Protein AF-0000000072581412 (afdb_homodimer)

Sequence (642 aa):
MSADTATAAPAKQAKKGTVVRPGDRIFSFLALAAGVLILAILAGVAFFLFLQSTDTIKASFDDPSTITGGRGFLPYVFPLIIGTLISAIISLIVATPFAIGIALFTTHMAPRKLAPVLGYTIDLLAAIPSVVYGLWGLALSSSFVPLYRWFAKYLGWIPIFAPDDDGAVSQTGRTLLTASLVLSIMILPIITSLVREVFLQTPRLQEEAALALGATRWEMIRMAVLPFGISGIVSAVMLGLGRALGETMAVAMVLSSGGLIVSLLLSGNQTIAAEIAQNFPEAAGLRMSELISIGLVLFTITLIVNMTARWIVARTTVKGHMSADTATAAPAKQAKKGTVVRPGDRIFSFLALAAGVLILAILAGVAFFLFLQSTDTIKASFDDPSTITGGRGFLPYVFPLIIGTLISAIISLIVATPFAIGIALFTTHMAPRKLAPVLGYTIDLLAAIPSVVYGLWGLALSSSFVPLYRWFAKYLGWIPIFAPDDDGAVSQTGRTLLTASLVLSIMILPIITSLVREVFLQTPRLQEEAALALGATRWEMIRMAVLPFGISGIVSAVMLGLGRALGETMAVAMVLSSGGLIVSLLLSGNQTIAAEIAQNFPEAAGLRMSELISIGLVLFTITLIVNMTARWIVARTTVKGH

Foldseek 3Di:
DPPPPPPPDPPPPPPPPPPCPPVNVVVVVVVVVVVVVVVCVVVVLLVVLVVLLVLLVVCQVPFQCPDVVGNGQCLVLVLQAVLLVVLLVLLLVVQLVVLLVLLCCLQQPDDPVVSVVSLVVLVVLLVDDLLVLLVVLQVCLQVCQVVLLVCCVPVLVDQQSNDPPVSHFANSNLFSNSLSNSLSSNLNSQLNNQLNVLQNPFDVVQLVVCVVVVDDSVRSCVVGRCLSCVLSSLVSSLVSSLCSSQDENSSLSRAQEADRGSYRRHGYTHHLNSVLVVCVVPDDDNRNSSNSNSVSVSVVVSVVSSVVSVVVSVVSVVVVD/DPPPPPPPDPPPPPPPPPPCPPVNVVVVVVVVVVVVVVVCVVVVLLVVLVVLLVLLVVCQVPFQCPDVVGNGQCLVLVLQAVLLVVLLVLLLVVQLVVLLVLLCCLQQPDDPVVSVVSLVVLVVLLVDDLLVLLVVLQVCLQVCQVVLLVCCVPVLVDQQSNDPPVSHFANSNLFSNSLSNSLSSNLNSQLNNQLNVLQNPFDVVQLVVCVVVVDDSVRSCVPGRCLSCVLSSLVSSLVSSLCSSQDANSSLSRAQEADRGSYRRHGYTHHLNSVLVVCVVPDDDNRNSSNSNSVSVSVVVSVVSSVVSVVVSVVSVVVVD

pLDDT: mean 85.93, std 13.62, range [31.81, 97.69]

Radius of gyration: 28.64 Å; Cα contacts (8 Å, |Δi|>4): 986; chains: 2; bounding box: 75×119×100 Å

InterPro domains:
  IPR000515 ABC transporter type 1, transmembrane domain MetI-like [PF00528] (100-316)
  IPR000515 ABC transporter type 1, transmembrane domain MetI-like [PS50928] (81-309)
  IPR000515 ABC transporter type 1, transmembrane domain MetI-like [cd06261] (81-272)
  IPR011864 Phosphate ABC transporter, permease protein PstC [TIGR02138] (24-315)
  IPR035906 MetI-like superfamily [G3DSA:1.10.3720.10] (24-318)
  IPR035906 MetI-like superfamily [SSF161098] (47-308)
  IPR051124 Binding-Protein-Dependent Phosphate Transport Permease [PTHR30425] (20-317)

Solvent-accessible surface area (backbone atoms only — not comparable to full-atom values): 32064 Å² total; per-residue (Å²): 138,84,80,78,77,74,77,74,70,79,74,76,75,68,77,73,68,77,72,74,49,70,67,40,54,55,47,51,47,52,11,50,50,37,47,51,46,54,55,48,49,54,50,46,47,55,50,48,32,52,62,52,19,45,61,38,54,49,36,35,73,76,40,22,59,78,30,67,91,42,67,10,56,64,70,49,47,48,46,21,52,50,32,30,51,50,34,26,50,52,13,45,65,60,19,47,62,45,17,53,35,25,21,48,22,46,71,74,63,45,55,82,77,50,22,58,54,51,52,50,50,36,54,54,54,49,42,54,34,50,56,49,52,8,54,45,39,42,72,45,18,48,72,45,27,66,56,44,52,51,40,29,73,75,39,27,86,42,62,50,31,27,45,46,97,86,64,45,60,31,81,56,22,29,7,47,46,47,25,15,51,47,47,13,61,60,36,22,30,53,26,17,53,44,34,30,54,37,53,69,63,48,59,58,66,54,45,50,50,34,43,72,74,66,41,44,73,54,50,24,38,63,66,36,41,48,66,71,24,44,51,44,39,50,52,23,48,46,53,33,42,37,50,46,57,34,49,27,55,31,38,43,58,21,35,38,67,49,62,74,60,71,31,35,42,31,61,17,27,40,30,50,46,23,52,39,68,74,44,52,88,76,41,53,73,65,54,35,17,42,45,39,35,48,38,41,50,51,49,50,50,46,50,49,53,50,50,51,49,50,53,51,41,58,54,50,50,58,64,73,102,138,84,80,78,77,76,78,75,72,78,74,76,75,70,77,73,69,77,71,76,48,70,66,41,54,55,48,50,48,53,10,48,50,38,46,49,47,54,54,48,49,53,51,47,48,54,48,50,33,53,63,50,18,45,63,39,54,49,38,34,72,77,42,22,60,76,30,68,90,42,66,10,56,63,68,47,45,49,46,20,52,50,32,30,50,50,32,24,49,52,13,44,64,60,22,47,61,45,16,53,35,25,20,48,22,46,72,75,64,45,54,83,79,50,22,58,54,52,52,50,50,35,54,54,54,49,41,53,32,49,57,48,52,7,54,46,39,42,72,46,18,48,72,45,28,66,56,44,50,51,39,30,71,76,40,27,86,42,63,50,30,26,44,48,97,86,62,44,61,33,81,56,21,27,6,46,46,49,26,14,51,45,47,12,61,60,36,21,30,52,27,18,56,44,34,30,55,37,53,68,63,48,58,61,67,55,44,49,50,34,42,74,75,66,40,44,72,55,52,24,38,63,67,35,40,49,66,71,24,45,52,44,41,52,51,23,49,46,53,33,43,38,50,44,57,35,48,27,56,32,39,43,57,20,36,38,67,48,61,76,62,71,32,35,43,30,60,18,27,39,30,49,47,22,54,37,66,74,42,51,89,76,41,53,73,64,55,35,18,42,45,39,34,47,40,40,49,50,48,49,50,44,50,51,54,50,52,51,50,51,53,52,42,58,55,51,51,57,64,72,101

Structure (mmCIF, N/CA/C/O backbone):
data_AF-0000000072581412-model_v1
#
loop_
_entity.id
_entity.type
_entity.pdbx_description
1 polymer 'Phosphate transport system permease protein'
#
loop_
_atom_site.group_PDB
_atom_site.id
_atom_site.type_symbol
_atom_site.label_atom_id
_atom_site.label_alt_id
_atom_site.label_comp_id
_atom_site.label_asym_id
_atom_site.label_entity_id
_atom_site.label_seq_id
_atom_site.pdbx_PDB_ins_code
_atom_site.Cartn_x
_atom_site.Cartn_y
_atom_site.Cartn_z
_atom_site.occupancy
_atom_site.B_iso_or_equiv
_atom_site.auth_seq_id
_atom_site.auth_comp_id
_atom_site.auth_asym_id
_atom_site.auth_atom_id
_atom_site.pdbx_PDB_model_num
ATOM 1 N N . MET A 1 1 ? 13.117 85.688 3.355 1 31.81 1 MET A N 1
ATOM 2 C CA . MET A 1 1 ? 13.969 84.562 3.795 1 31.81 1 MET A CA 1
ATOM 3 C C . MET A 1 1 ? 13.219 83.25 3.723 1 31.81 1 MET A C 1
ATOM 5 O O . MET A 1 1 ? 12.469 82.938 4.641 1 31.81 1 MET A O 1
ATOM 9 N N . SER A 1 2 ? 12.672 82.812 2.533 1 36.44 2 SER A N 1
ATOM 10 C CA . SER A 1 2 ? 11.977 81.625 2.062 1 36.44 2 SER A CA 1
ATOM 11 C C . SER A 1 2 ? 12.812 80.375 2.297 1 36.44 2 SER A C 1
ATOM 13 O O . SER A 1 2 ? 13.914 80.188 1.753 1 36.44 2 SER A O 1
ATOM 15 N N . ALA A 1 3 ? 12.742 79.75 3.555 1 39.56 3 ALA A N 1
ATOM 16 C CA . ALA A 1 3 ? 13.391 78.5 3.949 1 39.56 3 ALA A CA 1
ATOM 17 C C . ALA A 1 3 ? 13.008 77.375 3.004 1 39.56 3 ALA A C 1
ATOM 19 O O . ALA A 1 3 ? 11.828 77.062 2.814 1 39.56 3 ALA A O 1
ATOM 20 N N . ASP A 1 4 ? 13.695 77.125 1.901 1 40.12 4 ASP A N 1
ATOM 21 C CA . ASP A 1 4 ? 13.742 76 1.001 1 40.12 4 ASP A CA 1
ATOM 22 C C . ASP A 1 4 ? 13.883 74.688 1.78 1 40.12 4 ASP A C 1
ATOM 24 O O . ASP A 1 4 ? 14.945 74.375 2.348 1 40.12 4 ASP A O 1
ATOM 28 N N . THR A 1 5 ? 12.93 74.312 2.652 1 41.34 5 THR A N 1
ATOM 29 C CA . THR A 1 5 ? 12.984 73 3.305 1 41.34 5 THR A CA 1
ATOM 30 C C . THR A 1 5 ? 13.141 71.938 2.275 1 41.34 5 THR A C 1
ATOM 32 O O . THR A 1 5 ? 12.234 71.688 1.478 1 41.34 5 THR A O 1
ATOM 35 N N . ALA A 1 6 ? 14.375 71.562 1.776 1 42.75 6 ALA A N 1
ATOM 36 C CA . ALA A 1 6 ? 14.805 70.438 1.013 1 42.75 6 ALA A CA 1
ATOM 37 C C . ALA A 1 6 ? 14.281 69.125 1.646 1 42.75 6 ALA A C 1
ATOM 39 O O . ALA A 1 6 ? 14.602 68.812 2.795 1 42.75 6 ALA A O 1
ATOM 40 N N . THR A 1 7 ? 13.047 68.75 1.372 1 42.88 7 THR A N 1
ATOM 41 C CA . THR A 1 7 ? 12.492 67.438 1.68 1 42.88 7 THR A CA 1
ATOM 42 C C . THR A 1 7 ? 13.484 66.312 1.315 1 42.88 7 THR A C 1
ATOM 44 O O . THR A 1 7 ? 13.844 66.188 0.146 1 42.88 7 THR A O 1
ATOM 47 N N . ALA A 1 8 ? 14.492 66.062 2.221 1 43.66 8 ALA A N 1
ATOM 48 C CA . ALA A 1 8 ? 15.414 64.938 2.064 1 43.66 8 ALA A CA 1
ATOM 49 C C . ALA A 1 8 ? 14.68 63.656 1.582 1 43.66 8 ALA A C 1
ATOM 51 O O . ALA A 1 8 ? 13.586 63.375 2.059 1 43.66 8 ALA A O 1
ATOM 52 N N . ALA A 1 9 ? 14.914 63.219 0.362 1 47.03 9 ALA A N 1
ATOM 53 C CA . ALA A 1 9 ? 14.484 62 -0.304 1 47.03 9 ALA A CA 1
ATOM 54 C C . ALA A 1 9 ? 14.617 60.781 0.624 1 47.03 9 ALA A C 1
ATOM 56 O O . ALA A 1 9 ? 15.594 60.688 1.367 1 47.03 9 ALA A O 1
ATOM 57 N N . PRO A 1 10 ? 13.508 60.219 1.018 1 44 10 PRO A N 1
ATOM 58 C CA . PRO A 1 10 ? 13.609 59 1.838 1 44 10 PRO A CA 1
ATOM 59 C C . PRO A 1 10 ? 14.742 58.062 1.396 1 44 10 PRO A C 1
ATOM 61 O O . PRO A 1 10 ? 15.039 57.969 0.203 1 44 10 PRO A O 1
ATOM 64 N N . ALA A 1 11 ? 15.859 57.969 2.148 1 42.22 11 ALA A N 1
ATOM 65 C CA . ALA A 1 11 ? 16.953 57.031 1.944 1 42.22 11 ALA A CA 1
ATOM 66 C C . ALA A 1 11 ? 16.438 55.688 1.392 1 42.22 11 ALA A C 1
ATOM 68 O O . ALA A 1 11 ? 15.391 55.188 1.815 1 42.22 11 ALA A O 1
ATOM 69 N N . LYS A 1 12 ? 16.703 55.406 0.208 1 39.84 12 LYS A N 1
ATOM 70 C CA . LYS A 1 12 ? 16.484 54.094 -0.372 1 39.84 12 LYS A CA 1
ATOM 71 C C . LYS A 1 12 ? 16.844 53 0.628 1 39.84 12 LYS A C 1
ATOM 73 O O . LYS A 1 12 ? 17.984 52.875 1.051 1 39.84 12 LYS A O 1
ATOM 78 N N . GLN A 1 13 ? 15.938 52.656 1.555 1 41.31 13 GLN A N 1
ATOM 79 C CA . GLN A 1 13 ? 16.125 51.438 2.328 1 41.31 13 GLN A CA 1
ATOM 80 C C . GLN A 1 13 ? 16.766 50.344 1.48 1 41.31 13 GLN A C 1
ATOM 82 O O . GLN A 1 13 ? 16.188 49.875 0.49 1 41.31 13 GLN A O 1
ATOM 87 N N . ALA A 1 14 ? 18.016 50.344 1.354 1 39.94 14 ALA A N 1
ATOM 88 C CA . ALA A 1 14 ? 18.781 49.281 0.694 1 39.94 14 ALA A CA 1
ATOM 89 C C . ALA A 1 14 ? 18.156 47.906 0.974 1 39.94 14 ALA A C 1
ATOM 91 O O . ALA A 1 14 ? 17.859 47.594 2.123 1 39.94 14 ALA A O 1
ATOM 92 N N . LYS A 1 15 ? 17.531 47.375 0.044 1 42.88 15 LYS A N 1
ATOM 93 C CA . LYS A 1 15 ? 17.141 45.969 0.073 1 42.88 15 LYS A CA 1
ATOM 94 C C . LYS A 1 15 ? 18.266 45.094 0.619 1 42.88 15 LYS A C 1
ATOM 96 O O . LYS A 1 15 ? 19.312 44.969 -0.006 1 42.88 15 LYS A O 1
ATOM 101 N N . LYS A 1 16 ? 18.703 45.156 1.91 1 40.78 16 LYS A N 1
ATOM 102 C CA . LYS A 1 16 ? 19.672 44.219 2.473 1 40.78 16 LYS A CA 1
ATOM 103 C C . LYS A 1 16 ? 19.5 42.812 1.879 1 40.78 16 LYS A C 1
ATOM 105 O O . LYS A 1 16 ? 18.406 42.25 1.97 1 40.78 16 LYS A O 1
ATOM 110 N N . GLY A 1 17 ? 20.141 42.562 0.812 1 42.38 17 GLY A N 1
ATOM 111 C CA . GLY A 1 17 ? 20.219 41.25 0.197 1 42.38 17 GLY A CA 1
ATOM 112 C C . GLY A 1 17 ? 20.297 40.125 1.208 1 42.38 17 GLY A C 1
ATOM 113 O O . GLY A 1 17 ? 21.062 40.188 2.166 1 42.38 17 GLY A O 1
ATOM 114 N N . THR A 1 18 ? 19.219 39.531 1.518 1 48.53 18 THR A N 1
ATOM 115 C CA . THR A 1 18 ? 19.219 38.344 2.389 1 48.53 18 THR A CA 1
ATOM 116 C C . THR A 1 18 ? 20.484 37.531 2.18 1 48.53 18 THR A C 1
ATOM 118 O O . THR A 1 18 ? 20.797 37.125 1.056 1 48.53 18 THR A O 1
ATOM 121 N N . VAL A 1 19 ? 21.625 37.844 2.76 1 52.56 19 VAL A N 1
ATOM 122 C CA . VAL A 1 19 ? 22.875 37.094 2.752 1 52.56 19 VAL A CA 1
ATOM 123 C C . VAL A 1 19 ? 22.562 35.594 2.717 1 52.56 19 VAL A C 1
ATOM 125 O O . VAL A 1 19 ? 21.938 35.062 3.635 1 52.56 19 VAL A O 1
ATOM 128 N N . VAL A 1 20 ? 22.422 35.094 1.578 1 60.22 20 VAL A N 1
ATOM 129 C CA . VAL A 1 20 ? 22.328 33.656 1.384 1 60.22 20 VAL A CA 1
ATOM 130 C C . VAL A 1 20 ? 23.609 32.969 1.866 1 60.22 20 VAL A C 1
ATOM 132 O O . VAL A 1 20 ? 24.688 33.25 1.324 1 60.22 20 VAL A O 1
ATOM 135 N N . ARG A 1 21 ? 23.672 32.562 3.146 1 68.31 21 ARG A N 1
ATOM 136 C CA . ARG A 1 21 ? 24.828 31.875 3.705 1 68.31 21 ARG A CA 1
ATOM 137 C C . ARG A 1 21 ? 25.062 30.547 2.992 1 68.31 21 ARG A C 1
ATOM 139 O O . ARG A 1 21 ? 24.125 29.969 2.424 1 68.31 21 ARG A O 1
ATOM 146 N N . PRO A 1 22 ? 26.25 30.188 2.746 1 72.19 22 PRO A N 1
ATOM 147 C CA . PRO A 1 22 ? 26.641 28.953 2.053 1 72.19 22 PRO A CA 1
ATOM 148 C C . PRO A 1 22 ? 25.781 27.75 2.461 1 72.19 22 PRO A C 1
ATOM 150 O O . PRO A 1 22 ? 25.5 26.891 1.634 1 72.19 22 PRO A O 1
ATOM 153 N N . GLY A 1 23 ? 25.344 27.703 3.635 1 71.25 23 GLY A N 1
ATOM 154 C CA . GLY A 1 23 ? 24.484 26.625 4.098 1 71.25 23 GLY A CA 1
ATOM 155 C C . GLY A 1 23 ? 23.141 26.578 3.393 1 71.25 23 GLY A C 1
ATOM 156 O O . GLY A 1 23 ? 22.641 25.5 3.068 1 71.25 23 GLY A O 1
ATOM 157 N N . ASP A 1 24 ? 22.766 27.734 3.035 1 75.94 24 ASP A N 1
ATOM 158 C CA . ASP A 1 24 ? 21.469 27.828 2.354 1 75.94 24 ASP A CA 1
ATOM 159 C C . ASP A 1 24 ? 21.578 27.328 0.914 1 75.94 24 ASP A C 1
ATOM 161 O O . ASP A 1 24 ? 20.672 26.672 0.41 1 75.94 24 ASP A O 1
ATOM 165 N N . ARG A 1 25 ? 22.75 27.609 0.389 1 78 25 ARG A N 1
ATOM 166 C CA . ARG A 1 25 ? 22.938 27.203 -1 1 78 25 ARG A CA 1
ATOM 167 C C . ARG A 1 25 ? 23.078 25.688 -1.113 1 78 25 ARG A C 1
ATOM 169 O O . ARG A 1 25 ? 22.5 25.062 -2.016 1 78 25 ARG A O 1
ATOM 176 N N . ILE A 1 26 ? 23.797 25.062 -0.262 1 79.44 26 ILE A N 1
ATOM 177 C CA . ILE A 1 26 ? 23.984 23.609 -0.273 1 79.44 26 ILE A CA 1
ATOM 178 C C . ILE A 1 26 ? 22.656 22.922 -0.005 1 79.44 26 ILE A C 1
ATOM 180 O O . ILE A 1 26 ? 22.297 21.969 -0.692 1 79.44 26 ILE A O 1
ATOM 184 N N . PHE A 1 27 ? 22.016 23.484 0.846 1 75.69 27 PHE A N 1
ATOM 185 C CA . PHE A 1 27 ? 20.734 22.875 1.211 1 75.69 27 PHE A CA 1
ATOM 186 C C . PHE A 1 27 ? 19.719 23.047 0.092 1 75.69 27 PHE A C 1
ATOM 188 O O . PHE A 1 27 ? 18.984 22.109 -0.234 1 75.69 27 PHE A O 1
ATOM 195 N N . SER A 1 28 ? 19.75 24.188 -0.44 1 75.19 28 SER A N 1
ATOM 196 C CA . SER A 1 28 ? 18.828 24.438 -1.544 1 75.19 28 SER A CA 1
ATOM 197 C C . SER A 1 28 ? 19.125 23.516 -2.727 1 75.19 28 SER A C 1
ATOM 199 O O . SER A 1 28 ? 18.203 23 -3.367 1 75.19 28 SER A O 1
ATOM 201 N N . PHE A 1 29 ? 20.375 23.266 -2.898 1 81.75 29 PHE A N 1
ATOM 202 C CA . PHE A 1 29 ? 20.766 22.375 -3.99 1 81.75 29 PHE A CA 1
ATOM 203 C C . PHE A 1 29 ? 20.359 20.938 -3.701 1 81.75 29 PHE A C 1
ATOM 205 O O . PHE A 1 29 ? 19.812 20.25 -4.574 1 81.75 29 PHE A O 1
ATOM 212 N N . LEU A 1 30 ? 20.531 20.5 -2.527 1 77.94 30 LEU A N 1
ATOM 213 C CA . LEU A 1 30 ? 20.203 19.125 -2.148 1 77.94 30 LEU A CA 1
ATOM 214 C C . LEU A 1 30 ? 18.688 18.906 -2.18 1 77.94 30 LEU A C 1
ATOM 216 O O . LEU A 1 30 ? 18.219 17.859 -2.621 1 77.94 30 LEU A O 1
ATOM 220 N N . ALA A 1 31 ? 18.125 19.938 -1.815 1 75.12 31 ALA A N 1
ATOM 221 C CA . ALA A 1 31 ? 16.656 19.844 -1.807 1 75.12 31 ALA A CA 1
ATOM 222 C C . ALA A 1 31 ? 16.109 19.844 -3.227 1 75.12 31 ALA A C 1
ATOM 224 O O . ALA A 1 31 ? 15.203 19.062 -3.543 1 75.12 31 ALA A O 1
ATOM 225 N N . LEU A 1 32 ? 16.703 20.703 -4.07 1 76.81 32 LEU A N 1
ATOM 226 C CA . LEU A 1 32 ? 16.297 20.734 -5.469 1 76.81 32 LEU A CA 1
ATOM 227 C C . LEU A 1 32 ? 16.625 19.406 -6.148 1 76.81 32 LEU A C 1
ATOM 229 O O . LEU A 1 32 ? 15.812 18.875 -6.914 1 76.81 32 LEU A O 1
ATOM 233 N N . ALA A 1 33 ? 17.703 18.953 -5.816 1 83.06 33 ALA A N 1
ATOM 234 C CA . ALA A 1 33 ? 18.109 17.672 -6.383 1 83.06 33 ALA A CA 1
ATOM 235 C C . ALA A 1 33 ? 17.141 16.562 -5.984 1 83.06 33 ALA A C 1
ATOM 237 O O . ALA A 1 33 ? 16.812 15.695 -6.801 1 83.06 33 ALA A O 1
ATOM 238 N N . ALA A 1 34 ? 16.703 16.625 -4.809 1 79.5 34 ALA A N 1
ATOM 239 C CA . ALA A 1 34 ? 15.758 15.625 -4.328 1 79.5 34 ALA A CA 1
ATOM 240 C C . ALA A 1 34 ? 14.422 15.742 -5.055 1 79.5 34 ALA A C 1
ATOM 242 O O . ALA A 1 34 ? 13.805 14.734 -5.398 1 79.5 34 ALA A O 1
ATOM 243 N N . GLY A 1 35 ? 14.07 16.953 -5.336 1 76.19 35 GLY A N 1
ATOM 244 C CA . GLY A 1 35 ? 12.844 17.172 -6.086 1 76.19 35 GLY A CA 1
ATOM 245 C C . GLY A 1 35 ? 12.922 16.672 -7.52 1 76.19 35 GLY A C 1
ATOM 246 O O . GLY A 1 35 ? 12 16.016 -8.008 1 76.19 35 GLY A O 1
ATOM 247 N N . VAL A 1 36 ? 13.984 16.938 -8.078 1 80.75 36 VAL A N 1
ATOM 248 C CA . VAL A 1 36 ? 14.203 16.5 -9.453 1 80.75 36 VAL A CA 1
ATOM 249 C C . VAL A 1 36 ? 14.258 14.977 -9.508 1 80.75 36 VAL A C 1
ATOM 251 O O . VAL A 1 36 ? 13.789 14.367 -10.477 1 80.75 36 VAL A O 1
ATOM 254 N N . LEU A 1 37 ? 14.719 14.375 -8.484 1 81.12 37 LEU A N 1
ATOM 255 C CA . LEU A 1 37 ? 14.82 12.922 -8.406 1 81.12 37 LEU A CA 1
ATOM 256 C C . LEU A 1 37 ? 13.445 12.273 -8.469 1 81.12 37 LEU A C 1
ATOM 258 O O . LEU A 1 37 ? 13.258 11.258 -9.133 1 81.12 37 LEU A O 1
ATOM 262 N N . ILE A 1 38 ? 12.523 12.914 -7.84 1 78.88 38 ILE A N 1
ATOM 263 C CA . ILE A 1 38 ? 11.172 12.352 -7.812 1 78.88 38 ILE A CA 1
ATOM 264 C C . ILE A 1 38 ? 10.57 12.406 -9.211 1 78.88 38 ILE A C 1
ATOM 266 O O . ILE A 1 38 ? 9.922 11.453 -9.648 1 78.88 38 ILE A O 1
ATOM 270 N N . LEU A 1 39 ? 10.781 13.539 -9.891 1 81.81 39 LEU A N 1
ATOM 271 C CA . LEU A 1 39 ? 10.273 13.688 -11.25 1 81.81 39 LEU A CA 1
ATOM 272 C C . LEU A 1 39 ? 10.961 12.703 -12.195 1 81.81 39 LEU A C 1
ATOM 274 O O . LEU A 1 39 ? 10.312 12.125 -13.07 1 81.81 39 LEU A O 1
ATOM 278 N N . ALA A 1 40 ? 12.172 12.539 -11.953 1 85.44 40 ALA A N 1
ATOM 279 C CA . ALA A 1 40 ? 12.953 11.633 -12.781 1 85.44 40 ALA A CA 1
ATOM 280 C C . ALA A 1 40 ? 12.508 10.188 -12.578 1 85.44 40 ALA A C 1
ATOM 282 O O . ALA A 1 40 ? 12.461 9.406 -13.539 1 85.44 40 ALA A O 1
ATOM 283 N N . ILE A 1 41 ? 12.203 9.828 -11.383 1 82.38 41 ILE A N 1
ATOM 284 C CA . ILE A 1 41 ? 11.758 8.469 -11.078 1 82.38 41 ILE A CA 1
ATOM 285 C C . ILE A 1 41 ? 10.43 8.195 -11.781 1 82.38 41 ILE A C 1
ATOM 287 O O . ILE A 1 41 ? 10.266 7.16 -12.43 1 82.38 41 ILE A O 1
ATOM 291 N N . LEU A 1 42 ? 9.461 9.133 -11.656 1 82.69 42 LEU A N 1
ATOM 292 C CA . LEU A 1 42 ? 8.164 8.969 -12.305 1 82.69 42 LEU A CA 1
ATOM 293 C C . LEU A 1 42 ? 8.328 8.844 -13.812 1 82.69 42 LEU A C 1
ATOM 295 O O . LEU A 1 42 ? 7.766 7.926 -14.43 1 82.69 42 LEU A O 1
ATOM 299 N N . ALA A 1 43 ? 9.094 9.758 -14.352 1 86.19 43 ALA A N 1
ATOM 300 C CA . ALA A 1 43 ? 9.328 9.742 -15.789 1 86.19 43 ALA A CA 1
ATOM 301 C C . ALA A 1 43 ? 10.078 8.477 -16.219 1 86.19 43 ALA A C 1
ATOM 303 O O . ALA A 1 43 ? 9.789 7.902 -17.266 1 86.19 43 ALA A O 1
ATOM 304 N N . GLY A 1 44 ? 11.008 8.102 -15.438 1 86.5 44 GLY A N 1
ATOM 305 C CA . GLY A 1 44 ? 11.781 6.91 -15.727 1 86.5 44 GLY A CA 1
ATOM 306 C C . GLY A 1 44 ? 10.945 5.645 -15.742 1 86.5 44 GLY A C 1
ATOM 307 O O . GLY A 1 44 ? 11.055 4.832 -16.656 1 86.5 44 GLY A O 1
ATOM 308 N N . VAL A 1 45 ? 10.086 5.492 -14.766 1 84.44 45 VAL A N 1
ATOM 309 C CA . VAL A 1 45 ? 9.211 4.328 -14.703 1 84.44 45 VAL A CA 1
ATOM 310 C C . VAL A 1 45 ? 8.289 4.301 -15.922 1 84.44 45 VAL A C 1
ATOM 312 O O . VAL A 1 45 ? 8.172 3.273 -16.594 1 84.44 45 VAL A O 1
ATOM 315 N N . ALA A 1 46 ? 7.676 5.457 -16.188 1 87.31 46 ALA A N 1
ATOM 316 C CA . ALA A 1 46 ? 6.766 5.547 -17.328 1 87.31 46 ALA A CA 1
ATOM 317 C C . ALA A 1 46 ? 7.488 5.242 -18.641 1 87.31 46 ALA A C 1
ATOM 319 O O . ALA A 1 46 ? 6.988 4.477 -19.469 1 87.31 46 ALA A O 1
ATOM 320 N N . PHE A 1 47 ? 8.594 5.816 -18.766 1 89.56 47 PHE A N 1
ATOM 321 C CA . PHE A 1 47 ? 9.375 5.66 -20 1 89.56 47 PHE A CA 1
ATOM 322 C C . PHE A 1 47 ? 9.82 4.211 -20.172 1 89.56 47 PHE A C 1
ATOM 324 O O . PHE A 1 47 ? 9.734 3.656 -21.266 1 89.56 47 PHE A O 1
ATOM 331 N N . PHE A 1 48 ? 10.305 3.648 -19.203 1 86.38 48 PHE A N 1
ATOM 332 C CA . PHE A 1 48 ? 10.758 2.264 -19.266 1 86.38 48 PHE A CA 1
ATOM 333 C C . PHE A 1 48 ? 9.602 1.33 -19.609 1 86.38 48 PHE A C 1
ATOM 335 O O . PHE A 1 48 ? 9.75 0.44 -20.453 1 86.38 48 PHE A O 1
ATOM 342 N N . LEU A 1 49 ? 8.484 1.451 -18.922 1 89.5 49 LEU A N 1
ATOM 343 C CA . LEU A 1 49 ? 7.332 0.609 -19.219 1 89.5 49 LEU A CA 1
ATOM 344 C C . LEU A 1 49 ? 6.91 0.757 -20.672 1 89.5 49 LEU A C 1
ATOM 346 O O . LEU A 1 49 ? 6.555 -0.229 -21.328 1 89.5 49 LEU A O 1
ATOM 350 N N . PHE A 1 50 ? 7.031 1.971 -21.141 1 92.19 50 PHE A N 1
ATOM 351 C CA . PHE A 1 50 ? 6.652 2.227 -22.516 1 92.19 50 PHE A CA 1
ATOM 352 C C . PHE A 1 50 ? 7.605 1.527 -23.484 1 92.19 50 PHE A C 1
ATOM 354 O O . PHE A 1 50 ? 7.168 0.862 -24.422 1 92.19 50 PHE A O 1
ATOM 361 N N . LEU A 1 51 ? 8.867 1.634 -23.25 1 91.38 51 LEU A N 1
ATOM 362 C CA . LEU A 1 51 ? 9.883 1.028 -24.109 1 91.38 51 LEU A CA 1
ATOM 363 C C . LEU A 1 51 ? 9.766 -0.492 -24.094 1 91.38 51 LEU A C 1
ATOM 365 O O . LEU A 1 51 ? 9.914 -1.137 -25.141 1 91.38 51 LEU A O 1
ATOM 369 N N . GLN A 1 52 ? 9.516 -1.048 -22.969 1 89.94 52 GLN A N 1
ATOM 370 C CA . GLN A 1 52 ? 9.43 -2.498 -22.812 1 89.94 52 GLN A CA 1
ATOM 371 C C . GLN A 1 52 ? 8.125 -3.037 -23.391 1 89.94 52 GLN A C 1
ATOM 373 O O . GLN A 1 52 ? 7.984 -4.246 -23.594 1 89.94 52 GLN A O 1
ATOM 378 N N . SER A 1 53 ? 7.211 -2.125 -23.656 1 93.19 53 SER A N 1
ATOM 379 C CA . SER A 1 53 ? 5.914 -2.545 -24.172 1 93.19 53 SER A CA 1
ATOM 380 C C . SER A 1 53 ? 5.902 -2.549 -25.703 1 93.19 53 SER A C 1
ATOM 382 O O . SER A 1 53 ? 4.906 -2.936 -26.312 1 93.19 53 SER A O 1
ATOM 384 N N . THR A 1 54 ? 6.961 -2.17 -26.344 1 93.88 54 THR A N 1
ATOM 385 C CA . THR A 1 54 ? 7.012 -2.012 -27.781 1 93.88 54 THR A CA 1
ATOM 386 C C . THR A 1 54 ? 6.844 -3.357 -28.484 1 93.88 54 THR A C 1
ATOM 388 O O . THR A 1 54 ? 6.207 -3.443 -29.531 1 93.88 54 THR A O 1
ATOM 391 N N . ASP A 1 55 ? 7.402 -4.441 -27.922 1 93.12 55 ASP A N 1
ATOM 392 C CA . ASP A 1 55 ? 7.281 -5.766 -28.516 1 93.12 55 ASP A CA 1
ATOM 393 C C . ASP A 1 55 ? 5.824 -6.215 -28.578 1 93.12 55 ASP A C 1
ATOM 395 O O . ASP A 1 55 ? 5.387 -6.801 -29.562 1 93.12 55 ASP A O 1
ATOM 399 N N . THR A 1 56 ? 5.164 -5.965 -27.531 1 93.69 56 THR A N 1
ATOM 400 C CA . THR A 1 56 ? 3.748 -6.309 -27.484 1 93.69 56 THR A CA 1
ATOM 401 C C . THR A 1 56 ? 2.957 -5.488 -28.5 1 93.69 56 THR A C 1
ATOM 403 O O . THR A 1 56 ? 2.068 -6.012 -29.172 1 93.69 56 THR A O 1
ATOM 406 N N . ILE A 1 57 ? 3.297 -4.215 -28.625 1 92.62 57 ILE A N 1
ATOM 407 C CA . ILE A 1 57 ? 2.611 -3.334 -29.562 1 92.62 57 ILE A CA 1
ATOM 408 C C . ILE A 1 57 ? 2.863 -3.807 -31 1 92.62 57 ILE A C 1
ATOM 410 O O . ILE A 1 57 ? 1.928 -3.939 -31.797 1 92.62 57 ILE A O 1
ATOM 414 N N . LYS A 1 58 ? 4.035 -4.145 -31.234 1 93.31 58 LYS A N 1
ATOM 415 C CA . LYS A 1 58 ? 4.402 -4.629 -32.562 1 93.31 58 LYS A CA 1
ATOM 416 C C . LYS A 1 58 ? 3.725 -5.961 -32.875 1 93.31 58 LYS A C 1
ATOM 418 O O . LYS A 1 58 ? 3.184 -6.148 -33.969 1 93.31 58 LYS A O 1
ATOM 423 N N . ALA A 1 59 ? 3.771 -6.805 -31.922 1 92.81 59 ALA A N 1
ATOM 424 C CA . ALA A 1 59 ? 3.162 -8.117 -32.125 1 92.81 59 ALA A CA 1
ATOM 425 C C . ALA A 1 59 ? 1.656 -8 -32.312 1 92.81 59 ALA A C 1
ATOM 427 O O . ALA A 1 59 ? 1.074 -8.742 -33.125 1 92.81 59 ALA A O 1
ATOM 428 N N . SER A 1 60 ? 1.106 -7.141 -31.578 1 91.12 60 SER A N 1
ATOM 429 C CA . SER A 1 60 ? -0.335 -6.945 -31.688 1 91.12 60 SER A CA 1
ATOM 430 C C . SER A 1 60 ? -0.72 -6.43 -33.062 1 91.12 60 SER A C 1
ATOM 432 O O . SER A 1 60 ? -1.794 -6.754 -33.594 1 91.12 60 SER A O 1
ATOM 434 N N . PHE A 1 61 ? 0.075 -5.586 -33.688 1 91.38 61 PHE A N 1
ATOM 435 C CA . PHE A 1 61 ? -0.189 -5.031 -35 1 91.38 61 PHE A CA 1
ATOM 436 C C . PHE A 1 61 ? 0.203 -6.023 -36.094 1 91.38 61 PHE A C 1
ATOM 438 O O . PHE A 1 61 ? -0.505 -6.164 -37.094 1 91.38 61 PHE A O 1
ATOM 445 N N . ASP A 1 62 ? 1.27 -6.785 -35.938 1 92.5 62 ASP A N 1
ATOM 446 C CA . ASP A 1 62 ? 1.797 -7.684 -36.938 1 92.5 62 ASP A CA 1
ATOM 447 C C . ASP A 1 62 ? 1.018 -9 -36.969 1 92.5 62 ASP A C 1
ATOM 449 O O . ASP A 1 62 ? 0.655 -9.484 -38.062 1 92.5 62 ASP A O 1
ATOM 453 N N . ASP A 1 63 ? 0.861 -9.594 -35.719 1 93.75 63 ASP A N 1
ATOM 454 C CA . ASP A 1 63 ? 0.156 -10.867 -35.594 1 93.75 63 ASP A CA 1
ATOM 455 C C . ASP A 1 63 ? -0.585 -10.953 -34.281 1 93.75 63 ASP A C 1
ATOM 457 O O . ASP A 1 63 ? -0.088 -11.562 -33.312 1 93.75 63 ASP A O 1
ATOM 461 N N . PRO A 1 64 ? -1.754 -10.508 -34.281 1 89.94 64 PRO A N 1
ATOM 462 C CA . PRO A 1 64 ? -2.549 -10.477 -33.031 1 89.94 64 PRO A CA 1
ATOM 463 C C . PRO A 1 64 ? -2.721 -11.852 -32.406 1 89.94 64 PRO A C 1
ATOM 465 O O . PRO A 1 64 ? -3.029 -11.961 -31.219 1 89.94 64 PRO A O 1
ATOM 468 N N . SER A 1 65 ? -2.525 -12.867 -33.156 1 92 65 SER A N 1
ATOM 469 C CA . SER A 1 65 ? -2.719 -14.219 -32.625 1 92 65 SER A CA 1
ATOM 470 C C . SER A 1 65 ? -1.631 -14.594 -31.625 1 92 65 SER A C 1
ATOM 472 O O . SER A 1 65 ? -1.789 -15.539 -30.859 1 92 65 SER A O 1
ATOM 474 N N . THR A 1 6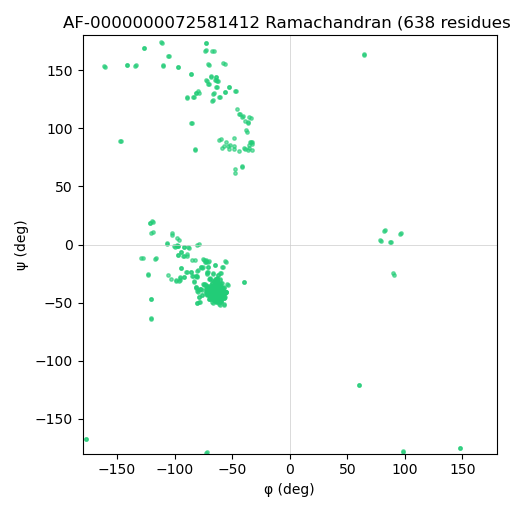6 ? -0.551 -13.859 -31.594 1 91.06 66 THR A N 1
ATOM 475 C CA . THR A 1 66 ? 0.576 -14.156 -30.703 1 91.06 66 THR A CA 1
ATOM 476 C C . THR A 1 66 ? 0.328 -13.609 -29.312 1 91.06 66 THR A C 1
ATOM 478 O O . THR A 1 66 ? 1.019 -13.992 -28.359 1 91.06 66 THR A O 1
ATOM 481 N N . ILE A 1 67 ? -0.614 -12.812 -29.266 1 92.38 67 ILE A N 1
ATOM 482 C CA . ILE A 1 67 ? -0.925 -12.211 -27.969 1 92.38 67 ILE A CA 1
ATOM 483 C C . ILE A 1 67 ? -1.851 -13.133 -27.188 1 92.38 67 ILE A C 1
ATOM 485 O O . ILE A 1 67 ? -2.668 -13.844 -27.766 1 92.38 67 ILE A O 1
ATOM 489 N N . THR A 1 68 ? -1.665 -13.109 -25.891 1 91.38 68 THR A N 1
ATOM 490 C CA . THR A 1 68 ? -2.52 -13.906 -25.016 1 91.38 68 THR A CA 1
ATOM 491 C C . THR A 1 68 ? -3.99 -13.711 -25.375 1 91.38 68 THR A C 1
ATOM 493 O O . THR A 1 68 ? -4.453 -12.586 -25.547 1 91.38 68 THR A O 1
ATOM 496 N N . GLY A 1 69 ? -4.688 -14.812 -25.5 1 89.44 69 GLY A N 1
ATOM 497 C CA . GLY A 1 69 ? -6.082 -14.781 -25.922 1 89.44 69 GLY A CA 1
ATOM 498 C C . GLY A 1 69 ? -6.25 -14.883 -27.422 1 89.44 69 GLY A C 1
ATOM 499 O O . GLY A 1 69 ? -7.348 -15.156 -27.906 1 89.44 69 GLY A O 1
ATOM 500 N N . GLY A 1 70 ? -5.266 -14.477 -28.219 1 90.5 70 GLY A N 1
ATOM 501 C CA . GLY A 1 70 ? -5.227 -14.719 -29.656 1 90.5 70 GLY A CA 1
ATOM 502 C C . GLY A 1 70 ? -5.922 -13.641 -30.453 1 90.5 70 GLY A C 1
ATOM 503 O O . GLY A 1 70 ? -6.113 -13.789 -31.672 1 90.5 70 GLY A O 1
ATOM 504 N N . ARG A 1 71 ? -6.441 -12.594 -29.859 1 92.12 71 ARG A N 1
ATOM 505 C CA . ARG A 1 71 ? -7.227 -11.594 -30.578 1 92.12 71 ARG A CA 1
ATOM 506 C C . ARG A 1 71 ? -6.602 -10.211 -30.438 1 92.12 71 ARG A C 1
ATOM 508 O O . ARG A 1 71 ? -7.301 -9.195 -30.516 1 92.12 71 ARG A O 1
ATOM 515 N N . GLY A 1 72 ? -5.34 -10.234 -30.062 1 92.56 72 GLY A N 1
ATOM 516 C CA . GLY A 1 72 ? -4.676 -8.953 -29.922 1 92.56 72 GLY A CA 1
ATOM 517 C C . GLY A 1 72 ? -4.629 -8.461 -28.484 1 92.56 72 GLY A C 1
ATOM 518 O O . GLY A 1 72 ? -5.125 -9.125 -27.578 1 92.56 72 GLY A O 1
ATOM 519 N N . PHE A 1 73 ? -4.07 -7.266 -28.344 1 95.44 73 PHE A N 1
ATOM 520 C CA . PHE A 1 73 ? -3.787 -6.746 -27 1 95.44 73 PHE A CA 1
ATOM 521 C C . PHE A 1 73 ? -5.043 -6.16 -26.375 1 95.44 73 PHE A C 1
ATOM 523 O O . PHE A 1 73 ? -5.293 -6.348 -25.188 1 95.44 73 PHE A O 1
ATOM 530 N N . LEU A 1 74 ? -5.875 -5.453 -27.109 1 94.19 74 LEU A N 1
ATOM 531 C CA . LEU A 1 74 ? -7.031 -4.75 -26.562 1 94.19 74 LEU A CA 1
ATOM 532 C C . LEU A 1 74 ? -8.047 -5.738 -26 1 94.19 74 LEU A C 1
ATOM 534 O O . LEU A 1 74 ? -8.547 -5.559 -24.891 1 94.19 74 LEU A O 1
ATOM 538 N N . PRO A 1 75 ? -8.344 -6.801 -26.766 1 94.62 75 PRO A N 1
ATOM 539 C CA . PRO A 1 75 ? -9.258 -7.793 -26.203 1 94.62 75 PRO A CA 1
ATOM 540 C C . PRO A 1 75 ? -8.695 -8.477 -24.953 1 94.62 75 PRO A C 1
ATOM 542 O O . PRO A 1 75 ? -9.453 -8.93 -24.094 1 94.62 75 PRO A O 1
ATOM 545 N N . TYR A 1 76 ? -7.395 -8.57 -24.891 1 95.12 76 TYR A N 1
ATOM 546 C CA . TYR A 1 76 ? -6.73 -9.188 -23.75 1 95.12 76 TYR A CA 1
ATOM 547 C C . TYR A 1 76 ? -6.824 -8.289 -22.516 1 95.12 76 TYR A C 1
ATOM 549 O O . TYR A 1 76 ? -7.176 -8.75 -21.422 1 95.12 76 TYR A O 1
ATOM 557 N N . VAL A 1 77 ? -6.605 -7.023 -22.75 1 96.75 77 VAL A N 1
ATOM 558 C CA . VAL A 1 77 ? -6.422 -6.129 -21.609 1 96.75 77 VAL A CA 1
ATOM 559 C C . VAL A 1 77 ? -7.777 -5.57 -21.172 1 96.75 77 VAL A C 1
ATOM 561 O O . VAL A 1 77 ? -7.969 -5.254 -19.984 1 96.75 77 VAL A O 1
ATOM 564 N N . PHE A 1 78 ? -8.734 -5.516 -21.969 1 97.31 78 PHE A N 1
ATOM 565 C CA . PHE A 1 78 ? -10.008 -4.859 -21.703 1 97.31 78 PHE A CA 1
ATOM 566 C C . PHE A 1 78 ? -10.703 -5.5 -20.516 1 97.31 78 PHE A C 1
ATOM 568 O O . PHE A 1 78 ? -11.109 -4.805 -19.578 1 97.31 78 PHE A O 1
ATOM 575 N N . PRO A 1 79 ? -10.859 -6.84 -20.516 1 97 79 PRO A N 1
ATOM 576 C CA . PRO A 1 79 ? -11.5 -7.461 -19.359 1 97 79 PRO A CA 1
ATOM 577 C C . PRO A 1 79 ? -10.75 -7.195 -18.047 1 97 79 PRO A C 1
ATOM 579 O O . PRO A 1 79 ? -11.367 -7.098 -16.984 1 97 79 PRO A O 1
ATOM 582 N N . LEU A 1 80 ? -9.477 -7.105 -18.141 1 97.69 80 LEU A N 1
ATOM 583 C CA . LEU A 1 80 ? -8.656 -6.855 -16.953 1 97.69 80 LEU A CA 1
ATOM 584 C C . LEU A 1 80 ? -8.914 -5.453 -16.406 1 97.69 80 LEU A C 1
ATOM 586 O O . LEU A 1 80 ? -8.945 -5.258 -15.195 1 97.69 80 LEU A O 1
ATOM 590 N N . ILE A 1 81 ? -9.07 -4.52 -17.344 1 97.69 81 ILE A N 1
ATOM 591 C CA . ILE A 1 81 ? -9.383 -3.15 -16.953 1 97.69 81 ILE A CA 1
ATOM 592 C C . ILE A 1 81 ? -10.711 -3.117 -16.188 1 97.69 81 ILE A C 1
ATOM 594 O O . ILE A 1 81 ? -10.805 -2.51 -15.125 1 97.69 81 ILE A O 1
ATOM 598 N N . ILE A 1 82 ? -11.648 -3.814 -16.688 1 97.38 82 ILE A N 1
ATOM 599 C CA . ILE A 1 82 ? -12.984 -3.84 -16.094 1 97.38 82 ILE A CA 1
ATOM 600 C C . ILE A 1 82 ? -12.922 -4.477 -14.711 1 97.38 82 ILE A C 1
ATOM 602 O O . ILE A 1 82 ? -13.492 -3.949 -13.75 1 97.38 82 ILE A O 1
ATOM 606 N N . GLY A 1 83 ? -12.266 -5.613 -14.656 1 97.31 83 GLY A N 1
ATOM 607 C CA . GLY A 1 83 ? -12.109 -6.254 -13.359 1 97.31 83 GLY A CA 1
ATOM 608 C C . GLY A 1 83 ? -11.438 -5.363 -12.336 1 97.31 83 GLY A C 1
ATOM 609 O O . GLY A 1 83 ? -11.844 -5.336 -11.172 1 97.31 83 GLY A O 1
ATOM 610 N N . THR A 1 84 ? -10.43 -4.641 -12.766 1 97.06 84 THR A N 1
ATOM 611 C CA . THR A 1 84 ? -9.688 -3.73 -11.898 1 97.06 84 THR A CA 1
ATOM 612 C C . THR A 1 84 ? -10.594 -2.607 -11.398 1 97.06 84 THR A C 1
ATOM 614 O O . THR A 1 84 ? -10.633 -2.328 -10.195 1 97.06 84 THR A O 1
ATOM 617 N N . LEU A 1 85 ? -11.336 -2.039 -12.273 1 96.62 85 LEU A N 1
ATOM 618 C CA . LEU A 1 85 ? -12.188 -0.912 -11.922 1 96.62 85 LEU A CA 1
ATOM 619 C C . LEU A 1 85 ? -13.359 -1.364 -11.055 1 96.62 85 LEU A C 1
ATOM 621 O O . LEU A 1 85 ? -13.688 -0.709 -10.062 1 96.62 85 LEU A O 1
ATOM 625 N N . ILE A 1 86 ? -13.961 -2.469 -11.375 1 96.94 86 ILE A N 1
ATOM 626 C CA . ILE A 1 86 ? -15.125 -2.953 -10.633 1 96.94 86 ILE A CA 1
ATOM 627 C C . ILE A 1 86 ? -14.719 -3.312 -9.211 1 96.94 86 ILE A C 1
ATOM 629 O O . ILE A 1 86 ? -15.414 -2.955 -8.25 1 96.94 86 ILE A O 1
ATOM 633 N N . SER A 1 87 ? -13.633 -4.047 -9.102 1 97.06 87 SER A N 1
ATOM 634 C CA . SER A 1 87 ? -13.188 -4.422 -7.762 1 97.06 87 SER A CA 1
ATOM 635 C C . SER A 1 87 ? -12.883 -3.193 -6.914 1 97.06 87 SER A C 1
ATOM 637 O O . SER A 1 87 ? -13.25 -3.141 -5.738 1 97.06 87 SER A O 1
ATOM 639 N N . ALA A 1 88 ? -12.258 -2.201 -7.512 1 96.56 88 ALA A N 1
ATOM 640 C CA . ALA A 1 88 ? -11.93 -0.978 -6.789 1 96.56 88 ALA A CA 1
ATOM 641 C C . ALA A 1 88 ? -13.188 -0.216 -6.391 1 96.56 88 ALA A C 1
ATOM 643 O O . ALA A 1 88 ? -13.305 0.263 -5.258 1 96.56 88 ALA A O 1
ATOM 644 N N . ILE A 1 89 ? -14.117 -0.111 -7.277 1 96.06 89 ILE A N 1
ATOM 645 C CA . ILE A 1 89 ? -15.344 0.645 -7.043 1 96.06 89 ILE A CA 1
ATOM 646 C C . ILE A 1 89 ? -16.172 -0.032 -5.949 1 96.06 89 ILE A C 1
ATOM 648 O O . ILE A 1 89 ? -16.641 0.628 -5.027 1 96.06 89 ILE A O 1
ATOM 652 N N . ILE A 1 90 ? -16.328 -1.315 -6.027 1 97 90 ILE A N 1
ATOM 653 C CA . ILE A 1 90 ? -17.094 -2.045 -5.023 1 97 90 ILE A CA 1
ATOM 654 C C . ILE A 1 90 ? -16.438 -1.884 -3.656 1 97 90 ILE A C 1
ATOM 656 O O . ILE A 1 90 ? -17.109 -1.626 -2.658 1 97 90 ILE A O 1
ATOM 660 N N . SER A 1 91 ? -15.125 -2.061 -3.625 1 97.56 91 SER A N 1
ATOM 661 C CA . SER A 1 91 ? -14.406 -1.931 -2.359 1 97.56 91 SER A CA 1
ATOM 662 C C . SER A 1 91 ? -14.625 -0.551 -1.745 1 97.56 91 SER A C 1
ATOM 664 O O . SER A 1 91 ? -14.82 -0.429 -0.534 1 97.56 91 SER A O 1
ATOM 666 N N . LEU A 1 92 ? -14.648 0.447 -2.584 1 96.12 92 LEU A N 1
ATOM 667 C CA . LEU A 1 92 ? -14.828 1.814 -2.107 1 96.12 92 LEU A CA 1
ATOM 668 C C . LEU A 1 92 ? -16.25 2.029 -1.589 1 96.12 92 LEU A C 1
ATOM 670 O O . LEU A 1 92 ? -16.438 2.658 -0.547 1 96.12 92 LEU A O 1
ATOM 674 N N . ILE A 1 93 ? -17.188 1.594 -2.346 1 96.56 93 ILE A N 1
ATOM 675 C CA . ILE A 1 93 ? -18.578 1.767 -1.993 1 96.56 93 ILE A CA 1
ATOM 676 C C . ILE A 1 93 ? -18.859 1.105 -0.645 1 96.56 93 ILE A C 1
ATOM 678 O O . ILE A 1 93 ? -19.594 1.654 0.184 1 96.56 93 ILE A O 1
ATOM 682 N N . VAL A 1 94 ? -18.25 0.003 -0.43 1 95.56 94 VAL A N 1
ATOM 683 C CA . VAL A 1 94 ? -18.5 -0.754 0.793 1 95.56 94 VAL A CA 1
ATOM 684 C C . VAL A 1 94 ? -17.719 -0.128 1.951 1 95.56 94 VAL A C 1
ATOM 686 O O . VAL A 1 94 ? -18.281 0.08 3.035 1 95.56 94 VAL A O 1
ATOM 689 N N . ALA A 1 95 ? -16.484 0.216 1.765 1 95.88 95 ALA A N 1
ATOM 690 C CA . ALA A 1 95 ? -15.594 0.653 2.838 1 95.88 95 ALA A CA 1
ATOM 691 C C . ALA A 1 95 ? -15.938 2.07 3.291 1 95.88 95 ALA A C 1
ATOM 693 O O . ALA A 1 95 ? -15.844 2.387 4.48 1 95.88 95 ALA A O 1
ATOM 694 N N . THR A 1 96 ? -16.375 2.945 2.379 1 95.44 96 THR A N 1
ATOM 695 C CA . THR A 1 96 ? -16.453 4.379 2.629 1 95.44 96 THR A CA 1
ATOM 696 C C . THR A 1 96 ? -17.5 4.688 3.693 1 95.44 96 THR A C 1
ATOM 698 O O . THR A 1 96 ? -17.219 5.395 4.664 1 95.44 96 THR A O 1
ATOM 701 N N . PRO A 1 97 ? -18.734 4.16 3.566 1 92.94 97 PRO A N 1
ATOM 702 C CA . PRO A 1 97 ? -19.719 4.465 4.609 1 92.94 97 PRO A CA 1
ATOM 703 C C . PRO A 1 97 ? -19.281 3.988 5.992 1 92.94 97 PRO A C 1
ATOM 705 O O . PRO A 1 97 ? -19.484 4.688 6.988 1 92.94 97 PRO A O 1
ATOM 708 N N . PHE A 1 98 ? -18.656 2.852 6.059 1 91.81 98 PHE A N 1
ATOM 709 C CA . PHE A 1 98 ? -18.188 2.34 7.34 1 91.81 98 PHE A CA 1
ATOM 710 C C . PHE A 1 98 ? -17.031 3.182 7.871 1 91.81 98 PHE A C 1
ATOM 712 O O . PHE A 1 98 ? -16.953 3.447 9.07 1 91.81 98 PHE A O 1
ATOM 719 N N . ALA A 1 99 ? -16.156 3.516 6.969 1 94.25 99 ALA A N 1
ATOM 720 C CA . ALA A 1 99 ? -15.016 4.328 7.379 1 94.25 99 ALA A CA 1
ATOM 721 C C . ALA A 1 99 ? -15.477 5.664 7.957 1 94.25 99 ALA A C 1
ATOM 723 O O . ALA A 1 99 ? -14.984 6.09 9.008 1 94.25 99 ALA A O 1
ATOM 724 N N . ILE A 1 100 ? -16.406 6.32 7.281 1 91.81 100 ILE A N 1
ATOM 725 C CA . ILE A 1 100 ? -16.922 7.598 7.746 1 91.81 100 ILE A CA 1
ATOM 726 C C . ILE A 1 100 ? -17.641 7.402 9.086 1 91.81 100 ILE A C 1
ATOM 728 O O . ILE A 1 100 ? -17.453 8.188 10.016 1 91.81 100 ILE A O 1
ATOM 732 N N . GLY A 1 101 ? -18.484 6.363 9.156 1 89.38 101 GLY A N 1
ATOM 733 C CA . GLY A 1 101 ? -19.188 6.066 10.398 1 89.38 101 GLY A CA 1
ATOM 734 C C . GLY A 1 101 ? -18.266 5.832 11.57 1 89.38 101 GLY A C 1
ATOM 735 O O . GLY A 1 101 ? -18.469 6.375 12.656 1 89.38 101 GLY A O 1
ATOM 736 N N . ILE A 1 102 ? -17.219 5.082 11.367 1 90.81 102 ILE A N 1
ATOM 737 C CA . ILE A 1 102 ? -16.266 4.773 12.422 1 90.81 102 ILE A CA 1
ATOM 738 C C . ILE A 1 102 ? -15.523 6.047 12.836 1 90.81 102 ILE A C 1
ATOM 740 O O . ILE A 1 102 ? -15.312 6.289 14.023 1 90.81 102 ILE A O 1
ATOM 744 N N . ALA A 1 103 ? -15.117 6.773 11.852 1 91.44 103 ALA A N 1
ATOM 745 C CA . ALA A 1 103 ? -14.422 8.023 12.141 1 91.44 103 ALA A CA 1
ATOM 746 C C . ALA A 1 103 ? -15.297 8.961 12.961 1 91.44 103 ALA A C 1
ATOM 748 O O . ALA A 1 103 ? -14.828 9.578 13.922 1 91.44 103 ALA A O 1
ATOM 749 N N . LEU A 1 104 ? -16.531 9.102 12.594 1 89.38 104 LEU A N 1
ATOM 750 C CA . LEU A 1 104 ? -17.469 9.953 13.328 1 89.38 104 LEU A CA 1
ATOM 751 C C . LEU A 1 104 ? -17.641 9.445 14.758 1 89.38 104 LEU A C 1
ATOM 753 O O . LEU A 1 104 ? -17.641 10.242 15.703 1 89.38 104 LEU A O 1
ATOM 757 N N . PHE A 1 105 ? -17.781 8.211 14.891 1 88.62 105 PHE A N 1
ATOM 758 C CA . PHE A 1 105 ? -17.984 7.621 16.203 1 88.62 105 PHE A CA 1
ATOM 759 C C . PHE A 1 105 ? -16.766 7.84 17.094 1 88.62 105 PHE A C 1
ATOM 761 O O . PHE A 1 105 ? -16.891 8.211 18.266 1 88.62 105 PHE A O 1
ATOM 768 N N . THR A 1 106 ? -15.664 7.602 16.562 1 88.56 106 THR A N 1
ATOM 769 C CA . THR A 1 106 ? -14.438 7.664 17.344 1 88.56 106 THR A CA 1
ATOM 770 C C . THR A 1 106 ? -14.102 9.109 17.703 1 88.56 106 THR A C 1
ATOM 772 O O . THR A 1 106 ? -13.445 9.367 18.719 1 88.56 106 THR A O 1
ATOM 775 N N . THR A 1 107 ? -14.578 10.078 16.938 1 87.75 107 THR A N 1
ATOM 776 C CA . THR A 1 107 ? -14.203 11.469 17.188 1 87.75 107 THR A CA 1
ATOM 777 C C . THR A 1 107 ? -15.289 12.188 17.969 1 87.75 107 THR A C 1
ATOM 779 O O . THR A 1 107 ? -15 13.094 18.766 1 87.75 107 THR A O 1
ATOM 782 N N . HIS A 1 108 ? -16.547 11.852 17.844 1 86.5 108 HIS A N 1
ATOM 783 C CA . HIS A 1 108 ? -17.578 12.719 18.406 1 86.5 108 HIS A CA 1
ATOM 784 C C . HIS A 1 108 ? -18.547 11.922 19.281 1 86.5 108 HIS A C 1
ATOM 786 O O . HIS A 1 108 ? -19.328 12.508 20.031 1 86.5 108 HIS A O 1
ATOM 792 N N . MET A 1 109 ? -18.484 10.703 19.219 1 83.75 109 MET A N 1
ATOM 793 C CA . MET A 1 109 ? -19.516 9.953 19.922 1 83.75 109 MET A CA 1
ATOM 794 C C . MET A 1 109 ? -18.906 8.992 20.938 1 83.75 109 MET A C 1
ATOM 796 O O . MET A 1 109 ? -19.562 8.602 21.906 1 83.75 109 MET A O 1
ATOM 800 N N . ALA A 1 110 ? -17.703 8.602 20.688 1 84.19 110 ALA A N 1
ATOM 801 C CA . ALA A 1 110 ? -17.094 7.594 21.547 1 84.19 110 ALA A CA 1
ATOM 802 C C . ALA A 1 110 ? -16.734 8.18 22.906 1 84.19 110 ALA A C 1
ATOM 804 O O . ALA A 1 110 ? -16.281 9.328 23 1 84.19 110 ALA A O 1
ATOM 805 N N . PRO A 1 111 ? -16.953 7.312 23.969 1 83.69 111 PRO A N 1
ATOM 806 C CA . PRO A 1 111 ? -16.484 7.738 25.281 1 83.69 111 PRO A CA 1
ATOM 807 C C . PRO A 1 111 ? -14.977 8.023 25.297 1 83.69 111 PRO A C 1
ATOM 809 O O . PRO A 1 111 ? -14.227 7.434 24.516 1 83.69 111 PRO A O 1
ATOM 812 N N . ARG A 1 112 ? -14.562 8.805 26.188 1 83.62 112 ARG A N 1
ATOM 813 C CA . ARG A 1 112 ? -13.195 9.312 26.266 1 83.62 112 ARG A CA 1
ATOM 814 C C . ARG A 1 112 ? -12.195 8.18 26.422 1 83.62 112 ARG A C 1
ATOM 816 O O . ARG A 1 112 ? -11.078 8.25 25.906 1 83.62 112 ARG A O 1
ATOM 823 N N . LYS A 1 113 ? -12.609 7.168 27.016 1 86.56 113 LYS A N 1
ATOM 824 C CA . LYS A 1 113 ? -11.672 6.078 27.266 1 86.56 113 LYS A CA 1
ATOM 825 C C . LYS A 1 113 ? -11.594 5.133 26.078 1 86.56 113 LYS A C 1
ATOM 827 O O . LYS A 1 113 ? -10.578 4.465 25.875 1 86.56 113 LYS A O 1
ATOM 832 N N . LEU A 1 114 ? -12.586 5.086 25.266 1 85.31 114 LEU A N 1
ATOM 833 C CA . LEU A 1 114 ? -12.664 4.129 24.172 1 85.31 114 LEU A CA 1
ATOM 834 C C . LEU A 1 114 ? -12.07 4.719 22.891 1 85.31 114 LEU A C 1
ATOM 836 O O . LEU A 1 114 ? -11.539 3.984 22.047 1 85.31 114 LEU A O 1
ATOM 840 N N . ALA A 1 115 ? -12.125 6.012 22.766 1 85.56 115 ALA A N 1
ATOM 841 C CA . ALA A 1 115 ? -11.734 6.691 21.547 1 85.56 115 ALA A CA 1
ATOM 842 C C . ALA A 1 115 ? -10.258 6.43 21.219 1 85.56 115 ALA A C 1
ATOM 844 O O . ALA A 1 115 ? -9.93 6.02 20.109 1 85.56 115 ALA A O 1
ATOM 845 N N . PRO A 1 116 ? -9.445 6.434 22.266 1 83 116 PRO A N 1
ATOM 846 C CA . PRO A 1 116 ? -8.039 6.184 21.969 1 83 116 PRO A CA 1
ATOM 847 C C . PRO A 1 116 ? -7.762 4.727 21.594 1 83 116 PRO A C 1
ATOM 849 O O . PRO A 1 116 ? -6.914 4.445 20.75 1 83 116 PRO A O 1
ATOM 852 N N . VAL A 1 117 ? -8.453 3.902 22.219 1 83.06 117 VAL A N 1
ATOM 853 C CA . VAL A 1 117 ? -8.273 2.479 21.953 1 83.06 117 VAL A CA 1
ATOM 854 C C . VAL A 1 117 ? -8.695 2.168 20.516 1 83.06 117 VAL A C 1
ATOM 856 O O . VAL A 1 117 ? -7.992 1.448 19.797 1 83.06 117 VAL A O 1
ATOM 859 N N . LEU A 1 118 ? -9.766 2.723 20.125 1 85.75 118 LEU A N 1
ATOM 860 C CA . LEU A 1 118 ? -10.258 2.488 18.766 1 85.75 118 LEU A CA 1
ATOM 861 C C . LEU A 1 118 ? -9.336 3.129 17.734 1 85.75 118 LEU A C 1
ATOM 863 O O . LEU A 1 118 ? -9.07 2.539 16.688 1 85.75 118 LEU A O 1
ATOM 867 N N . GLY A 1 119 ? -8.914 4.305 18.109 1 83.69 119 GLY A N 1
ATOM 868 C CA . GLY A 1 119 ? -7.953 4.961 17.234 1 83.69 119 GLY A CA 1
ATOM 869 C C . GLY A 1 119 ? -6.684 4.156 17.031 1 83.69 119 GLY A C 1
ATOM 870 O O . GLY A 1 119 ? -6.219 3.992 15.898 1 83.69 119 GLY A O 1
ATOM 871 N N . TYR A 1 120 ? -6.25 3.584 18.078 1 81.38 120 TYR A N 1
ATOM 872 C CA . TYR A 1 120 ? -5.047 2.762 18.031 1 81.38 120 TYR A CA 1
ATOM 873 C C . TYR A 1 120 ? -5.277 1.498 17.203 1 81.38 120 TYR A C 1
ATOM 875 O O . TYR A 1 120 ? -4.414 1.091 16.422 1 81.38 120 TYR A O 1
ATOM 883 N N . THR A 1 121 ? -6.34 0.921 17.422 1 83.62 121 THR A N 1
ATOM 884 C CA . THR A 1 121 ? -6.68 -0.301 16.703 1 83.62 121 THR A CA 1
ATOM 885 C C . THR A 1 121 ? -6.758 -0.039 15.195 1 83.62 121 THR A C 1
ATOM 887 O O . THR A 1 121 ? -6.309 -0.858 14.398 1 83.62 121 THR A O 1
ATOM 890 N N . ILE A 1 122 ? -7.309 1.062 14.836 1 85.12 122 ILE A N 1
ATOM 891 C CA . ILE A 1 122 ? -7.426 1.441 13.438 1 85.12 122 ILE A CA 1
ATOM 892 C C . ILE A 1 122 ? -6.035 1.582 12.82 1 85.12 122 ILE A C 1
ATOM 894 O O . ILE A 1 122 ? -5.781 1.083 11.727 1 85.12 122 ILE A O 1
ATOM 898 N N . ASP A 1 123 ? -5.191 2.082 13.539 1 79.12 123 ASP A N 1
ATOM 899 C CA . ASP A 1 123 ? -3.832 2.297 13.055 1 79.12 123 ASP A CA 1
ATOM 900 C C . ASP A 1 123 ? -3.082 0.974 12.914 1 79.12 123 ASP A C 1
ATOM 902 O O . ASP A 1 123 ? -2.287 0.798 11.992 1 79.12 123 ASP A O 1
ATOM 906 N N . LEU A 1 124 ? -3.354 0.13 13.797 1 80.81 124 LEU A N 1
ATOM 907 C CA . LEU A 1 124 ? -2.73 -1.187 13.727 1 80.81 124 LEU A CA 1
ATOM 908 C C . LEU A 1 124 ? -3.252 -1.974 12.531 1 80.81 124 LEU A C 1
ATOM 910 O O . LEU A 1 124 ? -2.488 -2.678 11.867 1 80.81 124 LEU A O 1
ATOM 914 N N . LEU A 1 125 ? -4.527 -1.841 12.297 1 82.31 125 LEU A N 1
ATOM 915 C CA . LEU A 1 125 ? -5.117 -2.518 11.148 1 82.31 125 LEU A CA 1
ATOM 916 C C . LEU A 1 125 ? -4.527 -1.989 9.844 1 82.31 125 LEU A C 1
ATOM 918 O O . LEU A 1 125 ? -4.34 -2.748 8.891 1 82.31 125 LEU A O 1
ATOM 922 N N . ALA A 1 126 ? -4.289 -0.75 9.859 1 80.44 126 ALA A N 1
ATOM 923 C CA . ALA A 1 126 ? -3.727 -0.123 8.664 1 80.44 126 ALA A CA 1
ATOM 924 C C . ALA A 1 126 ? -2.326 -0.652 8.375 1 80.44 126 ALA A C 1
ATOM 926 O O . ALA A 1 126 ? -1.856 -0.595 7.234 1 80.44 126 ALA A O 1
ATOM 927 N N . ALA A 1 127 ? -1.692 -1.271 9.344 1 79.81 127 ALA A N 1
ATOM 928 C CA . ALA A 1 127 ? -0.312 -1.734 9.227 1 79.81 127 ALA A CA 1
ATOM 929 C C . ALA A 1 127 ? -0.258 -3.195 8.789 1 79.81 127 ALA A C 1
ATOM 931 O O . ALA A 1 127 ? 0.809 -3.709 8.445 1 79.81 127 ALA A O 1
ATOM 932 N N . ILE A 1 128 ? -1.378 -3.801 8.727 1 86.5 128 ILE A N 1
ATOM 933 C CA . ILE A 1 128 ? -1.417 -5.207 8.344 1 86.5 128 ILE A CA 1
ATOM 934 C C . ILE A 1 128 ? -0.968 -5.355 6.891 1 86.5 128 ILE A C 1
ATOM 936 O O . ILE A 1 128 ? -1.484 -4.676 6 1 86.5 128 ILE A O 1
ATOM 940 N N . PRO A 1 129 ? -0.058 -6.246 6.672 1 87.44 129 PRO A N 1
ATOM 941 C CA . PRO A 1 129 ? 0.376 -6.496 5.297 1 87.44 129 PRO A CA 1
ATOM 942 C C . PRO A 1 129 ? -0.74 -7.059 4.418 1 87.44 129 PRO A C 1
ATOM 944 O O . PRO A 1 129 ? -1.548 -7.867 4.887 1 87.44 129 PRO A O 1
ATOM 947 N N . SER A 1 130 ? -0.72 -6.648 3.197 1 89.75 130 SER A N 1
ATOM 948 C CA . SER A 1 130 ? -1.803 -7.035 2.299 1 89.75 130 SER A CA 1
ATOM 949 C C . SER A 1 130 ? -1.835 -8.547 2.09 1 89.75 130 SER A C 1
ATOM 951 O O . SER A 1 130 ? -2.906 -9.133 1.927 1 89.75 130 SER A O 1
ATOM 953 N N . VAL A 1 131 ? -0.676 -9.156 2.102 1 91 131 VAL A N 1
ATOM 954 C CA . VAL A 1 131 ? -0.581 -10.594 1.893 1 91 131 VAL A CA 1
ATOM 955 C C . VAL A 1 131 ? -1.354 -11.328 2.986 1 91 131 VAL A C 1
ATOM 957 O O . VAL A 1 131 ? -1.95 -12.375 2.736 1 91 131 VAL A O 1
ATOM 960 N N . VAL A 1 132 ? -1.346 -10.789 4.141 1 90.56 132 VAL A N 1
ATOM 961 C CA . VAL A 1 132 ? -2.064 -11.383 5.262 1 90.56 132 VAL A CA 1
ATOM 962 C C . VAL A 1 132 ? -3.568 -11.305 5.012 1 90.56 132 VAL A C 1
ATOM 964 O O . VAL A 1 132 ? -4.301 -12.266 5.266 1 90.56 132 VAL A O 1
ATOM 967 N N . TYR A 1 133 ? -4.039 -10.188 4.523 1 91.5 133 TYR A N 1
ATOM 968 C CA . TYR A 1 133 ? -5.441 -10.062 4.148 1 91.5 133 TYR A CA 1
ATOM 969 C C . TYR A 1 133 ? -5.812 -11.07 3.068 1 91.5 133 TYR A C 1
ATOM 971 O O . TYR A 1 133 ? -6.902 -11.648 3.096 1 91.5 133 TYR A O 1
ATOM 979 N N . GLY A 1 134 ? -4.91 -11.242 2.145 1 91.44 134 GLY A N 1
ATOM 980 C CA . GLY A 1 134 ? -5.137 -12.219 1.089 1 91.44 134 GLY A CA 1
ATOM 981 C C . GLY A 1 134 ? -5.281 -13.633 1.606 1 91.44 134 GLY A C 1
ATOM 982 O O . GLY A 1 134 ? -6.203 -14.352 1.217 1 91.44 134 GLY A O 1
ATOM 983 N N . LEU A 1 135 ? -4.359 -14.031 2.475 1 89.88 135 LEU A N 1
ATOM 984 C CA . LEU A 1 135 ? -4.422 -15.367 3.062 1 89.88 135 LEU A CA 1
ATOM 985 C C . LEU A 1 135 ? -5.711 -15.555 3.857 1 89.88 135 LEU A C 1
ATOM 987 O O . LEU A 1 135 ? -6.348 -16.609 3.777 1 89.88 135 LEU A O 1
ATOM 991 N N . TRP A 1 136 ? -6.012 -14.555 4.551 1 88.69 136 TRP A N 1
ATOM 992 C CA . TRP A 1 136 ? -7.238 -14.586 5.336 1 88.69 136 TRP A CA 1
ATOM 993 C C . TRP A 1 136 ? -8.461 -14.68 4.434 1 88.69 136 TRP A C 1
ATOM 995 O O . TRP A 1 136 ? -9.375 -15.461 4.699 1 88.69 136 TRP A O 1
ATOM 1005 N N . GLY A 1 137 ? -8.547 -13.859 3.424 1 89.81 137 GLY A N 1
ATOM 1006 C CA . GLY A 1 137 ? -9.641 -13.898 2.469 1 89.81 137 GLY A CA 1
ATOM 1007 C C . GLY A 1 137 ? -9.773 -15.242 1.775 1 89.81 137 GLY A C 1
ATOM 1008 O O . GLY A 1 137 ? -10.891 -15.711 1.535 1 89.81 137 GLY A O 1
ATOM 1009 N N . LEU A 1 138 ? -8.656 -15.812 1.436 1 88.69 138 LEU A N 1
ATOM 1010 C CA . LEU A 1 138 ? -8.648 -17.125 0.812 1 88.69 138 LEU A CA 1
ATOM 1011 C C . LEU A 1 138 ? -9.25 -18.172 1.747 1 88.69 138 LEU A C 1
ATOM 1013 O O . LEU A 1 138 ? -10.062 -19 1.323 1 88.69 138 LEU A O 1
ATOM 1017 N N . ALA A 1 139 ? -8.891 -18.094 2.938 1 82.81 139 ALA A N 1
ATOM 1018 C CA . ALA A 1 139 ? -9.352 -19.062 3.92 1 82.81 139 ALA A CA 1
ATOM 1019 C C . ALA A 1 139 ? -10.836 -18.906 4.207 1 82.81 139 ALA A C 1
ATOM 1021 O O . ALA A 1 139 ? -11.531 -19.891 4.484 1 82.81 139 ALA A O 1
ATOM 1022 N N . LEU A 1 140 ? -11.344 -17.703 4.078 1 85.38 140 LEU A N 1
ATOM 1023 C CA . LEU A 1 140 ? -12.727 -17.438 4.449 1 85.38 140 LEU A CA 1
ATOM 1024 C C . LEU A 1 140 ? -13.625 -17.406 3.215 1 85.38 140 LEU A C 1
ATOM 1026 O O . LEU A 1 140 ? -14.836 -17.219 3.328 1 85.38 140 LEU A O 1
ATOM 1030 N N . SER A 1 141 ? -13.07 -17.578 2.121 1 90.88 141 SER A N 1
ATOM 1031 C CA . SER A 1 141 ? -13.828 -17.438 0.881 1 90.88 141 SER A CA 1
ATOM 1032 C C . SER A 1 141 ? -15.055 -18.344 0.876 1 90.88 141 SER A C 1
ATOM 1034 O O . SER A 1 141 ? -16.141 -17.922 0.481 1 90.88 141 SER A O 1
ATOM 1036 N N . SER A 1 142 ? -14.906 -19.578 1.371 1 91.31 142 SER A N 1
ATOM 1037 C CA . SER A 1 142 ? -16 -20.547 1.361 1 91.31 142 SER A CA 1
ATOM 1038 C C . SER A 1 142 ? -17.125 -20.109 2.289 1 91.31 142 SER A C 1
ATOM 1040 O O . SER A 1 142 ? -18.281 -20.484 2.094 1 91.31 142 SER A O 1
ATOM 1042 N N . SER A 1 143 ? -16.844 -19.328 3.256 1 89.88 143 SER A N 1
ATOM 1043 C CA . SER A 1 143 ? -17.828 -18.875 4.23 1 89.88 143 SER A CA 1
ATOM 1044 C C . SER A 1 143 ? -18.781 -17.859 3.621 1 89.88 143 SER A C 1
ATOM 1046 O O . SER A 1 143 ? -19.844 -17.578 4.18 1 89.88 143 SER A O 1
ATOM 1048 N N . PHE A 1 144 ? -18.438 -17.312 2.451 1 93.38 144 PHE A N 1
ATOM 1049 C CA . PHE A 1 144 ? -19.281 -16.312 1.807 1 93.38 144 PHE A CA 1
ATOM 1050 C C . PHE A 1 144 ? -20.312 -16.969 0.902 1 93.38 144 PHE A C 1
ATOM 1052 O O . PHE A 1 144 ? -21.25 -16.312 0.437 1 93.38 144 PHE A O 1
ATOM 1059 N N . VAL A 1 145 ? -20.219 -18.234 0.684 1 95.12 145 VAL A N 1
ATOM 1060 C CA . VAL A 1 145 ? -21.031 -18.938 -0.29 1 95.12 145 VAL A CA 1
ATOM 1061 C C . VAL A 1 145 ? -22.5 -18.859 0.122 1 95.12 145 VAL A C 1
ATOM 1063 O O . VAL A 1 145 ? -23.375 -18.594 -0.71 1 95.12 145 VAL A O 1
ATOM 1066 N N . PRO A 1 146 ? -22.828 -19.078 1.426 1 94.38 146 PRO A N 1
ATOM 1067 C CA . PRO A 1 146 ? -24.234 -18.922 1.807 1 94.38 146 PRO A CA 1
ATOM 1068 C C . PRO A 1 146 ? -24.781 -17.531 1.516 1 94.38 146 PRO A C 1
ATOM 1070 O O . PRO A 1 146 ? -25.953 -17.391 1.131 1 94.38 146 PRO A O 1
ATOM 1073 N N . LEU A 1 147 ? -24 -16.562 1.694 1 93.44 147 LEU A N 1
ATOM 1074 C CA . LEU A 1 147 ? -24.406 -15.195 1.372 1 93.44 147 LEU A CA 1
ATOM 1075 C C . LEU A 1 147 ? -24.672 -15.047 -0.122 1 93.44 147 LEU A C 1
ATOM 1077 O O . LEU A 1 147 ? -25.625 -14.367 -0.523 1 93.44 147 LEU A O 1
ATOM 1081 N N . TYR A 1 148 ? -23.859 -15.641 -0.897 1 95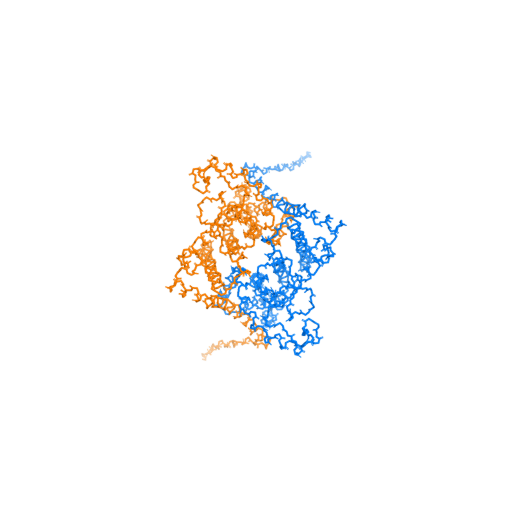.31 148 TYR A N 1
ATOM 1082 C CA . TYR A 1 148 ? -24.016 -15.562 -2.346 1 95.31 148 TYR A CA 1
ATOM 1083 C C . TYR A 1 148 ? -25.297 -16.266 -2.791 1 95.31 148 TYR A C 1
ATOM 1085 O O . TYR A 1 148 ? -25.984 -15.805 -3.707 1 95.31 148 TYR A O 1
ATOM 1093 N N . ARG A 1 149 ? -25.531 -17.375 -2.139 1 95.19 149 ARG A N 1
ATOM 1094 C CA . ARG A 1 149 ? -26.781 -18.078 -2.43 1 95.19 149 ARG A CA 1
ATOM 1095 C C . ARG A 1 149 ? -27.984 -17.203 -2.09 1 95.19 149 ARG A C 1
ATOM 1097 O O . ARG A 1 149 ? -28.984 -17.234 -2.801 1 95.19 149 ARG A O 1
ATOM 1104 N N . TRP A 1 150 ? -27.875 -16.531 -1.021 1 95.56 150 TRP A N 1
ATOM 1105 C CA . TRP A 1 150 ? -28.938 -15.617 -0.63 1 95.56 150 TRP A CA 1
ATOM 1106 C C . TRP A 1 150 ? -29.109 -14.516 -1.674 1 95.56 150 TRP A C 1
ATOM 1108 O O . TRP A 1 150 ? -30.234 -14.195 -2.057 1 95.56 150 TRP A O 1
ATOM 1118 N N . PHE A 1 151 ? -28.031 -13.898 -2.131 1 95.56 151 PHE A N 1
ATOM 1119 C CA . PHE A 1 151 ? -28.109 -12.859 -3.152 1 95.56 151 PHE A CA 1
ATOM 1120 C C . PHE A 1 151 ? -28.719 -13.406 -4.438 1 95.56 151 PHE A C 1
ATOM 1122 O O . PHE A 1 151 ? -29.531 -12.734 -5.074 1 95.56 151 PHE A O 1
ATOM 1129 N N . ALA A 1 152 ? -28.281 -14.586 -4.777 1 95.06 152 ALA A N 1
ATOM 1130 C CA . ALA A 1 152 ? -28.781 -15.203 -6 1 95.06 152 ALA A CA 1
ATOM 1131 C C . ALA A 1 152 ? -30.281 -15.438 -5.906 1 95.06 152 ALA A C 1
ATOM 1133 O O . ALA A 1 152 ? -31.016 -15.25 -6.887 1 95.06 152 ALA A O 1
ATOM 1134 N N . LYS A 1 153 ? -30.734 -15.852 -4.781 1 94.31 153 LYS A N 1
ATOM 1135 C CA . LYS A 1 153 ? -32.156 -16.172 -4.57 1 94.31 153 LYS A CA 1
ATOM 1136 C C . LYS A 1 153 ? -33 -14.922 -4.617 1 94.31 153 LYS A C 1
ATOM 1138 O O . LYS A 1 153 ? -34.062 -14.922 -5.242 1 94.31 153 LYS A O 1
ATOM 1143 N N . TYR A 1 154 ? -32.562 -13.852 -4.055 1 94.88 154 TYR A N 1
ATOM 1144 C CA . TYR A 1 154 ? -33.406 -12.695 -3.873 1 94.88 154 TYR A CA 1
ATOM 1145 C C . TYR A 1 154 ? -33.094 -11.602 -4.883 1 94.88 154 TYR A C 1
ATOM 1147 O O . TYR A 1 154 ? -33.969 -10.812 -5.258 1 94.88 154 TYR A O 1
ATOM 1155 N N . LEU A 1 155 ? -31.844 -11.555 -5.309 1 94.69 155 LEU A N 1
ATOM 1156 C CA . LEU A 1 155 ? -31.438 -10.469 -6.195 1 94.69 155 LEU A CA 1
ATOM 1157 C C . LEU A 1 155 ? -30.953 -11.008 -7.535 1 94.69 155 LEU A C 1
ATOM 1159 O O . LEU A 1 155 ? -30.312 -10.289 -8.312 1 94.69 155 LEU A O 1
ATOM 1163 N N . GLY A 1 156 ? -31.156 -12.195 -7.746 1 92.88 156 GLY A N 1
ATOM 1164 C CA . GLY A 1 156 ? -30.688 -12.859 -8.953 1 92.88 156 GLY A CA 1
ATOM 1165 C C . GLY A 1 156 ? -31.188 -12.211 -10.227 1 92.88 156 GLY A C 1
ATOM 1166 O O . GLY A 1 156 ? -30.625 -12.43 -11.305 1 92.88 156 GLY A O 1
ATOM 1167 N N . TRP A 1 157 ? -32.188 -11.344 -10.094 1 92.56 157 TRP A N 1
ATOM 1168 C CA . TRP A 1 157 ? -32.75 -10.656 -11.258 1 92.56 157 TRP A CA 1
ATOM 1169 C C . TRP A 1 157 ? -31.812 -9.539 -11.719 1 92.56 157 TRP A C 1
ATOM 1171 O O . TRP A 1 157 ? -31.891 -9.086 -12.859 1 92.56 157 TRP A O 1
ATOM 1181 N N . ILE A 1 158 ? -30.953 -9.125 -10.844 1 93.94 158 ILE A N 1
ATOM 1182 C CA . ILE A 1 158 ? -29.922 -8.164 -11.203 1 93.94 158 ILE A CA 1
ATOM 1183 C C . ILE A 1 158 ? -28.734 -8.898 -11.82 1 93.94 158 ILE A C 1
ATOM 1185 O O . ILE A 1 158 ? -28.172 -9.812 -11.211 1 93.94 158 ILE A O 1
ATOM 1189 N N . PRO A 1 159 ? -28.297 -8.555 -12.906 1 93.38 159 PRO A N 1
ATOM 1190 C CA . PRO A 1 159 ? -27.25 -9.281 -13.625 1 93.38 159 PRO A CA 1
ATOM 1191 C C . PRO A 1 159 ? -26 -9.492 -12.781 1 93.38 159 PRO A C 1
ATOM 1193 O O . PRO A 1 159 ? -25.375 -10.555 -12.859 1 93.38 159 PRO A O 1
ATOM 1196 N N . ILE A 1 160 ? -25.641 -8.648 -11.977 1 93.44 160 ILE A N 1
ATOM 1197 C CA . ILE A 1 160 ? -24.406 -8.734 -11.188 1 93.44 160 ILE A CA 1
ATOM 1198 C C . ILE A 1 160 ? -24.562 -9.797 -10.109 1 93.44 160 ILE A C 1
ATOM 1200 O O . ILE A 1 160 ? -23.578 -10.266 -9.539 1 93.44 160 ILE A O 1
ATOM 1204 N N . PHE A 1 161 ? -25.828 -10.219 -9.844 1 95.62 161 PHE A N 1
ATOM 1205 C CA . PHE A 1 161 ? -26.094 -11.227 -8.82 1 95.62 161 PHE A CA 1
ATOM 1206 C C . PHE A 1 161 ? -26.75 -12.461 -9.43 1 95.62 161 PHE A C 1
ATOM 1208 O O . PHE A 1 161 ? -27.391 -13.242 -8.719 1 95.62 161 PHE A O 1
ATOM 1215 N N . ALA A 1 162 ? -26.625 -12.609 -10.68 1 93.94 162 ALA A N 1
ATOM 1216 C CA . ALA A 1 162 ? -27.266 -13.727 -11.367 1 93.94 162 ALA A CA 1
ATOM 1217 C C . ALA A 1 162 ? -26.484 -15.023 -11.18 1 93.94 162 ALA A C 1
ATOM 1219 O O . ALA A 1 162 ? -25.25 -15.031 -11.305 1 93.94 162 ALA A O 1
ATOM 1220 N N . PRO A 1 163 ? -27.172 -16.062 -10.805 1 93.5 163 PRO A N 1
ATOM 1221 C CA . PRO A 1 163 ? -26.516 -17.359 -10.789 1 93.5 163 PRO A CA 1
ATOM 1222 C C . PRO A 1 163 ? -26.266 -17.922 -12.188 1 93.5 163 PRO A C 1
ATOM 1224 O O . PRO A 1 163 ? -26.609 -17.266 -13.188 1 93.5 163 PRO A O 1
ATOM 1227 N N . ASP A 1 164 ? -25.578 -19 -12.227 1 92.5 164 ASP A N 1
ATOM 1228 C CA . ASP A 1 164 ? -25.344 -19.609 -13.531 1 92.5 164 ASP A CA 1
ATOM 1229 C C . ASP A 1 164 ? -26.625 -20.25 -14.078 1 92.5 164 ASP A C 1
ATOM 1231 O O . ASP A 1 164 ? -27.688 -20.125 -13.477 1 92.5 164 ASP A O 1
ATOM 1235 N N . ASP A 1 165 ? -26.484 -20.828 -15.211 1 89.88 165 ASP A N 1
ATOM 1236 C CA . ASP A 1 165 ? -27.641 -21.375 -15.898 1 89.88 165 ASP A CA 1
ATOM 1237 C C . ASP A 1 165 ? -28.328 -22.453 -15.055 1 89.88 165 ASP A C 1
ATOM 1239 O O . ASP A 1 165 ? -29.531 -22.656 -15.156 1 89.88 165 ASP A O 1
ATOM 1243 N N . ASP A 1 166 ? -27.578 -23.062 -14.172 1 90.88 166 ASP A N 1
ATOM 1244 C CA . ASP A 1 166 ? -28.125 -24.125 -13.32 1 90.88 166 ASP A CA 1
ATOM 1245 C C . ASP A 1 166 ? -28.547 -23.578 -11.961 1 90.88 166 ASP A C 1
ATOM 1247 O O . ASP A 1 166 ? -28.891 -24.344 -11.055 1 90.88 166 ASP A O 1
ATOM 1251 N N . GLY A 1 167 ? -28.406 -22.266 -11.898 1 88.75 167 GLY A N 1
ATOM 1252 C CA . GLY A 1 167 ? -28.812 -21.625 -10.656 1 88.75 167 GLY A CA 1
ATOM 1253 C C . GLY A 1 167 ? -27.734 -21.688 -9.578 1 88.75 167 GLY A C 1
ATOM 1254 O O . GLY A 1 167 ? -27.984 -21.328 -8.43 1 88.75 167 GLY A O 1
ATOM 1255 N N . ALA A 1 168 ? -26.625 -22.047 -9.977 1 91.56 168 ALA A N 1
ATOM 1256 C CA . ALA A 1 168 ? -25.578 -22.25 -8.992 1 91.56 168 ALA A CA 1
ATOM 1257 C C . ALA A 1 168 ? -24.672 -21.016 -8.891 1 91.56 168 ALA A C 1
ATOM 1259 O O . ALA A 1 168 ? -24.641 -20.188 -9.805 1 91.56 168 ALA A O 1
ATOM 1260 N N . VAL A 1 169 ? -24.078 -20.859 -7.699 1 95.06 169 VAL A N 1
ATOM 1261 C CA . VAL A 1 169 ? -23.062 -19.828 -7.473 1 95.06 169 VAL A CA 1
ATOM 1262 C C . VAL A 1 169 ? -21.703 -20.5 -7.242 1 95.06 169 VAL A C 1
ATOM 1264 O O . VAL A 1 169 ? -21.594 -21.719 -7.273 1 95.06 169 VAL A O 1
ATOM 1267 N N . SER A 1 170 ? -20.719 -19.703 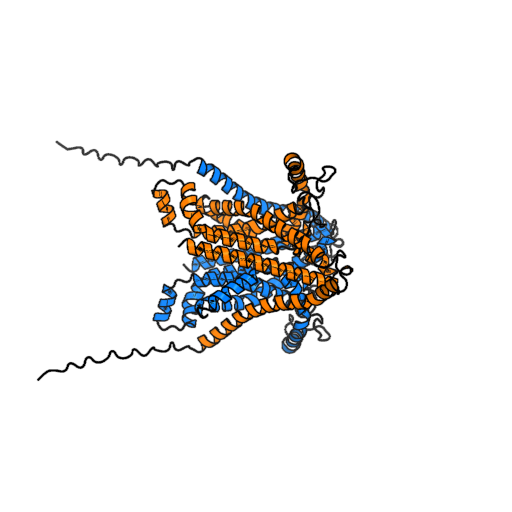-7.152 1 94.69 170 SER A N 1
ATOM 1268 C CA . SER A 1 170 ? -19.375 -20.25 -6.918 1 94.69 170 SER A CA 1
ATOM 1269 C C . SER A 1 170 ? -19.375 -21.172 -5.699 1 94.69 170 SER A C 1
ATOM 1271 O O . SER A 1 170 ? -19.906 -20.812 -4.648 1 94.69 170 SER A O 1
ATOM 1273 N N . GLN A 1 171 ? -18.75 -22.328 -5.766 1 93 171 GLN A N 1
ATOM 1274 C CA . GLN A 1 171 ? -18.688 -23.297 -4.676 1 93 171 GLN A CA 1
ATOM 1275 C C . GLN A 1 171 ? -17.562 -22.953 -3.701 1 93 171 GLN A C 1
ATOM 1277 O O . GLN A 1 171 ? -17.641 -23.25 -2.51 1 93 171 GLN A O 1
ATOM 1282 N N . THR A 1 172 ? -16.594 -22.312 -4.215 1 92.88 172 THR A N 1
ATOM 1283 C CA . THR A 1 172 ? -15.422 -22 -3.393 1 92.88 172 THR A CA 1
ATOM 1284 C C . THR A 1 172 ? -15.539 -20.609 -2.775 1 92.88 172 THR A C 1
ATOM 1286 O O . THR A 1 172 ? -14.828 -20.281 -1.823 1 92.88 172 THR A O 1
ATOM 1289 N N . GLY A 1 173 ? -16.406 -19.781 -3.395 1 95.75 173 GLY A N 1
ATOM 1290 C CA . GLY A 1 173 ? -16.531 -18.406 -2.941 1 95.75 173 GLY A CA 1
ATOM 1291 C C . GLY A 1 173 ? -15.406 -17.5 -3.439 1 95.75 173 GLY A C 1
ATOM 1292 O O . GLY A 1 173 ? -15.32 -16.344 -3.047 1 95.75 173 GLY A O 1
ATOM 1293 N N . ARG A 1 174 ? -14.531 -18.078 -4.258 1 95.81 174 ARG A N 1
ATOM 1294 C CA . ARG A 1 174 ? -13.438 -17.281 -4.816 1 95.81 174 ARG A CA 1
ATOM 1295 C C . ARG A 1 174 ? -13.898 -16.5 -6.039 1 95.81 174 ARG A C 1
ATOM 1297 O O . ARG A 1 174 ? -13.688 -16.922 -7.176 1 95.81 174 ARG A O 1
ATOM 1304 N N . THR A 1 175 ? -14.523 -15.359 -5.777 1 97.06 175 THR A N 1
ATOM 1305 C CA . THR A 1 175 ? -15.125 -14.516 -6.801 1 97.06 175 THR A CA 1
ATOM 1306 C C . THR A 1 175 ? -14.602 -13.086 -6.695 1 97.06 175 THR A C 1
ATOM 1308 O O . THR A 1 175 ? -13.906 -12.742 -5.738 1 97.06 175 THR A O 1
ATOM 1311 N N . LEU A 1 176 ? -14.961 -12.375 -7.75 1 97 176 LEU A N 1
ATOM 1312 C CA . LEU A 1 176 ? -14.555 -10.969 -7.73 1 97 176 LEU A CA 1
ATOM 1313 C C . LEU A 1 176 ? -15.219 -10.234 -6.57 1 97 176 LEU A C 1
ATOM 1315 O O . LEU A 1 176 ? -14.633 -9.312 -6 1 97 176 LEU A O 1
ATOM 1319 N N . LEU A 1 177 ? -16.406 -10.648 -6.207 1 97.12 177 LEU A N 1
ATOM 1320 C CA . LEU A 1 177 ? -17.078 -10.016 -5.082 1 97.12 177 LEU A CA 1
ATOM 1321 C C . LEU A 1 177 ? -16.328 -10.273 -3.781 1 97.12 177 LEU A C 1
ATOM 1323 O O . LEU A 1 177 ? -16.125 -9.352 -2.984 1 97.12 177 LEU A O 1
ATOM 1327 N N . THR A 1 178 ? -15.914 -11.477 -3.584 1 96.94 178 THR A N 1
ATOM 1328 C CA . THR A 1 178 ? -15.148 -11.805 -2.387 1 96.94 178 THR A CA 1
ATOM 1329 C C . THR A 1 178 ? -13.852 -11 -2.336 1 96.94 178 THR A C 1
ATOM 1331 O O . THR A 1 178 ? -13.492 -10.445 -1.293 1 96.94 178 THR A O 1
ATOM 1334 N N . ALA A 1 179 ? -13.133 -10.984 -3.465 1 96.81 179 ALA A N 1
ATOM 1335 C CA . ALA A 1 179 ? -11.898 -10.211 -3.545 1 96.81 179 ALA A CA 1
ATOM 1336 C C . ALA A 1 179 ? -12.148 -8.742 -3.217 1 96.81 179 ALA A C 1
ATOM 1338 O O . ALA A 1 179 ? -11.359 -8.117 -2.504 1 96.81 179 ALA A O 1
ATOM 1339 N N . SER A 1 180 ? -13.234 -8.234 -3.709 1 97.19 180 SER A N 1
ATOM 1340 C CA . SER A 1 180 ? -13.578 -6.836 -3.48 1 97.19 180 SER A CA 1
ATOM 1341 C C . SER A 1 180 ? -13.906 -6.582 -2.014 1 97.19 180 SER A C 1
ATOM 1343 O O . SER A 1 180 ? -13.594 -5.516 -1.479 1 97.19 180 SER A O 1
ATOM 1345 N N . LEU A 1 181 ? -14.539 -7.488 -1.395 1 95.5 181 LEU A N 1
ATOM 1346 C CA . LEU A 1 181 ? -14.875 -7.344 0.019 1 95.5 181 LEU A CA 1
ATOM 1347 C C . LEU A 1 181 ? -13.617 -7.371 0.878 1 95.5 181 LEU A C 1
ATOM 1349 O O . LEU A 1 181 ? -13.492 -6.602 1.835 1 95.5 181 LEU A O 1
ATOM 1353 N N . VAL A 1 182 ? -12.742 -8.266 0.528 1 94.31 182 VAL A N 1
ATOM 1354 C CA . VAL A 1 182 ? -11.461 -8.312 1.228 1 94.31 182 VAL A CA 1
ATOM 1355 C C . VAL A 1 182 ? -10.719 -6.992 1.04 1 94.31 182 VAL A C 1
ATOM 1357 O O . VAL A 1 182 ? -10.148 -6.453 1.99 1 94.31 182 VAL A O 1
ATOM 1360 N N . LEU A 1 183 ? -10.766 -6.512 -0.156 1 95.94 183 LEU A N 1
ATOM 1361 C CA . LEU A 1 183 ? -10.156 -5.223 -0.47 1 95.94 183 LEU A CA 1
ATOM 1362 C C . LEU A 1 183 ? -10.789 -4.105 0.346 1 95.94 183 LEU A C 1
ATOM 1364 O O . LEU A 1 183 ? -10.102 -3.182 0.787 1 95.94 183 LEU A O 1
ATOM 1368 N N . SER A 1 184 ? -12.078 -4.176 0.504 1 95.94 184 SER A N 1
ATOM 1369 C CA . SER A 1 184 ? -12.781 -3.162 1.284 1 95.94 184 SER A CA 1
ATOM 1370 C C . SER A 1 184 ? -12.289 -3.135 2.727 1 95.94 184 SER A C 1
ATOM 1372 O O . SER A 1 184 ? -12.109 -2.062 3.307 1 95.94 184 SER A O 1
ATOM 1374 N N . ILE A 1 185 ? -12.078 -4.211 3.246 1 92.31 185 ILE A N 1
ATOM 1375 C CA . ILE A 1 185 ? -11.602 -4.316 4.621 1 92.31 185 ILE A CA 1
ATOM 1376 C C . ILE A 1 185 ? -10.172 -3.777 4.711 1 92.31 185 ILE A C 1
ATOM 1378 O O . ILE A 1 185 ? -9.797 -3.154 5.707 1 92.31 185 ILE A O 1
ATOM 1382 N N . MET A 1 186 ? -9.5 -4.055 3.691 1 92.44 186 MET A N 1
ATOM 1383 C CA . MET A 1 186 ? -8.102 -3.635 3.656 1 92.44 186 MET A CA 1
ATOM 1384 C C . MET A 1 186 ? -7.988 -2.115 3.615 1 92.44 186 MET A C 1
ATOM 1386 O O . MET A 1 186 ? -7.133 -1.532 4.289 1 92.44 186 MET A O 1
ATOM 1390 N N . ILE A 1 187 ? -8.836 -1.419 2.895 1 93.88 187 ILE A N 1
ATOM 1391 C CA . ILE A 1 187 ? -8.68 0.019 2.707 1 93.88 187 ILE A CA 1
ATOM 1392 C C . ILE A 1 187 ? -9.469 0.767 3.779 1 93.88 187 ILE A C 1
ATOM 1394 O O . ILE A 1 187 ? -9.312 1.979 3.939 1 93.88 187 ILE A O 1
ATOM 1398 N N . LEU A 1 188 ? -10.297 0.08 4.547 1 93.44 188 LEU A N 1
ATOM 1399 C CA . LEU A 1 188 ? -11.156 0.663 5.574 1 93.44 188 LEU A CA 1
ATOM 1400 C C . LEU A 1 188 ? -10.328 1.437 6.594 1 93.44 188 LEU A C 1
ATOM 1402 O O . LEU A 1 188 ? -10.609 2.607 6.867 1 93.44 188 LEU A O 1
ATOM 1406 N N . PRO A 1 189 ? -9.336 0.85 7.137 1 89.75 189 PRO A N 1
ATOM 1407 C CA . PRO A 1 189 ? -8.57 1.558 8.172 1 89.75 189 PRO A CA 1
ATOM 1408 C C . PRO A 1 189 ? -7.875 2.807 7.637 1 89.75 189 PRO A C 1
ATOM 1410 O O . PRO A 1 189 ? -7.77 3.811 8.352 1 89.75 189 PRO A O 1
ATOM 1413 N N . ILE A 1 190 ? -7.359 2.75 6.449 1 86.62 190 ILE A N 1
ATOM 1414 C CA . ILE A 1 190 ? -6.668 3.9 5.879 1 86.62 190 ILE A CA 1
ATOM 1415 C C . ILE A 1 190 ? -7.652 5.051 5.688 1 86.62 190 ILE A C 1
ATOM 1417 O O . ILE A 1 190 ? -7.359 6.191 6.059 1 86.62 190 ILE A O 1
ATOM 1421 N N . ILE A 1 191 ? -8.789 4.797 5.156 1 92.19 191 ILE A N 1
ATOM 1422 C CA . ILE A 1 191 ? -9.805 5.828 4.969 1 92.19 191 ILE A CA 1
ATOM 1423 C C . ILE A 1 191 ? -10.273 6.34 6.328 1 92.19 191 ILE A C 1
ATOM 1425 O O . ILE A 1 191 ? -10.398 7.551 6.531 1 92.19 191 ILE A O 1
ATOM 1429 N N . THR A 1 192 ? -10.5 5.418 7.23 1 92.25 192 THR A N 1
ATOM 1430 C CA . THR A 1 192 ? -10.969 5.789 8.562 1 92.25 192 THR A CA 1
ATOM 1431 C C . THR A 1 192 ? -9.961 6.703 9.258 1 92.25 192 THR A C 1
ATOM 1433 O O . THR A 1 192 ? -10.344 7.723 9.836 1 92.25 192 THR A O 1
ATOM 1436 N N . SER A 1 193 ? -8.734 6.328 9.203 1 87.38 193 SER A N 1
ATOM 1437 C CA . SER A 1 193 ? -7.699 7.109 9.867 1 87.38 193 SER A CA 1
ATOM 1438 C C . SER A 1 193 ? -7.609 8.516 9.289 1 87.38 193 SER A C 1
ATOM 1440 O O . SER A 1 193 ? -7.484 9.492 10.039 1 87.38 193 SER A O 1
ATOM 1442 N N . LEU A 1 194 ? -7.707 8.672 8.039 1 84.31 194 LEU A N 1
ATOM 1443 C CA . LEU A 1 194 ? -7.613 9.969 7.387 1 84.31 194 LEU A CA 1
ATOM 1444 C C . LEU A 1 194 ? -8.859 10.805 7.652 1 84.31 194 LEU A C 1
ATOM 1446 O O . LEU A 1 194 ? -8.766 12 7.93 1 84.31 194 LEU A O 1
ATOM 1450 N N . VAL A 1 195 ? -9.992 10.211 7.605 1 90.69 195 VAL A N 1
ATOM 1451 C CA . VAL A 1 195 ? -11.25 10.914 7.859 1 90.69 195 VAL A CA 1
ATOM 1452 C C . VAL A 1 195 ? -11.312 11.352 9.32 1 90.69 195 VAL A C 1
ATOM 1454 O O . VAL A 1 195 ? -11.797 12.438 9.633 1 90.69 195 VAL A O 1
ATOM 1457 N N . ARG A 1 196 ? -10.883 10.492 10.141 1 89.38 196 ARG A N 1
ATOM 1458 C CA . ARG A 1 196 ? -10.828 10.844 11.555 1 89.38 196 ARG A CA 1
ATOM 1459 C C . ARG A 1 196 ? -9.992 12.094 11.781 1 89.38 196 ARG A C 1
ATOM 1461 O O . ARG A 1 196 ? -10.383 12.984 12.539 1 89.38 196 ARG A O 1
ATOM 1468 N N . GLU A 1 197 ? -8.867 12.133 11.156 1 81.25 197 GLU A N 1
ATOM 1469 C CA . GLU A 1 197 ? -8 13.297 11.273 1 81.25 197 GLU A CA 1
ATOM 1470 C C . GLU A 1 197 ? -8.695 14.555 10.758 1 81.25 197 GLU A C 1
ATOM 1472 O O . GLU A 1 197 ? -8.547 15.633 11.344 1 81.25 197 GLU A O 1
ATOM 1477 N N . VAL A 1 198 ? -9.422 14.438 9.734 1 82.81 198 VAL A N 1
ATOM 1478 C CA . VAL A 1 198 ? -10.172 15.547 9.156 1 82.81 198 VAL A CA 1
ATOM 1479 C C . VAL A 1 198 ? -11.234 16.016 10.148 1 82.81 198 VAL A C 1
ATOM 1481 O O . VAL A 1 198 ? -11.383 17.219 10.375 1 82.81 198 VAL A O 1
ATOM 1484 N N . PHE A 1 199 ? -11.938 15.125 10.766 1 89.62 199 PHE A N 1
ATOM 1485 C CA . PHE A 1 199 ? -13.008 15.461 11.695 1 89.62 199 PHE A CA 1
ATOM 1486 C C . PHE A 1 199 ? -12.445 16.125 12.945 1 89.62 199 PHE A C 1
ATOM 1488 O O . PHE A 1 199 ? -13.062 17.016 13.516 1 89.62 199 PHE A O 1
ATOM 1495 N N . LEU A 1 200 ? -11.328 15.758 13.328 1 85.19 200 LEU A N 1
ATOM 1496 C CA . LEU A 1 200 ? -10.703 16.328 14.516 1 85.19 200 LEU A CA 1
ATOM 1497 C C . LEU A 1 200 ? -10.258 17.766 14.266 1 85.19 200 LEU A C 1
ATOM 1499 O O . LEU A 1 200 ? -10.055 18.531 15.211 1 85.19 200 LEU A O 1
ATOM 1503 N N . GLN A 1 201 ? -10.148 18.062 13.062 1 78.31 201 GLN A N 1
ATOM 1504 C CA . GLN A 1 201 ? -9.688 19.406 12.727 1 78.31 201 GLN A CA 1
ATOM 1505 C C . GLN A 1 201 ? -10.852 20.375 12.641 1 78.31 201 GLN A C 1
ATOM 1507 O O . GLN A 1 201 ? -10.648 21.578 12.469 1 78.31 201 GLN A O 1
ATOM 1512 N N . THR A 1 202 ? -12.07 19.938 12.805 1 83.88 202 THR A N 1
ATOM 1513 C CA . THR A 1 202 ? -13.227 20.828 12.797 1 83.88 202 THR A CA 1
ATOM 1514 C C . THR A 1 202 ? -13.133 21.859 13.922 1 83.88 202 THR A C 1
ATOM 1516 O O . THR A 1 202 ? -12.914 21.5 15.078 1 83.88 202 THR A O 1
ATOM 1519 N N . PRO A 1 203 ? -13.266 23.109 13.547 1 84 203 PRO A N 1
ATOM 1520 C CA . PRO A 1 203 ? -13.195 24.141 14.586 1 84 203 PRO A CA 1
ATOM 1521 C C . PRO A 1 203 ? -14.211 23.922 15.703 1 84 203 PRO A C 1
ATOM 1523 O O . PRO A 1 203 ? -15.414 23.797 15.438 1 84 203 PRO A O 1
ATOM 1526 N N . ARG A 1 204 ? -13.766 23.984 16.844 1 87.19 204 ARG A N 1
ATOM 1527 C CA . ARG A 1 204 ? -14.594 23.734 18.031 1 87.19 204 ARG A CA 1
ATOM 1528 C C . ARG A 1 204 ? -15.695 24.781 18.156 1 87.19 204 ARG A C 1
ATOM 1530 O O . ARG A 1 204 ? -16.797 24.484 18.625 1 87.19 204 ARG A O 1
ATOM 1537 N N . LEU A 1 205 ? -15.289 25.922 17.766 1 88.44 205 LEU A N 1
ATOM 1538 C CA . LEU A 1 205 ? -16.234 27.031 17.859 1 88.44 205 LEU A CA 1
ATOM 1539 C C . LEU A 1 205 ? -17.5 26.75 17.062 1 88.44 205 LEU A C 1
ATOM 1541 O O . LEU A 1 205 ? -18.609 27.094 17.469 1 88.44 205 LEU A O 1
ATOM 1545 N N . GLN A 1 206 ? -17.297 26.125 15.906 1 88.81 206 GLN A N 1
ATOM 1546 C CA . GLN A 1 206 ? -18.438 25.797 15.062 1 88.81 206 GLN A CA 1
ATOM 1547 C C . GLN A 1 206 ? -19.281 24.688 15.695 1 88.81 206 GLN A C 1
ATOM 1549 O O . GLN A 1 206 ? -20.516 24.719 15.602 1 88.81 206 GLN A O 1
ATOM 1554 N N . GLU A 1 207 ? -18.688 23.844 16.297 1 90.62 207 GLU A N 1
ATOM 1555 C CA . GLU A 1 207 ? -19.391 22.75 16.969 1 90.62 207 GLU A CA 1
ATOM 1556 C C . GLU A 1 207 ? -20.172 23.266 18.172 1 90.62 207 GLU A C 1
ATOM 1558 O O . GLU A 1 207 ? -21.344 22.938 18.344 1 90.62 207 GLU A O 1
ATOM 1563 N N . GLU A 1 208 ? -19.5 24.078 18.953 1 90.06 208 GLU A N 1
ATOM 1564 C CA . GLU A 1 208 ? -20.109 24.625 20.156 1 90.06 208 GLU A CA 1
ATOM 1565 C C . GLU A 1 208 ? -21.266 25.562 19.812 1 90.06 208 GLU A C 1
ATOM 1567 O O . GLU A 1 208 ? -22.266 25.609 20.531 1 90.06 208 GLU A O 1
ATOM 1572 N N . ALA A 1 209 ? -21.062 26.266 18.797 1 90.25 209 ALA A N 1
ATOM 1573 C CA . ALA A 1 209 ? -22.125 27.172 18.359 1 90.25 209 ALA A CA 1
ATOM 1574 C C . ALA A 1 209 ? -23.391 26.406 18.016 1 90.25 209 ALA A C 1
ATOM 1576 O O . ALA A 1 209 ? -24.5 26.812 18.375 1 90.25 209 ALA A O 1
ATOM 1577 N N . ALA A 1 210 ? -23.25 25.359 17.344 1 88.94 210 ALA A N 1
ATOM 1578 C CA . ALA A 1 210 ? -24.391 24.531 16.969 1 88.94 210 ALA A CA 1
ATOM 1579 C C . ALA A 1 210 ? -25.062 23.938 18.188 1 88.94 210 ALA A C 1
ATOM 1581 O O . ALA A 1 210 ? -26.297 23.922 18.297 1 88.94 210 ALA A O 1
ATOM 1582 N N . LEU A 1 211 ? -24.312 23.562 19.094 1 86.88 211 LEU A N 1
ATOM 1583 C CA . LEU A 1 211 ? -24.844 22.969 20.312 1 86.88 211 LEU A CA 1
ATOM 1584 C C . LEU A 1 211 ? -25.531 24.031 21.172 1 86.88 211 LEU A C 1
ATOM 1586 O O . LEU A 1 211 ? -26.547 23.75 21.812 1 86.88 211 LEU A O 1
ATOM 1590 N N . ALA A 1 212 ? -24.938 25.125 21.188 1 89.94 212 ALA A N 1
ATOM 1591 C CA . ALA A 1 212 ? -25.5 26.234 21.953 1 89.94 212 ALA A CA 1
ATOM 1592 C C . ALA A 1 212 ? -26.859 26.641 21.406 1 89.94 212 ALA A C 1
ATOM 1594 O O . ALA A 1 212 ? -27.734 27.094 22.156 1 89.94 212 ALA A O 1
ATOM 1595 N N . LEU A 1 213 ? -27.062 26.453 20.125 1 91.44 213 LEU A N 1
ATOM 1596 C CA . LEU A 1 213 ? -28.328 26.766 19.469 1 91.44 213 LEU A CA 1
ATOM 1597 C C . LEU A 1 213 ? -29.344 25.656 19.703 1 91.44 213 LEU A C 1
ATOM 1599 O O . LEU A 1 213 ? -30.469 25.719 19.219 1 91.44 213 LEU A O 1
ATOM 1603 N N . GLY A 1 214 ? -28.984 24.562 20.438 1 87.31 214 GLY A N 1
ATOM 1604 C CA . GLY A 1 214 ? -29.906 23.5 20.797 1 87.31 214 GLY A CA 1
ATOM 1605 C C . GLY A 1 214 ? -29.844 22.312 19.844 1 87.31 214 GLY A C 1
ATOM 1606 O O . GLY A 1 214 ? -30.703 21.438 19.891 1 87.31 214 GLY A O 1
ATOM 1607 N N . ALA A 1 215 ? -28.891 22.359 19.031 1 88.19 215 ALA A N 1
ATOM 1608 C CA . ALA A 1 215 ? -28.75 21.25 18.094 1 88.19 215 ALA A CA 1
ATOM 1609 C C . ALA A 1 215 ? -28.344 19.969 18.812 1 88.19 215 ALA A C 1
ATOM 1611 O O . ALA A 1 215 ? -27.641 20.016 19.812 1 88.19 215 ALA A O 1
ATOM 1612 N N . THR A 1 216 ? -28.906 18.875 18.281 1 86.19 216 THR A N 1
ATOM 1613 C CA . THR A 1 216 ? -28.438 17.578 18.75 1 86.19 216 THR A CA 1
ATOM 1614 C C . THR A 1 216 ? -27.047 17.266 18.219 1 86.19 216 THR A C 1
ATOM 1616 O O . THR A 1 216 ? -26.547 17.984 17.344 1 86.19 216 THR A O 1
ATOM 1619 N N . ARG A 1 217 ? -26.422 16.25 18.781 1 84.81 217 ARG A N 1
ATOM 1620 C CA . ARG A 1 217 ? -25.094 15.867 18.328 1 84.81 217 ARG A CA 1
ATOM 1621 C C . ARG A 1 217 ? -25.094 15.531 16.844 1 84.81 217 ARG A C 1
ATOM 1623 O O . ARG A 1 217 ? -24.188 15.938 16.109 1 84.81 217 ARG A O 1
ATOM 1630 N N . TRP A 1 218 ? -26.109 14.852 16.453 1 85.62 218 TRP A N 1
ATOM 1631 C CA . TRP A 1 218 ? -26.219 14.477 15.047 1 85.62 218 TRP A CA 1
ATOM 1632 C C . TRP A 1 218 ? -26.391 15.703 14.156 1 85.62 218 TRP A C 1
ATOM 1634 O O . TRP A 1 218 ? -25.828 15.781 13.07 1 85.62 218 TRP A O 1
ATOM 1644 N N . GLU A 1 219 ? -27.188 16.562 14.641 1 87.94 219 GLU A N 1
ATOM 1645 C CA . GLU A 1 219 ? -27.422 17.781 13.891 1 87.94 219 GLU A CA 1
ATOM 1646 C C . GLU A 1 219 ? -26.141 18.625 13.805 1 87.94 219 GLU A C 1
ATOM 1648 O O . GLU A 1 219 ? -25.844 19.203 12.758 1 87.94 219 GLU A O 1
ATOM 1653 N N . MET A 1 220 ? -25.5 18.625 14.922 1 90.25 220 MET A N 1
ATOM 1654 C CA . MET A 1 220 ? -24.234 19.344 14.938 1 90.25 220 MET A CA 1
ATOM 1655 C C . MET A 1 220 ? -23.25 18.734 13.938 1 90.25 220 MET A C 1
ATOM 1657 O O . MET A 1 220 ? -22.578 19.469 13.203 1 90.25 220 MET A O 1
ATOM 1661 N N . ILE A 1 221 ? -23.172 17.438 13.852 1 90.06 221 ILE A N 1
ATOM 1662 C CA . ILE A 1 221 ? -22.297 16.719 12.922 1 90.06 221 ILE A CA 1
ATOM 1663 C C . ILE A 1 221 ? -22.688 17.062 11.484 1 90.06 221 ILE A C 1
ATOM 1665 O O . ILE A 1 221 ? -21.828 17.375 10.664 1 90.06 221 ILE A O 1
ATOM 1669 N N . ARG A 1 222 ? -23.922 17.047 11.227 1 89.06 222 ARG A N 1
ATOM 1670 C CA . ARG A 1 222 ? -24.422 17.297 9.875 1 89.06 222 ARG A CA 1
ATOM 1671 C C . ARG A 1 222 ? -24.203 18.75 9.461 1 89.06 222 ARG A C 1
ATOM 1673 O O . ARG A 1 222 ? -23.953 19.031 8.289 1 89.06 222 ARG A O 1
ATOM 1680 N N . MET A 1 223 ? -24.203 19.625 10.453 1 89.5 223 MET A N 1
ATOM 1681 C CA . MET A 1 223 ? -24.188 21.047 10.141 1 89.5 223 MET A CA 1
ATOM 1682 C C . MET A 1 223 ? -22.766 21.594 10.164 1 89.5 223 MET A C 1
ATOM 1684 O O . MET A 1 223 ? -22.453 22.547 9.438 1 89.5 223 MET A O 1
ATOM 1688 N N . ALA A 1 224 ? -21.953 20.984 10.945 1 90.5 224 ALA A N 1
ATOM 1689 C CA . ALA A 1 224 ? -20.641 21.594 11.141 1 90.5 224 ALA A CA 1
ATOM 1690 C C . ALA A 1 224 ? -19.531 20.641 10.711 1 90.5 224 ALA A C 1
ATOM 1692 O O . ALA A 1 224 ? -18.703 20.984 9.875 1 90.5 224 ALA A O 1
ATOM 1693 N N . VAL A 1 225 ? -19.609 19.453 11.109 1 90.69 225 VAL A N 1
ATOM 1694 C CA . VAL A 1 225 ? -18.484 18.516 10.961 1 90.69 225 VAL A CA 1
ATOM 1695 C C . VAL A 1 225 ? -18.422 18.016 9.523 1 90.69 225 VAL A C 1
ATOM 1697 O O . VAL A 1 225 ? -17.375 18.094 8.867 1 90.69 225 VAL A O 1
ATOM 1700 N N . LEU A 1 226 ? -19.547 17.547 8.938 1 91.56 226 LEU A N 1
ATOM 1701 C CA . LEU A 1 226 ? -19.578 16.922 7.621 1 91.56 226 LEU A CA 1
ATOM 1702 C C . LEU A 1 226 ? -19.281 17.953 6.535 1 91.56 226 LEU A C 1
ATOM 1704 O O . LEU A 1 226 ? -18.438 17.719 5.664 1 91.56 226 LEU A O 1
ATOM 1708 N N . PRO A 1 227 ? -19.922 19.094 6.625 1 88.56 227 PRO A N 1
ATOM 1709 C CA . PRO A 1 227 ? -19.625 20.094 5.602 1 88.56 227 PRO A CA 1
ATOM 1710 C C . PRO A 1 227 ? -18.188 20.594 5.668 1 88.56 227 PRO A C 1
ATOM 1712 O O . PRO A 1 227 ? -17.562 20.828 4.629 1 88.56 227 PRO A O 1
ATOM 1715 N N . PHE A 1 228 ? -17.688 20.734 6.84 1 84.75 228 PHE A N 1
ATOM 1716 C CA . PHE A 1 228 ? -16.297 21.172 7.012 1 84.75 228 PHE A CA 1
ATOM 1717 C C . PHE A 1 228 ? -15.328 20.141 6.461 1 84.75 228 PHE A C 1
ATOM 1719 O O . PHE A 1 228 ? -14.289 20.484 5.902 1 84.75 228 PHE A O 1
ATOM 1726 N N . GLY A 1 229 ? -15.672 18.891 6.547 1 87.75 229 GLY A N 1
ATOM 1727 C CA . GLY A 1 229 ? -14.727 17.828 6.262 1 87.75 229 GLY A CA 1
ATOM 1728 C C . GLY A 1 229 ? -14.93 17.203 4.895 1 87.75 229 GLY A C 1
ATOM 1729 O O . GLY A 1 229 ? -14.297 16.203 4.566 1 87.75 229 GLY A O 1
ATOM 1730 N N . ILE A 1 230 ? -15.75 17.766 4.062 1 89.19 230 ILE A N 1
ATOM 1731 C CA . ILE A 1 230 ? -16.125 17.109 2.816 1 89.19 230 ILE A CA 1
ATOM 1732 C C . ILE A 1 230 ? -14.906 16.953 1.917 1 89.19 230 ILE A C 1
ATOM 1734 O O . ILE A 1 230 ? -14.695 15.898 1.321 1 89.19 230 ILE A O 1
ATOM 1738 N N . SER A 1 231 ? -14.125 17.984 1.771 1 82 231 SER A N 1
ATOM 1739 C CA . SER A 1 231 ? -12.93 17.922 0.933 1 82 231 SER A CA 1
ATOM 1740 C C . SER A 1 231 ? -11.938 16.891 1.475 1 82 231 SER A C 1
ATOM 1742 O O . SER A 1 231 ? -11.312 16.156 0.707 1 82 231 SER A O 1
ATOM 1744 N N . GLY A 1 232 ? -11.852 16.875 2.807 1 82.06 232 GLY A N 1
ATOM 1745 C CA . GLY A 1 232 ? -10.977 15.891 3.438 1 82.06 232 GLY A CA 1
ATOM 1746 C C . GLY A 1 232 ? -11.461 14.469 3.268 1 82.06 232 GLY A C 1
ATOM 1747 O O . GLY A 1 232 ? -10.656 13.555 3.051 1 82.06 232 GLY A O 1
ATOM 1748 N N . ILE A 1 233 ? -12.703 14.312 3.332 1 89.31 233 ILE A N 1
ATOM 1749 C CA . ILE A 1 233 ? -13.305 12.992 3.148 1 89.31 233 ILE A CA 1
ATOM 1750 C C . ILE A 1 233 ? -13.055 12.508 1.726 1 89.31 233 ILE A C 1
ATOM 1752 O O . ILE A 1 233 ? -12.641 11.359 1.521 1 89.31 233 ILE A O 1
ATOM 1756 N N . VAL A 1 234 ? -13.227 13.367 0.791 1 86.31 234 VAL A N 1
ATOM 1757 C CA . VAL A 1 234 ? -13.023 13.008 -0.61 1 86.31 234 VAL A CA 1
ATOM 1758 C C . VAL A 1 234 ? -11.562 12.648 -0.848 1 86.31 234 VAL A C 1
ATOM 1760 O O . VAL A 1 234 ? -11.266 11.664 -1.536 1 86.31 234 VAL A O 1
ATOM 1763 N N . SER A 1 235 ? -10.688 13.391 -0.25 1 80.69 235 SER A N 1
ATOM 1764 C CA . SER A 1 235 ? -9.258 13.102 -0.384 1 80.69 235 SER A CA 1
ATOM 1765 C C . SER A 1 235 ? -8.914 11.734 0.194 1 80.69 235 SER A C 1
ATOM 1767 O O . SER A 1 235 ? -8.133 10.984 -0.394 1 80.69 235 SER A O 1
ATOM 1769 N N . ALA A 1 236 ? -9.516 11.461 1.357 1 86.06 236 ALA A N 1
ATOM 1770 C CA . ALA A 1 236 ? -9.289 10.172 2.002 1 86.06 236 ALA A CA 1
ATOM 1771 C C . ALA A 1 236 ? -9.797 9.023 1.137 1 86.06 236 ALA A C 1
ATOM 1773 O O . ALA A 1 236 ? -9.133 7.992 1 1 86.06 236 ALA A O 1
ATOM 1774 N N . VAL A 1 237 ? -10.914 9.219 0.551 1 90.81 237 VAL A N 1
ATOM 1775 C CA . VAL A 1 237 ? -11.539 8.203 -0.293 1 90.81 237 VAL A CA 1
ATOM 1776 C C . VAL A 1 237 ? -10.703 7.996 -1.555 1 90.81 237 VAL A C 1
ATOM 1778 O O . VAL A 1 237 ? -10.531 6.863 -2.02 1 90.81 237 VAL A O 1
ATOM 1781 N N . MET A 1 238 ? -10.18 8.992 -2.035 1 84.69 238 MET A N 1
ATOM 1782 C CA . MET A 1 238 ? -9.352 8.906 -3.236 1 84.69 238 MET A CA 1
ATOM 1783 C C . MET A 1 238 ? -8.047 8.172 -2.949 1 84.69 238 MET A C 1
ATOM 1785 O O . MET A 1 238 ? -7.547 7.43 -3.795 1 84.69 238 MET A O 1
ATOM 1789 N N . LEU A 1 239 ? -7.523 8.461 -1.811 1 81.12 239 LEU A N 1
ATOM 1790 C CA . LEU A 1 239 ? -6.34 7.703 -1.419 1 81.12 239 LEU A CA 1
ATOM 1791 C C . LEU A 1 239 ? -6.664 6.219 -1.306 1 81.12 239 LEU A C 1
ATOM 1793 O O . LEU A 1 239 ? -5.871 5.371 -1.732 1 81.12 239 LEU A O 1
ATOM 1797 N N . GLY A 1 240 ? -7.797 5.941 -0.717 1 87.5 240 GLY A N 1
ATOM 1798 C CA . GLY A 1 240 ? -8.266 4.566 -0.66 1 87.5 240 GLY A CA 1
ATOM 1799 C C . GLY A 1 240 ? -8.453 3.941 -2.029 1 87.5 240 GLY A C 1
ATOM 1800 O O . GLY A 1 240 ? -8.125 2.77 -2.234 1 87.5 240 GLY A O 1
ATOM 1801 N N . LEU A 1 241 ? -8.938 4.742 -2.947 1 90.19 241 LEU A N 1
ATOM 1802 C CA . LEU A 1 241 ? -9.125 4.273 -4.316 1 90.19 241 LEU A CA 1
ATOM 1803 C C . LEU A 1 241 ? -7.785 3.912 -4.953 1 90.19 241 LEU A C 1
ATOM 1805 O O . LEU A 1 241 ? -7.676 2.896 -5.645 1 90.19 241 LEU A O 1
ATOM 1809 N N . GLY A 1 242 ? -6.832 4.758 -4.793 1 86.06 242 GLY A N 1
ATOM 1810 C CA . GLY A 1 242 ? -5.5 4.457 -5.305 1 86.06 242 GLY A CA 1
ATOM 1811 C C . GLY A 1 242 ? -4.953 3.137 -4.793 1 86.06 242 GLY A C 1
ATOM 1812 O O . GLY A 1 242 ? -4.406 2.346 -5.566 1 86.06 242 GLY A O 1
ATOM 1813 N N . ARG A 1 243 ? -5.18 2.914 -3.574 1 87.5 243 ARG A N 1
ATOM 1814 C CA . ARG A 1 243 ? -4.707 1.67 -2.973 1 87.5 243 ARG A CA 1
ATOM 1815 C C . ARG A 1 243 ? -5.469 0.47 -3.525 1 87.5 243 ARG A C 1
ATOM 1817 O O . ARG A 1 243 ? -4.883 -0.587 -3.766 1 87.5 243 ARG A O 1
ATOM 1824 N N . ALA A 1 244 ? -6.715 0.673 -3.666 1 93.56 244 ALA A N 1
ATOM 1825 C CA . ALA A 1 244 ? -7.551 -0.413 -4.172 1 93.56 244 ALA A CA 1
ATOM 1826 C C . ALA A 1 244 ? -7.184 -0.759 -5.613 1 93.56 244 ALA A C 1
ATOM 1828 O O . ALA A 1 244 ? -7.121 -1.936 -5.98 1 93.56 244 ALA A O 1
ATOM 1829 N N . LEU A 1 245 ? -6.941 0.214 -6.395 1 93.56 245 LEU A N 1
ATOM 1830 C CA . LEU A 1 245 ? -6.613 0.013 -7.801 1 93.56 245 LEU A CA 1
ATOM 1831 C C . LEU A 1 245 ? -5.293 -0.738 -7.953 1 93.56 245 LEU A C 1
ATOM 1833 O O . LEU A 1 245 ? -5.121 -1.515 -8.891 1 93.56 245 LEU A O 1
ATOM 1837 N N . GLY A 1 246 ? -4.441 -0.513 -7.031 1 91 246 GLY A N 1
ATOM 1838 C CA . GLY A 1 246 ? -3.107 -1.076 -7.145 1 91 246 GLY A CA 1
ATOM 1839 C C . GLY A 1 246 ? -2.936 -2.365 -6.363 1 91 246 GLY A C 1
ATOM 1840 O O . GLY A 1 246 ? -1.857 -2.963 -6.367 1 91 246 GLY A O 1
ATOM 1841 N N . GLU A 1 247 ? -3.963 -2.779 -5.691 1 92.56 247 GLU A N 1
ATOM 1842 C CA . GLU A 1 247 ? -3.836 -3.994 -4.895 1 92.56 247 GLU A CA 1
ATOM 1843 C C . GLU A 1 247 ? -3.564 -5.211 -5.773 1 92.56 247 GLU A C 1
ATOM 1845 O O . GLU A 1 247 ? -4.211 -5.391 -6.809 1 92.56 247 GLU A O 1
ATOM 1850 N N . THR A 1 248 ? -2.635 -6.039 -5.352 1 93.12 248 THR A N 1
ATOM 1851 C CA . THR A 1 248 ? -2.164 -7.133 -6.195 1 93.12 248 THR A CA 1
ATOM 1852 C C . THR A 1 248 ? -2.398 -8.477 -5.512 1 93.12 248 THR A C 1
ATOM 1854 O O . THR A 1 248 ? -3.35 -9.188 -5.844 1 93.12 248 THR A O 1
ATOM 1857 N N . MET A 1 249 ? -1.743 -8.648 -4.406 1 91.44 249 MET A N 1
ATOM 1858 C CA . MET A 1 249 ? -1.657 -9.992 -3.84 1 91.44 249 MET A CA 1
ATOM 1859 C C . MET A 1 249 ? -2.957 -10.375 -3.141 1 91.44 249 MET A C 1
ATOM 1861 O O . MET A 1 249 ? -3.381 -11.531 -3.193 1 91.44 249 MET A O 1
ATOM 1865 N N . ALA A 1 250 ? -3.551 -9.461 -2.488 1 92.81 250 ALA A N 1
ATOM 1866 C CA . ALA A 1 250 ? -4.812 -9.781 -1.829 1 92.81 250 ALA A CA 1
ATOM 1867 C C . ALA A 1 250 ? -5.848 -10.273 -2.838 1 92.81 250 ALA A C 1
ATOM 1869 O O . ALA A 1 250 ? -6.586 -11.219 -2.566 1 92.81 250 ALA A O 1
ATOM 1870 N N . VAL A 1 251 ? -5.84 -9.664 -3.943 1 94.75 251 VAL A N 1
ATOM 1871 C CA . VAL A 1 251 ? -6.797 -10.047 -4.98 1 94.75 251 VAL A CA 1
ATOM 1872 C C . VAL A 1 251 ? -6.348 -11.344 -5.645 1 94.75 251 VAL A C 1
ATOM 1874 O O . VAL A 1 251 ? -7.156 -12.258 -5.844 1 94.75 251 VAL A O 1
ATOM 1877 N N . ALA A 1 252 ? -5.105 -11.484 -5.945 1 93.5 252 ALA A N 1
ATOM 1878 C CA . ALA A 1 252 ? -4.57 -12.648 -6.645 1 93.5 252 ALA A CA 1
ATOM 1879 C C . ALA A 1 252 ? -4.793 -13.922 -5.836 1 93.5 252 ALA A C 1
ATOM 1881 O O . ALA A 1 252 ? -5.023 -14.992 -6.402 1 93.5 252 ALA A O 1
ATOM 1882 N N . MET A 1 253 ? -4.738 -13.805 -4.582 1 92.31 253 MET A N 1
ATOM 1883 C CA . MET A 1 253 ? -4.836 -14.984 -3.723 1 92.31 253 MET A CA 1
ATOM 1884 C C . MET A 1 253 ? -6.293 -15.398 -3.541 1 92.31 253 MET A C 1
ATOM 1886 O O . MET A 1 253 ? -6.586 -16.594 -3.391 1 92.31 253 MET A O 1
ATOM 1890 N N . VAL A 1 254 ? -7.18 -14.508 -3.633 1 93.69 254 VAL A N 1
ATOM 1891 C CA . VAL A 1 254 ? -8.578 -14.766 -3.301 1 93.69 254 VAL A CA 1
ATOM 1892 C C . VAL A 1 254 ? -9.352 -15.102 -4.57 1 93.69 254 VAL A C 1
ATOM 1894 O O . VAL A 1 254 ? -10.289 -15.906 -4.543 1 93.69 254 VAL A O 1
ATOM 1897 N N . LEU A 1 255 ? -8.984 -14.57 -5.645 1 94.19 255 LEU A N 1
ATOM 1898 C CA . LEU A 1 255 ? -9.773 -14.625 -6.871 1 94.19 255 LEU A CA 1
ATOM 1899 C C . LEU A 1 255 ? -9.414 -15.867 -7.684 1 94.19 255 LEU A C 1
ATOM 1901 O O . LEU A 1 255 ? -8.234 -16.188 -7.848 1 94.19 255 LEU A O 1
ATOM 1905 N N . SER A 1 256 ? -10.484 -16.625 -8.016 1 93.62 256 SER A N 1
ATOM 1906 C CA . SER A 1 256 ? -10.328 -17.641 -9.062 1 93.62 256 SER A CA 1
ATOM 1907 C C . SER A 1 256 ? -10.539 -17.031 -10.445 1 93.62 256 SER A C 1
ATOM 1909 O O . SER A 1 256 ? -11.672 -16.781 -10.859 1 93.62 256 SER A O 1
ATOM 1911 N N . SER A 1 257 ? -9.461 -16.844 -11.117 1 91 257 SER A N 1
ATOM 1912 C CA . SER A 1 257 ? -9.453 -16.047 -12.328 1 91 257 SER A CA 1
ATOM 1913 C C . SER A 1 257 ? -10.18 -16.75 -13.469 1 91 257 SER A C 1
ATOM 1915 O O . SER A 1 257 ? -10.359 -17.969 -13.43 1 91 257 SER A O 1
ATOM 1917 N N . GLY A 1 258 ? -10.68 -15.953 -14.406 1 92.25 258 GLY A N 1
ATOM 1918 C CA . GLY A 1 258 ? -11.352 -16.438 -15.602 1 92.25 258 GLY A CA 1
ATOM 1919 C C . GLY A 1 258 ? -11.758 -15.312 -16.547 1 92.25 258 GLY A C 1
ATOM 1920 O O . GLY A 1 258 ? -11.234 -14.195 -16.453 1 92.25 258 GLY A O 1
ATOM 1921 N N . GLY A 1 259 ? -12.586 -15.641 -17.516 1 92.81 259 GLY A N 1
ATOM 1922 C CA . GLY A 1 259 ? -13.055 -14.648 -18.469 1 92.81 259 GLY A CA 1
ATOM 1923 C C . GLY A 1 259 ? -13.969 -13.609 -17.844 1 92.81 259 GLY A C 1
ATOM 1924 O O . GLY A 1 259 ? -14.398 -13.766 -16.703 1 92.81 259 GLY A O 1
ATOM 1925 N N . LEU A 1 260 ? -14.148 -12.609 -18.594 1 94.69 260 LEU A N 1
ATOM 1926 C CA . LEU A 1 260 ? -15.023 -11.539 -18.125 1 94.69 260 LEU A CA 1
ATOM 1927 C C . LEU A 1 260 ? -16.469 -12.031 -18.016 1 94.69 260 LEU A C 1
ATOM 1929 O O . LEU A 1 260 ? -17.016 -12.562 -18.969 1 94.69 260 LEU A O 1
ATOM 1933 N N . ILE A 1 261 ? -17.016 -11.891 -16.875 1 94.75 261 ILE A N 1
ATOM 1934 C CA . ILE A 1 261 ? -18.406 -12.242 -16.625 1 94.75 261 ILE A CA 1
ATOM 1935 C C . ILE A 1 261 ? -19.094 -11.133 -15.836 1 94.75 261 ILE A C 1
ATOM 1937 O O . ILE A 1 261 ? -18.438 -10.422 -15.062 1 94.75 261 ILE A O 1
ATOM 1941 N N . VAL A 1 262 ? -20.281 -11.039 -15.984 1 93.62 262 VAL A N 1
ATOM 1942 C CA . VAL A 1 262 ? -21.047 -9.953 -15.367 1 93.62 262 VAL A CA 1
ATOM 1943 C C . VAL A 1 262 ? -21.312 -10.281 -13.898 1 93.62 262 VAL A C 1
ATOM 1945 O O . VAL A 1 262 ? -21.25 -9.406 -13.039 1 93.62 262 VAL A O 1
ATOM 1948 N N . SER A 1 263 ? -21.578 -11.531 -13.695 1 95 263 SER A N 1
ATOM 1949 C CA . SER A 1 263 ? -21.969 -11.945 -12.344 1 95 263 SER A CA 1
ATOM 1950 C C . SER A 1 263 ? -20.797 -11.875 -11.391 1 95 263 SER A C 1
ATOM 1952 O O . SER A 1 263 ? -19.688 -12.336 -11.711 1 95 263 SER A O 1
ATOM 1954 N N . LEU A 1 264 ? -21.062 -11.391 -10.219 1 95.88 264 LEU A N 1
ATOM 1955 C CA . LEU A 1 264 ? -20.031 -11.258 -9.195 1 95.88 264 LEU A CA 1
ATOM 1956 C C . LEU A 1 264 ? -20.062 -12.43 -8.227 1 95.88 264 LEU A C 1
ATOM 1958 O O . LEU A 1 264 ? -19.234 -12.508 -7.312 1 95.88 264 LEU A O 1
ATOM 1962 N N . LEU A 1 265 ? -21.016 -13.32 -8.477 1 96 265 LEU A N 1
ATOM 1963 C CA . LEU A 1 265 ? -21.203 -14.453 -7.574 1 96 265 LEU A CA 1
ATOM 1964 C C . LEU A 1 265 ? -20.5 -15.695 -8.109 1 96 265 LEU A C 1
ATOM 1966 O O . LEU A 1 265 ? -20.406 -16.703 -7.418 1 96 265 LEU A O 1
ATOM 1970 N N . LEU A 1 266 ? -20.031 -15.602 -9.312 1 96 266 LEU A N 1
ATOM 1971 C CA . LEU A 1 266 ? -19.391 -16.719 -9.992 1 96 266 LEU A CA 1
ATOM 1972 C C . LEU A 1 266 ? -17.891 -16.484 -10.148 1 96 266 LEU A C 1
ATOM 1974 O O . LEU A 1 266 ? -17.438 -15.344 -10.125 1 96 266 LEU A O 1
ATOM 1978 N N . SER A 1 267 ? -17.188 -17.625 -10.234 1 94.31 267 SER A N 1
ATOM 1979 C CA . SER A 1 267 ? -15.766 -17.5 -10.508 1 94.31 267 SER A CA 1
ATOM 1980 C C . SER A 1 267 ? -15.516 -16.906 -11.891 1 94.31 267 SER A C 1
ATOM 1982 O O . SER A 1 267 ? -16.266 -17.156 -12.828 1 94.31 267 SER A O 1
ATOM 1984 N N . GLY A 1 268 ? -14.531 -16.094 -11.922 1 94.69 268 GLY A N 1
ATOM 1985 C CA . GLY A 1 268 ? -14.195 -15.375 -13.148 1 94.69 268 GLY A CA 1
ATOM 1986 C C . GLY A 1 268 ? -13.609 -14 -12.891 1 94.69 268 GLY A C 1
ATOM 1987 O O . GLY A 1 268 ? -13.242 -13.68 -11.758 1 94.69 268 GLY A O 1
ATOM 1988 N N . ASN A 1 269 ? -13.422 -13.344 -13.969 1 95.25 269 ASN A N 1
ATOM 1989 C CA . ASN A 1 269 ? -12.852 -12 -13.914 1 95.25 269 ASN A CA 1
ATOM 1990 C C . ASN A 1 269 ? -11.422 -12.016 -13.383 1 95.25 269 ASN A C 1
ATOM 1992 O O . ASN A 1 269 ? -10.953 -13.047 -12.883 1 95.25 269 ASN A O 1
ATOM 1996 N N . GLN A 1 270 ? -10.766 -10.945 -13.602 1 96.56 270 GLN A N 1
ATOM 1997 C CA . GLN A 1 270 ? -9.391 -10.758 -13.18 1 96.56 270 GLN A CA 1
ATOM 1998 C C . GLN A 1 270 ? -9.016 -9.281 -13.156 1 96.56 270 GLN A C 1
ATOM 2000 O O . GLN A 1 270 ? -9.656 -8.461 -13.812 1 96.56 270 GLN A O 1
ATOM 2005 N N . THR A 1 271 ? -8.086 -8.977 -12.352 1 97.12 271 THR A N 1
ATOM 2006 C CA . THR A 1 271 ? -7.555 -7.621 -12.352 1 97.12 271 THR A CA 1
ATOM 2007 C C . THR A 1 271 ? -6.176 -7.586 -13.008 1 97.12 271 THR A C 1
ATOM 2009 O O . THR A 1 271 ? -5.527 -8.625 -13.156 1 97.12 271 THR A O 1
ATOM 2012 N N . ILE A 1 272 ? -5.781 -6.422 -13.383 1 97.06 272 ILE A N 1
ATOM 2013 C CA . ILE A 1 272 ? -4.496 -6.258 -14.055 1 97.06 272 ILE A CA 1
ATOM 2014 C C . ILE A 1 272 ? -3.367 -6.676 -13.117 1 97.06 272 ILE A C 1
ATOM 2016 O O . ILE A 1 272 ? -2.506 -7.48 -13.492 1 97.06 272 ILE A O 1
ATOM 2020 N N . ALA A 1 273 ? -3.383 -6.164 -11.883 1 95.56 273 ALA A N 1
ATOM 2021 C CA . ALA A 1 273 ? -2.316 -6.445 -10.93 1 95.56 273 ALA A CA 1
ATOM 2022 C C . ALA A 1 273 ? -2.26 -7.934 -10.586 1 95.56 273 ALA A C 1
ATOM 2024 O O . ALA A 1 273 ? -1.175 -8.516 -10.492 1 95.56 273 ALA A O 1
ATOM 2025 N N . ALA A 1 274 ? -3.387 -8.508 -10.438 1 94.19 274 ALA A N 1
ATOM 2026 C CA . ALA A 1 274 ? -3.441 -9.93 -10.133 1 94.19 274 ALA A CA 1
ATOM 2027 C C . ALA A 1 274 ? -2.924 -10.766 -11.297 1 94.19 274 ALA A C 1
ATOM 2029 O O . ALA A 1 274 ? -2.266 -11.789 -11.094 1 94.19 274 ALA A O 1
ATOM 2030 N N . GLU A 1 275 ? -3.283 -10.406 -12.523 1 94.75 275 GLU A N 1
ATOM 2031 C CA . GLU A 1 275 ? -2.791 -11.07 -13.727 1 94.75 275 GLU A CA 1
ATOM 2032 C C . GLU A 1 275 ? -1.266 -11.047 -13.789 1 94.75 275 GLU A C 1
ATOM 2034 O O . GLU A 1 275 ? -0.635 -12.055 -14.117 1 94.75 275 GLU A O 1
ATOM 2039 N N . ILE A 1 276 ? -0.708 -9.953 -13.453 1 92.62 276 ILE A N 1
ATOM 2040 C CA . ILE A 1 276 ? 0.744 -9.812 -13.461 1 92.62 276 ILE A CA 1
ATOM 2041 C C . ILE A 1 276 ? 1.35 -10.695 -12.367 1 92.62 276 ILE A C 1
ATOM 2043 O O . ILE A 1 276 ? 2.301 -11.438 -12.625 1 92.62 276 ILE A O 1
ATOM 2047 N N . ALA A 1 277 ? 0.786 -10.633 -11.258 1 89.88 277 ALA A N 1
ATOM 2048 C CA . ALA A 1 277 ? 1.303 -11.375 -10.109 1 89.88 277 ALA A CA 1
ATOM 2049 C C . ALA A 1 277 ? 1.3 -12.875 -10.383 1 89.88 277 ALA A C 1
ATOM 2051 O O . ALA A 1 277 ? 2.242 -13.578 -10.008 1 89.88 277 ALA A O 1
ATOM 2052 N N . GLN A 1 278 ? 0.319 -13.359 -11.016 1 88.94 278 GLN A N 1
ATOM 2053 C CA . GLN A 1 278 ? 0.141 -14.797 -11.203 1 88.94 278 GLN A CA 1
ATOM 2054 C C . GLN A 1 278 ? 1.022 -15.32 -12.336 1 88.94 278 GLN A C 1
ATOM 2056 O O . GLN A 1 278 ? 1.391 -16.5 -12.344 1 88.94 278 GLN A O 1
ATOM 2061 N N . ASN A 1 279 ? 1.416 -14.438 -13.219 1 89.38 279 ASN A N 1
ATOM 2062 C CA . ASN A 1 279 ? 2.041 -14.953 -14.438 1 89.38 279 ASN A CA 1
ATOM 2063 C C . ASN A 1 279 ? 3.492 -14.492 -14.555 1 89.38 279 ASN A C 1
ATOM 2065 O O . ASN A 1 279 ? 4.25 -15.031 -15.367 1 89.38 279 ASN A O 1
ATOM 2069 N N . PHE A 1 280 ? 3.961 -13.57 -13.789 1 86.56 280 PHE A N 1
ATOM 2070 C CA . PHE A 1 280 ? 5.277 -12.961 -13.945 1 86.56 280 PHE A CA 1
ATOM 2071 C C . PHE A 1 280 ? 6.379 -14 -13.742 1 86.56 280 PHE A C 1
ATOM 2073 O O . PHE A 1 280 ? 7.391 -13.984 -14.445 1 86.56 280 PHE A O 1
ATOM 2080 N N . PRO A 1 281 ? 6.23 -14.953 -12.789 1 78.31 281 PRO A N 1
ATOM 2081 C CA . PRO A 1 281 ? 7.344 -15.875 -12.539 1 78.31 281 PRO A CA 1
ATOM 2082 C C . PRO A 1 281 ? 7.68 -16.734 -13.75 1 78.31 281 PRO A C 1
ATOM 2084 O O . PRO A 1 281 ? 8.836 -17.125 -13.938 1 78.31 281 PRO A O 1
ATOM 2087 N N . GLU A 1 282 ? 6.742 -16.969 -14.602 1 82.38 282 GLU A N 1
ATOM 2088 C CA . GLU A 1 282 ? 6.941 -17.859 -15.75 1 82.38 282 GLU A CA 1
ATOM 2089 C C . GLU A 1 282 ? 7.043 -17.047 -17.047 1 82.38 282 GLU A C 1
ATOM 2091 O O . GLU A 1 282 ? 7.219 -17.625 -18.125 1 82.38 282 GLU A O 1
ATOM 2096 N N . ALA A 1 283 ? 6.961 -15.836 -16.922 1 87.56 283 ALA A N 1
ATOM 2097 C CA . ALA A 1 283 ? 6.898 -15.008 -18.125 1 87.56 283 ALA A CA 1
ATOM 2098 C C . ALA A 1 283 ? 8.289 -14.766 -18.703 1 87.56 283 ALA A C 1
ATOM 2100 O O . ALA A 1 283 ? 9.25 -14.547 -17.969 1 87.56 283 ALA A O 1
ATOM 2101 N N . ALA A 1 284 ? 8.367 -15.016 -20.031 1 88.06 284 ALA A N 1
ATOM 2102 C CA . ALA A 1 284 ? 9.586 -14.727 -20.781 1 88.06 284 ALA A CA 1
ATOM 2103 C C . ALA A 1 284 ? 9.273 -14.172 -22.172 1 88.06 284 ALA A C 1
ATOM 2105 O O . ALA A 1 284 ? 8.148 -14.32 -22.656 1 88.06 284 ALA A O 1
ATOM 2106 N N . GLY A 1 285 ? 10.188 -13.414 -22.719 1 91.25 285 GLY A N 1
ATOM 2107 C CA . GLY A 1 285 ? 10.016 -12.914 -24.078 1 91.25 285 GLY A CA 1
ATOM 2108 C C . GLY A 1 285 ? 8.781 -12.047 -24.25 1 91.25 285 GLY A C 1
ATOM 2109 O O . GLY A 1 285 ? 8.594 -11.086 -23.5 1 91.25 285 GLY A O 1
ATOM 2110 N N . LEU A 1 286 ? 7.914 -12.531 -25.172 1 92.75 286 LEU A N 1
ATOM 2111 C CA . LEU A 1 286 ? 6.727 -11.75 -25.5 1 92.75 286 LEU A CA 1
ATOM 2112 C C . LEU A 1 286 ? 5.754 -11.727 -24.328 1 92.75 286 LEU A C 1
ATOM 2114 O O . LEU A 1 286 ? 5.086 -10.719 -24.094 1 92.75 286 LEU A O 1
ATOM 2118 N N . ARG A 1 287 ? 5.676 -12.812 -23.641 1 93.38 287 ARG A N 1
ATOM 2119 C CA . ARG A 1 287 ? 4.773 -12.883 -22.5 1 93.38 287 ARG A CA 1
ATOM 2120 C C . ARG A 1 287 ? 5.164 -11.867 -21.438 1 93.38 287 ARG A C 1
ATOM 2122 O O . ARG A 1 287 ? 4.297 -11.242 -20.812 1 93.38 287 ARG A O 1
ATOM 2129 N N . MET A 1 288 ? 6.445 -11.703 -21.266 1 91.38 288 MET A N 1
ATOM 2130 C CA . MET A 1 288 ? 6.914 -10.688 -20.328 1 91.38 288 MET A CA 1
ATOM 2131 C C . MET A 1 288 ? 6.582 -9.289 -20.828 1 91.38 288 MET A C 1
ATOM 2133 O O . MET A 1 288 ? 6.145 -8.438 -20.047 1 91.38 288 MET A O 1
ATOM 2137 N N . SER A 1 289 ? 6.754 -9.117 -22.047 1 93.62 289 SER A N 1
ATOM 2138 C CA . SER A 1 289 ? 6.398 -7.832 -22.641 1 93.62 289 SER A CA 1
ATOM 2139 C C . SER A 1 289 ? 4.91 -7.543 -22.484 1 93.62 289 SER A C 1
ATOM 2141 O O . SER A 1 289 ? 4.516 -6.402 -22.25 1 93.62 289 SER A O 1
ATOM 2143 N N . GLU A 1 290 ? 4.098 -8.547 -22.562 1 95 290 GLU A N 1
ATOM 2144 C CA . GLU A 1 290 ? 2.656 -8.406 -22.375 1 95 290 GLU A CA 1
ATOM 2145 C C . GLU A 1 290 ? 2.324 -7.961 -20.953 1 95 290 GLU A C 1
ATOM 2147 O O . GLU A 1 290 ? 1.501 -7.066 -20.766 1 95 290 GLU A O 1
ATOM 2152 N N . LEU A 1 291 ? 3.004 -8.586 -20.078 1 93.56 291 LEU A N 1
ATOM 2153 C CA . LEU A 1 291 ? 2.75 -8.266 -18.672 1 93.56 291 LEU A CA 1
ATOM 2154 C C . LEU A 1 291 ? 3.191 -6.844 -18.344 1 93.56 291 LEU A C 1
ATOM 2156 O O . LEU A 1 291 ? 2.492 -6.121 -17.625 1 93.56 291 LEU A O 1
ATOM 2160 N N . ILE A 1 292 ? 4.266 -6.418 -18.906 1 93.56 292 ILE A N 1
ATOM 2161 C CA . ILE A 1 292 ? 4.738 -5.055 -18.703 1 93.56 292 ILE A CA 1
ATOM 2162 C C . ILE A 1 292 ? 3.768 -4.07 -19.359 1 93.56 292 ILE A C 1
ATOM 2164 O O . ILE A 1 292 ? 3.502 -2.996 -18.812 1 93.56 292 ILE A O 1
ATOM 2168 N N . SER A 1 293 ? 3.258 -4.5 -20.469 1 95.56 293 SER A N 1
ATOM 2169 C CA . SER A 1 293 ? 2.316 -3.641 -21.188 1 95.56 293 SER A CA 1
ATOM 2170 C C . SER A 1 293 ? 1.045 -3.42 -20.375 1 95.56 293 SER A C 1
ATOM 2172 O O . SER A 1 293 ? 0.518 -2.307 -20.328 1 95.56 293 SER A O 1
ATOM 2174 N N . ILE A 1 294 ? 0.532 -4.492 -19.812 1 95.75 294 ILE A N 1
ATOM 2175 C CA . ILE A 1 294 ? -0.676 -4.277 -19.016 1 95.75 294 ILE A CA 1
ATOM 2176 C C . ILE A 1 294 ? -0.326 -3.543 -17.719 1 95.75 294 ILE A C 1
ATOM 2178 O O . ILE A 1 294 ? -1.168 -2.848 -17.156 1 95.75 294 ILE A O 1
ATOM 2182 N N . GLY A 1 295 ? 0.947 -3.684 -17.281 1 94.25 295 GLY A N 1
ATOM 2183 C CA . GLY A 1 295 ? 1.423 -2.82 -16.203 1 94.25 295 GLY A CA 1
ATOM 2184 C C . GLY A 1 295 ? 1.385 -1.348 -16.562 1 94.25 295 GLY A C 1
ATOM 2185 O O . GLY A 1 295 ? 1.033 -0.508 -15.734 1 94.25 295 GLY A O 1
ATOM 2186 N N . LEU A 1 296 ? 1.744 -1.065 -17.766 1 94.25 296 LEU A N 1
ATOM 2187 C CA . LEU A 1 296 ? 1.672 0.302 -18.266 1 94.25 296 LEU A CA 1
ATOM 2188 C C . LEU A 1 296 ? 0.232 0.802 -18.281 1 94.25 296 LEU A C 1
ATOM 2190 O O . LEU A 1 296 ? -0.031 1.958 -17.938 1 94.25 296 LEU A O 1
ATOM 2194 N N . VAL A 1 297 ? -0.639 -0.07 -18.688 1 96.12 297 VAL A N 1
ATOM 2195 C CA . VAL A 1 297 ? -2.053 0.289 -18.703 1 96.12 297 VAL A CA 1
ATOM 2196 C C . VAL A 1 297 ? -2.518 0.592 -17.281 1 96.12 297 VAL A C 1
ATOM 2198 O O . VAL A 1 297 ? -3.223 1.577 -17.047 1 96.12 297 VAL A O 1
ATOM 2201 N N . LEU A 1 298 ? -2.156 -0.26 -16.391 1 95.38 298 LEU A N 1
ATOM 2202 C CA . LEU A 1 298 ? -2.506 -0.048 -14.992 1 95.38 298 LEU A CA 1
ATOM 2203 C C . LEU A 1 298 ? -1.963 1.285 -14.492 1 95.38 298 LEU A C 1
ATOM 2205 O O . LEU A 1 298 ? -2.662 2.023 -13.789 1 95.38 298 LEU A O 1
ATOM 2209 N N . PHE A 1 299 ? -0.748 1.556 -14.812 1 92.75 299 PHE A N 1
ATOM 2210 C CA . PHE A 1 299 ? -0.108 2.812 -14.438 1 92.75 299 PHE A CA 1
ATOM 2211 C C . PHE A 1 299 ? -0.9 4 -14.977 1 92.75 299 PHE A C 1
ATOM 2213 O O . PHE A 1 299 ? -1.159 4.957 -14.242 1 92.75 299 PHE A O 1
ATOM 2220 N N . THR A 1 300 ? -1.271 3.902 -16.188 1 93.38 300 THR A N 1
ATOM 2221 C CA . THR A 1 300 ? -2 4.977 -16.844 1 93.38 300 THR A CA 1
ATOM 2222 C C . THR A 1 300 ? -3.373 5.176 -16.219 1 93.38 300 THR A C 1
ATOM 2224 O O . THR A 1 300 ? -3.781 6.309 -15.953 1 93.38 300 THR A O 1
ATOM 2227 N N . ILE A 1 301 ? -4.035 4.105 -15.953 1 93.88 301 ILE A N 1
ATOM 2228 C CA . ILE A 1 301 ? -5.355 4.172 -15.336 1 93.88 301 ILE A CA 1
ATOM 2229 C C . ILE A 1 301 ? -5.25 4.805 -13.953 1 93.88 301 ILE A C 1
ATOM 2231 O O . ILE A 1 301 ? -6.043 5.68 -13.602 1 93.88 301 ILE A O 1
ATOM 2235 N N . THR A 1 302 ? -4.293 4.332 -13.25 1 89.31 302 THR A N 1
ATOM 2236 C CA . THR A 1 302 ? -4.121 4.852 -11.898 1 89.31 302 THR A CA 1
ATOM 2237 C C . THR A 1 302 ? -3.793 6.34 -11.922 1 89.31 302 THR A C 1
ATOM 2239 O O . THR A 1 302 ? -4.289 7.105 -11.094 1 89.31 302 THR A O 1
ATOM 2242 N N . LEU A 1 303 ? -2.977 6.77 -12.836 1 88.25 303 LEU A N 1
ATOM 2243 C CA . LEU A 1 303 ? -2.633 8.18 -12.977 1 88.25 303 LEU A CA 1
ATOM 2244 C C . LEU A 1 303 ? -3.861 9.008 -13.336 1 88.25 303 LEU A C 1
ATOM 2246 O O . LEU A 1 303 ? -4.082 10.078 -12.766 1 88.25 303 LEU A O 1
ATOM 2250 N N . ILE A 1 304 ? -4.625 8.531 -14.234 1 91 304 ILE A N 1
ATOM 2251 C CA . ILE A 1 304 ? -5.801 9.25 -14.703 1 91 304 ILE A CA 1
ATOM 2252 C C . ILE A 1 304 ? -6.824 9.367 -13.578 1 91 304 ILE A C 1
ATOM 2254 O O . ILE A 1 304 ? -7.355 10.445 -13.32 1 91 304 ILE A O 1
ATOM 2258 N N . VAL A 1 305 ? -7.055 8.273 -12.961 1 87.06 305 VAL A N 1
ATOM 2259 C CA . VAL A 1 305 ? -8.055 8.242 -11.898 1 87.06 305 VAL A CA 1
ATOM 2260 C C . VAL A 1 305 ? -7.609 9.148 -10.75 1 87.06 305 VAL A C 1
ATOM 2262 O O . VAL A 1 305 ? -8.406 9.922 -10.219 1 87.06 305 VAL A O 1
ATOM 2265 N N . ASN A 1 306 ? -6.336 9.141 -10.43 1 82.25 306 ASN A N 1
ATOM 2266 C CA . ASN A 1 306 ? -5.828 9.961 -9.336 1 82.25 306 ASN A CA 1
ATOM 2267 C C . ASN A 1 306 ? -5.797 11.438 -9.719 1 82.25 306 ASN A C 1
ATOM 2269 O O . ASN A 1 306 ? -6.098 12.305 -8.891 1 82.25 306 ASN A O 1
ATOM 2273 N N . MET A 1 307 ? -5.473 11.727 -10.867 1 84.69 307 MET A N 1
ATOM 2274 C CA . MET A 1 307 ? -5.465 13.109 -11.344 1 84.69 307 MET A CA 1
ATOM 2275 C C . MET A 1 307 ? -6.879 13.68 -11.383 1 84.69 307 MET A C 1
ATOM 2277 O O . MET A 1 307 ? -7.098 14.836 -11.023 1 84.69 307 MET A O 1
ATOM 2281 N N . THR A 1 308 ? -7.777 12.922 -11.844 1 83.69 308 THR A N 1
ATOM 2282 C CA . THR A 1 308 ? -9.172 13.336 -11.891 1 83.69 308 THR A CA 1
ATOM 2283 C C . THR A 1 308 ? -9.719 13.547 -10.484 1 83.69 308 THR A C 1
ATOM 2285 O O . THR A 1 308 ? -10.43 14.523 -10.227 1 83.69 308 THR A O 1
ATOM 2288 N N . ALA A 1 309 ? -9.406 12.648 -9.656 1 75 309 ALA A N 1
ATOM 2289 C CA . ALA A 1 309 ? -9.844 12.758 -8.266 1 75 309 ALA A CA 1
ATOM 2290 C C . ALA A 1 309 ? -9.297 14.031 -7.625 1 75 309 ALA A C 1
ATOM 2292 O O . ALA A 1 309 ? -10.031 14.75 -6.945 1 75 309 ALA A O 1
ATOM 2293 N N . ARG A 1 310 ? -8.086 14.383 -7.828 1 73.25 310 ARG A N 1
ATOM 2294 C CA . ARG A 1 310 ? -7.477 15.578 -7.262 1 73.25 310 ARG A CA 1
ATOM 2295 C C . ARG A 1 310 ? -8.086 16.844 -7.855 1 73.25 310 ARG A C 1
ATOM 2297 O O . ARG A 1 310 ? -8.211 17.859 -7.172 1 73.25 310 ARG A O 1
ATOM 2304 N N . TRP A 1 311 ? -8.32 16.703 -9.125 1 79.19 311 TRP A N 1
ATOM 2305 C CA . TRP A 1 311 ? -8.969 17.828 -9.797 1 79.19 311 TRP A CA 1
ATOM 2306 C C . TRP A 1 311 ? -10.336 18.109 -9.195 1 79.19 311 TRP A C 1
ATOM 2308 O O . TRP A 1 311 ? -10.711 19.266 -9.016 1 79.19 311 TRP A O 1
ATOM 2318 N N . ILE A 1 312 ? -10.992 17.172 -8.836 1 74.88 312 ILE A N 1
ATOM 2319 C CA . ILE A 1 312 ? -12.32 17.312 -8.25 1 74.88 312 ILE A CA 1
ATOM 2320 C C . ILE A 1 312 ? -12.203 17.922 -6.852 1 74.88 312 ILE A C 1
ATOM 2322 O O . ILE A 1 312 ? -12.961 18.828 -6.504 1 74.88 312 ILE A O 1
ATOM 2326 N N . VAL A 1 313 ? -11.297 17.5 -6.098 1 72.12 313 VAL A N 1
ATOM 2327 C CA . VAL A 1 313 ? -11.102 18 -4.738 1 72.12 313 VAL A CA 1
ATOM 2328 C C . VAL A 1 313 ? -10.664 19.453 -4.777 1 72.12 313 VAL A C 1
ATOM 2330 O O . VAL A 1 313 ? -11.117 20.266 -3.967 1 72.12 313 VAL A O 1
ATOM 2333 N N . ALA A 1 314 ? -9.844 19.844 -5.703 1 72.81 314 ALA A N 1
ATOM 2334 C CA . ALA A 1 314 ? -9.375 21.219 -5.832 1 72.81 314 ALA A CA 1
ATOM 2335 C C . ALA A 1 314 ? -10.531 22.156 -6.137 1 72.81 314 ALA A C 1
ATOM 2337 O O . ALA A 1 314 ? -10.516 23.328 -5.715 1 72.81 314 ALA A O 1
ATOM 2338 N N . ARG A 1 315 ? -11.438 21.641 -6.746 1 73.31 315 ARG A N 1
ATOM 2339 C CA . ARG A 1 315 ? -12.578 22.469 -7.121 1 73.31 315 ARG A CA 1
ATOM 2340 C C . ARG A 1 315 ? -13.57 22.594 -5.969 1 73.31 315 ARG A C 1
ATOM 2342 O O . ARG A 1 315 ? -14.297 23.578 -5.871 1 73.31 315 ARG A O 1
ATOM 2349 N N . THR A 1 316 ? -13.648 21.578 -5.211 1 63.31 316 THR A N 1
ATOM 2350 C CA . THR A 1 316 ? -14.594 21.609 -4.098 1 63.31 316 THR A CA 1
ATOM 2351 C C . THR A 1 316 ? -14.039 22.438 -2.941 1 63.31 316 THR A C 1
ATOM 2353 O O . THR A 1 316 ? -14.805 23.047 -2.184 1 63.31 316 THR A O 1
ATOM 2356 N N . THR A 1 317 ? -12.758 22.359 -2.674 1 59.53 317 THR A N 1
ATOM 2357 C CA . THR A 1 317 ? -12.156 23.172 -1.619 1 59.53 317 THR A CA 1
ATOM 2358 C C . THR A 1 317 ? -12.266 24.656 -1.943 1 59.53 317 THR A C 1
ATOM 2360 O O . THR A 1 317 ? -12.391 25.484 -1.041 1 59.53 317 THR A O 1
ATOM 2363 N N . VAL A 1 318 ? -12.094 25.031 -3.107 1 51.44 318 VAL A N 1
ATOM 2364 C CA . VAL A 1 318 ? -12.219 26.438 -3.475 1 51.44 318 VAL A CA 1
ATOM 2365 C C . VAL A 1 318 ? -13.656 26.906 -3.262 1 51.44 318 VAL A C 1
ATOM 2367 O O . VAL A 1 318 ? -13.891 28.062 -2.906 1 51.44 318 VAL A O 1
ATOM 2370 N N . LYS A 1 319 ? -14.641 26.047 -3.393 1 47.34 319 LYS A N 1
ATOM 2371 C CA . LYS A 1 319 ? -16.016 26.531 -3.283 1 47.34 319 LYS A CA 1
ATOM 2372 C C . LYS A 1 319 ? -16.438 26.672 -1.823 1 47.34 319 LYS A C 1
ATOM 2374 O O . LYS A 1 319 ? -17.453 27.297 -1.521 1 47.34 319 LYS A O 1
ATOM 2379 N N . GLY A 1 320 ? -15.844 25.922 -1.038 1 41.16 320 GLY A N 1
ATOM 2380 C CA . GLY A 1 320 ? -16.297 26.062 0.336 1 41.16 320 GLY A CA 1
ATOM 2381 C C . GLY A 1 320 ? -15.758 27.297 1.027 1 41.16 320 GLY A C 1
ATOM 2382 O O . GLY A 1 320 ? -16.016 27.516 2.213 1 41.16 320 GLY A O 1
ATOM 2383 N N . HIS A 1 321 ? -14.656 27.922 0.54 1 38.53 321 HIS A N 1
ATOM 2384 C CA . HIS A 1 321 ? -14.422 29.25 1.126 1 38.53 321 HIS A CA 1
ATOM 2385 C C . HIS A 1 321 ? -15.172 30.328 0.362 1 38.53 321 HIS A C 1
ATOM 2387 O O . HIS A 1 321 ? -15.305 30.25 -0.861 1 38.53 321 HIS A O 1
ATOM 2393 N N . MET B 1 1 ? -38.344 44.438 64.625 1 32 1 MET B N 1
ATOM 2394 C CA . MET B 1 1 ? -38.875 43.938 63.344 1 32 1 MET B CA 1
ATOM 2395 C C . MET B 1 1 ? -37.719 43.5 62.438 1 32 1 MET B C 1
ATOM 2397 O O . MET B 1 1 ? -37.156 44.344 61.719 1 32 1 MET B O 1
ATOM 2401 N N . SER B 1 2 ? -36.781 42.594 62.844 1 37.84 2 SER B N 1
ATOM 2402 C CA . SER B 1 2 ? -35.625 41.938 62.25 1 37.84 2 SER B CA 1
ATOM 2403 C C . SER B 1 2 ? -36 41.125 61 1 37.84 2 SER B C 1
ATOM 2405 O O . SER B 1 2 ? -36.812 40.188 61.094 1 37.84 2 SER B O 1
ATOM 2407 N N . ALA B 1 3 ? -36.094 41.812 59.781 1 41.84 3 ALA B N 1
ATOM 2408 C CA . ALA B 1 3 ? -36.375 41.219 58.469 1 41.84 3 ALA B CA 1
ATOM 2409 C C . ALA B 1 3 ? -35.406 40.094 58.156 1 41.84 3 ALA B C 1
ATOM 2411 O O . ALA B 1 3 ? -34.188 40.281 58.125 1 41.84 3 ALA B O 1
ATOM 2412 N N . ASP B 1 4 ? -35.625 38.844 58.594 1 40.81 4 ASP B N 1
ATOM 2413 C CA . ASP B 1 4 ? -35.031 37.562 58.219 1 40.81 4 ASP B CA 1
ATOM 2414 C C . ASP B 1 4 ? -35 37.406 56.688 1 40.81 4 ASP B C 1
ATOM 2416 O O . ASP B 1 4 ? -36.062 37.219 56.062 1 40.81 4 ASP B O 1
ATOM 2420 N N . THR B 1 5 ? -34.25 38.219 55.906 1 42.38 5 THR B N 1
ATOM 2421 C CA . THR B 1 5 ? -34.094 38 54.469 1 42.38 5 THR B CA 1
ATOM 2422 C C . THR B 1 5 ? -33.625 36.562 54.219 1 42.38 5 THR B C 1
ATOM 2424 O O . THR B 1 5 ? -32.5 36.188 54.531 1 42.38 5 THR B O 1
ATOM 2427 N N . ALA B 1 6 ? -34.531 35.5 54.188 1 44.19 6 ALA B N 1
ATOM 2428 C CA . ALA B 1 6 ? -34.344 34.125 53.719 1 44.19 6 ALA B CA 1
ATOM 2429 C C . ALA B 1 6 ? -33.688 34.125 52.344 1 44.19 6 ALA B C 1
ATOM 2431 O O . ALA B 1 6 ? -34.219 34.688 51.375 1 44.19 6 ALA B O 1
ATOM 2432 N N . THR B 1 7 ? -32.344 34.062 52.25 1 43.31 7 THR B N 1
ATOM 2433 C CA . THR B 1 7 ? -31.547 33.812 51.062 1 43.31 7 THR B CA 1
ATOM 2434 C C . THR B 1 7 ? -32.094 32.594 50.312 1 43.31 7 THR B C 1
ATOM 2436 O O . THR B 1 7 ? -32.125 31.484 50.844 1 43.31 7 THR B O 1
ATOM 2439 N N . ALA B 1 8 ? -33.156 32.75 49.406 1 44.06 8 ALA B N 1
ATOM 2440 C CA . ALA B 1 8 ? -33.688 31.719 48.531 1 44.06 8 ALA B CA 1
ATOM 2441 C C . ALA B 1 8 ? -32.531 30.938 47.875 1 44.06 8 ALA B C 1
ATOM 2443 O O . ALA B 1 8 ? -31.562 31.531 47.406 1 44.06 8 ALA B O 1
ATOM 2444 N N . ALA B 1 9 ? -32.375 29.672 48.219 1 48.16 9 ALA B N 1
ATOM 2445 C CA . ALA B 1 9 ? -31.453 28.672 47.656 1 48.16 9 ALA B CA 1
ATOM 2446 C C . ALA B 1 9 ? -31.469 28.688 46.125 1 48.16 9 ALA B C 1
ATOM 2448 O O . ALA B 1 9 ? -32.531 28.844 45.531 1 48.16 9 ALA B O 1
ATOM 2449 N N . PRO B 1 10 ? -30.328 29.031 45.531 1 45.88 10 PRO B N 1
ATOM 2450 C CA . PRO B 1 10 ? -30.281 29 44.062 1 45.88 10 PRO B CA 1
ATOM 2451 C C . PRO B 1 10 ? -30.984 27.781 43.469 1 45.88 10 PRO B C 1
ATOM 2453 O O . PRO B 1 10 ? -30.953 26.703 44.062 1 45.88 10 PRO B O 1
ATOM 2456 N N . ALA B 1 11 ? -32.125 27.922 42.812 1 45.09 11 ALA B N 1
ATOM 2457 C CA . ALA B 1 11 ? -32.844 26.906 42.062 1 45.09 11 ALA B CA 1
ATOM 2458 C C . ALA B 1 11 ? -31.891 25.938 41.344 1 45.09 11 ALA B C 1
ATOM 2460 O O . ALA B 1 11 ? -30.891 26.359 40.781 1 45.09 11 ALA B O 1
ATOM 2461 N N . LYS B 1 12 ? -31.828 24.766 41.781 1 40.31 12 LYS B N 1
ATOM 2462 C CA . LYS B 1 12 ? -31.156 23.688 41.062 1 40.31 12 LYS B CA 1
ATOM 2463 C C . LYS B 1 12 ? -31.391 23.75 39.562 1 40.31 12 LYS B C 1
ATOM 2465 O O . LYS B 1 12 ? -32.531 23.656 39.125 1 40.31 12 LYS B O 1
ATOM 2470 N N . GLN B 1 13 ? -30.656 24.547 38.812 1 40.19 13 GLN B N 1
ATOM 2471 C CA . GLN B 1 13 ? -30.656 24.438 37.344 1 40.19 13 GLN B CA 1
ATOM 2472 C C . GLN B 1 13 ? -30.781 22.984 36.906 1 40.19 13 GLN B C 1
ATOM 2474 O O . GLN B 1 13 ? -29.922 22.172 37.188 1 40.19 13 GLN B O 1
ATOM 2479 N N . ALA B 1 14 ? -31.953 22.484 36.812 1 39.31 14 ALA B N 1
ATOM 2480 C CA . ALA B 1 14 ? -32.219 21.156 36.25 1 39.31 14 ALA B CA 1
ATOM 2481 C C . ALA B 1 14 ? -31.281 20.859 35.094 1 39.31 14 ALA B C 1
ATOM 2483 O O . ALA B 1 14 ? -31.094 21.688 34.188 1 39.31 14 ALA B O 1
ATOM 2484 N N . LYS B 1 15 ? -30.344 20.078 35.281 1 42.88 15 LYS B N 1
ATOM 2485 C CA . LYS B 1 15 ? -29.531 19.516 34.219 1 42.88 15 LYS B CA 1
ATOM 2486 C C . LYS B 1 15 ? -30.391 19.109 33.031 1 42.88 15 LYS B C 1
ATOM 2488 O O . LYS B 1 15 ? -31.234 18.219 33.125 1 42.88 15 LYS B O 1
ATOM 2493 N N . LYS B 1 16 ? -31.016 20 32.281 1 42.12 16 LYS B N 1
ATOM 2494 C CA . LYS B 1 16 ? -31.734 19.688 31.031 1 42.12 16 LYS B CA 1
ATOM 2495 C C . LYS B 1 16 ? -31.062 18.547 30.281 1 42.12 16 LYS B C 1
ATOM 2497 O O . LYS B 1 16 ? -29.891 18.625 29.922 1 42.12 16 LYS B O 1
ATOM 2502 N N . GLY B 1 17 ? -31.406 17.312 30.562 1 42.53 17 GLY B N 1
ATOM 2503 C CA . GLY B 1 17 ? -31 16.094 29.891 1 42.53 17 GLY B CA 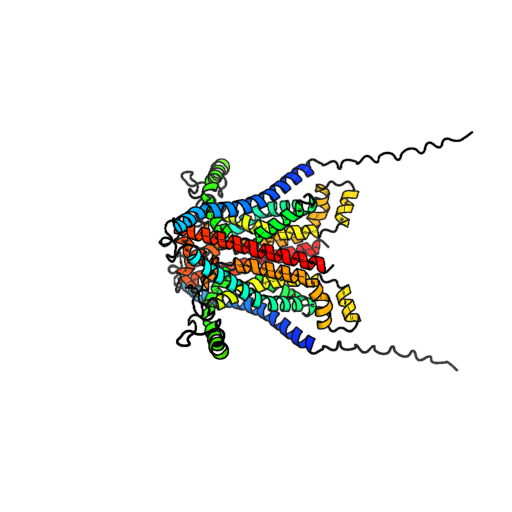1
ATOM 2504 C C . GLY B 1 17 ? -30.906 16.25 28.391 1 42.53 17 GLY B C 1
ATOM 2505 O O . GLY B 1 17 ? -31.797 16.812 27.75 1 42.53 17 GLY B O 1
ATOM 2506 N N . THR B 1 18 ? -29.766 16.453 27.875 1 48.31 18 THR B N 1
ATOM 2507 C CA . THR B 1 18 ? -29.547 16.516 26.422 1 48.31 18 THR B CA 1
ATOM 2508 C C . THR B 1 18 ? -30.453 15.523 25.703 1 48.31 18 THR B C 1
ATOM 2510 O O . THR B 1 18 ? -30.453 14.328 26.016 1 48.31 18 THR B O 1
ATOM 2513 N N . VAL B 1 19 ? -31.703 15.805 25.438 1 52.59 19 VAL B N 1
ATOM 2514 C CA . VAL B 1 19 ? -32.656 15.016 24.656 1 52.59 19 VAL B CA 1
ATOM 2515 C C . VAL B 1 19 ? -31.922 14.281 23.547 1 52.59 19 VAL B C 1
ATOM 2517 O O . VAL B 1 19 ? -31.312 14.906 22.672 1 52.59 19 VAL B O 1
ATOM 2520 N N . VAL B 1 20 ? -31.438 13.172 23.859 1 60.25 20 VAL B N 1
ATOM 2521 C CA . VAL B 1 20 ? -30.906 12.266 22.859 1 60.25 20 VAL B CA 1
ATOM 2522 C C . VAL B 1 20 ? -32 11.898 21.859 1 60.25 20 VAL B C 1
ATOM 2524 O O . VAL B 1 20 ? -33 11.289 22.219 1 60.25 20 VAL B O 1
ATOM 2527 N N . ARG B 1 21 ? -32.125 12.672 20.75 1 68.75 21 ARG B N 1
ATOM 2528 C CA . ARG B 1 21 ? -33.094 12.398 19.703 1 68.75 21 ARG B CA 1
ATOM 2529 C C . ARG B 1 21 ? -32.812 11.062 19.031 1 68.75 21 ARG B C 1
ATOM 2531 O O . ARG B 1 21 ? -31.688 10.578 19.047 1 68.75 21 ARG B O 1
ATOM 2538 N N . PRO B 1 22 ? -33.781 10.312 18.703 1 72.38 22 PRO B N 1
ATOM 2539 C CA . PRO B 1 22 ? -33.688 8.992 18.078 1 72.38 22 PRO B CA 1
ATOM 2540 C C . PRO B 1 22 ? -32.594 8.93 17.016 1 72.38 22 PRO B C 1
ATOM 2542 O O . PRO B 1 22 ? -31.938 7.898 16.859 1 72.38 22 PRO B O 1
ATOM 2545 N N . GLY B 1 23 ? -32.344 9.961 16.359 1 71.38 23 GLY B N 1
ATOM 2546 C CA . GLY B 1 23 ? -31.281 10 15.352 1 71.38 23 GLY B CA 1
ATOM 2547 C C . GLY B 1 23 ? -29.891 9.812 15.938 1 71.38 23 GLY B C 1
ATOM 2548 O O . GLY B 1 23 ? -29.047 9.125 15.352 1 71.38 23 GLY B O 1
ATOM 2549 N N . ASP B 1 24 ? -29.828 10.266 17.125 1 76.12 24 ASP B N 1
ATOM 2550 C CA . ASP B 1 24 ? -28.531 10.148 17.797 1 76.12 24 ASP B CA 1
ATOM 2551 C C . ASP B 1 24 ? -28.266 8.711 18.234 1 76.12 24 ASP B C 1
ATOM 2553 O O . ASP B 1 24 ? -27.141 8.227 18.156 1 76.12 24 ASP B O 1
ATOM 2557 N N . ARG B 1 25 ? -29.359 8.094 18.578 1 78.25 25 ARG B N 1
ATOM 2558 C CA . ARG B 1 25 ? -29.219 6.723 19.047 1 78.25 25 ARG B CA 1
ATOM 2559 C C . ARG B 1 25 ? -28.891 5.781 17.891 1 78.25 25 ARG B C 1
ATOM 2561 O O . ARG B 1 25 ? -28.031 4.91 18.016 1 78.25 25 ARG B O 1
ATOM 2568 N N . ILE B 1 26 ? -29.516 5.914 16.781 1 79.75 26 ILE B N 1
ATOM 2569 C CA . ILE B 1 26 ? -29.266 5.078 15.617 1 79.75 26 ILE B CA 1
ATOM 2570 C C . ILE B 1 26 ? -27.844 5.309 15.102 1 79.75 26 ILE B C 1
ATOM 2572 O O . ILE B 1 26 ? -27.125 4.352 14.805 1 79.75 26 ILE B O 1
ATOM 2576 N N . PHE B 1 27 ? -27.531 6.48 15.148 1 75.88 27 PHE B N 1
ATOM 2577 C CA . PHE B 1 27 ? -26.219 6.809 14.641 1 75.88 27 PHE B CA 1
ATOM 2578 C C . PHE B 1 27 ? -25.125 6.309 15.578 1 75.88 27 PHE B C 1
ATOM 2580 O O . PHE B 1 27 ? -24.109 5.766 15.133 1 75.88 27 PHE B O 1
ATOM 2587 N N . SER B 1 28 ? -25.422 6.492 16.797 1 75.75 28 SER B N 1
ATOM 2588 C CA . SER B 1 28 ? -24.438 6.016 17.766 1 75.75 28 SER B CA 1
ATOM 2589 C C . SER B 1 28 ? -24.281 4.5 17.703 1 75.75 28 SER B C 1
ATOM 2591 O O . SER B 1 28 ? -23.172 3.984 17.797 1 75.75 28 SER B O 1
ATOM 2593 N N . PHE B 1 29 ? -25.344 3.873 17.422 1 81.88 29 PHE B N 1
ATOM 2594 C CA . PHE B 1 29 ? -25.297 2.42 17.312 1 81.88 29 PHE B CA 1
ATOM 2595 C C . PHE B 1 29 ? -24.531 1.997 16.062 1 81.88 29 PHE B C 1
ATOM 2597 O O . PHE B 1 29 ? -23.688 1.099 16.109 1 81.88 29 PHE B O 1
ATOM 2604 N N . LEU B 1 30 ? -24.766 2.633 15 1 78.31 30 LEU B N 1
ATOM 2605 C CA . LEU B 1 30 ? -24.109 2.295 13.742 1 78.31 30 LEU B CA 1
ATOM 2606 C C . LEU B 1 30 ? -22.609 2.596 13.805 1 78.31 30 LEU B C 1
ATOM 2608 O O . LEU B 1 30 ? -21.797 1.819 13.305 1 78.31 30 LEU B O 1
ATOM 2612 N N . ALA B 1 31 ? -22.438 3.611 14.484 1 75.25 31 ALA B N 1
ATOM 2613 C CA . ALA B 1 31 ? -21.031 3.994 14.617 1 75.25 31 ALA B CA 1
ATOM 2614 C C . ALA B 1 31 ? -20.281 3.031 15.539 1 75.25 31 ALA B C 1
ATOM 2616 O O . ALA B 1 31 ? -19.156 2.631 15.242 1 75.25 31 ALA B O 1
ATOM 2617 N N . LEU B 1 32 ? -20.969 2.652 16.625 1 77.12 32 LEU B N 1
ATOM 2618 C CA . LEU B 1 32 ? -20.375 1.675 17.531 1 77.12 32 LEU B CA 1
ATOM 2619 C C . LEU B 1 32 ? -20.188 0.331 16.844 1 77.12 32 LEU B C 1
ATOM 2621 O O . LEU B 1 32 ? -19.156 -0.313 17 1 77.12 32 LEU B O 1
ATOM 2625 N N . ALA B 1 33 ? -21.125 0.026 16.125 1 83.19 33 ALA B N 1
ATOM 2626 C CA . ALA B 1 33 ? -21.047 -1.229 15.383 1 83.19 33 ALA B CA 1
ATOM 2627 C C . ALA B 1 33 ? -19.875 -1.223 14.406 1 83.19 33 ALA B C 1
ATOM 2629 O O . ALA B 1 33 ? -19.172 -2.229 14.266 1 83.19 33 ALA B O 1
ATOM 2630 N N . ALA B 1 34 ? -19.672 -0.121 13.836 1 79.75 34 ALA B N 1
ATOM 2631 C CA . ALA B 1 34 ? -18.547 -0.001 12.898 1 79.75 34 ALA B CA 1
ATOM 2632 C C . ALA B 1 34 ? -17.219 -0.112 13.617 1 79.75 34 ALA B C 1
ATOM 2634 O O . ALA B 1 34 ? -16.281 -0.742 13.117 1 79.75 34 ALA B O 1
ATOM 2635 N N . GLY B 1 35 ? -17.188 0.423 14.797 1 76.44 35 GLY B N 1
ATOM 2636 C CA . GLY B 1 35 ? -15.984 0.312 15.602 1 76.44 35 GLY B CA 1
ATOM 2637 C C . GLY B 1 35 ? -15.695 -1.109 16.047 1 76.44 35 GLY B C 1
ATOM 2638 O O . GLY B 1 35 ? -14.555 -1.568 15.953 1 76.44 35 GLY B O 1
ATOM 2639 N N . VAL B 1 36 ? -16.688 -1.727 16.422 1 81 36 VAL B N 1
ATOM 2640 C CA . VAL B 1 36 ? -16.547 -3.115 16.859 1 81 36 VAL B CA 1
ATOM 2641 C C . VAL B 1 36 ? -16.141 -3.986 15.672 1 81 36 VAL B C 1
ATOM 2643 O O . VAL B 1 36 ? -15.375 -4.938 15.828 1 81 36 VAL B O 1
ATOM 2646 N N . LEU B 1 37 ? -16.562 -3.639 14.516 1 81.38 37 LEU B N 1
ATOM 2647 C CA . LEU B 1 37 ? -16.25 -4.383 13.305 1 81.38 37 LEU B CA 1
ATOM 2648 C C . LEU B 1 37 ? -14.742 -4.363 13.039 1 81.38 37 LEU B C 1
ATOM 2650 O O . LEU B 1 37 ? -14.164 -5.383 12.648 1 81.38 37 LEU B O 1
ATOM 2654 N N . ILE B 1 38 ? -14.148 -3.256 13.312 1 79.12 38 ILE B N 1
ATOM 2655 C CA . ILE B 1 38 ? -12.719 -3.135 13.062 1 79.12 38 ILE B CA 1
ATOM 2656 C C . ILE B 1 38 ? -11.945 -4.039 14.023 1 79.12 38 ILE B C 1
ATOM 2658 O O . ILE B 1 38 ? -10.984 -4.703 13.617 1 79.12 38 ILE B O 1
ATOM 2662 N N . LEU B 1 39 ? -12.383 -4.043 15.289 1 82.06 39 LEU B N 1
ATOM 2663 C CA . LEU B 1 39 ? -11.742 -4.895 16.281 1 82.06 39 LEU B CA 1
ATOM 2664 C C . LEU B 1 39 ? -11.953 -6.367 15.953 1 82.06 39 LEU B C 1
ATOM 2666 O O . LEU B 1 39 ? -11.039 -7.18 16.094 1 82.06 39 LEU B O 1
ATOM 2670 N N . ALA B 1 40 ? -13.086 -6.617 15.492 1 85.62 40 ALA B N 1
ATOM 2671 C CA . ALA B 1 40 ? -13.43 -7.992 15.141 1 85.62 40 ALA B CA 1
ATOM 2672 C C . ALA B 1 40 ? -12.617 -8.469 13.938 1 85.62 40 ALA B C 1
ATOM 2674 O O . ALA B 1 40 ? -12.188 -9.625 13.883 1 85.62 40 ALA B O 1
ATOM 2675 N N . ILE B 1 41 ? -12.398 -7.617 12.992 1 82.69 41 ILE B N 1
ATOM 2676 C CA . ILE B 1 41 ? -11.625 -7.961 11.805 1 82.69 41 ILE B CA 1
ATOM 2677 C C . ILE B 1 41 ? -10.188 -8.266 12.195 1 82.69 41 ILE B C 1
ATOM 2679 O O . ILE B 1 41 ? -9.625 -9.289 11.781 1 82.69 41 ILE B O 1
ATOM 2683 N N . LEU B 1 42 ? -9.562 -7.395 13.023 1 83.06 42 LEU B N 1
ATOM 2684 C CA . LEU B 1 42 ? -8.195 -7.609 13.477 1 83.06 42 LEU B CA 1
ATOM 2685 C C . LEU B 1 42 ? -8.078 -8.93 14.234 1 83.06 42 LEU B C 1
ATOM 2687 O O . LEU B 1 42 ? -7.184 -9.734 13.953 1 83.06 42 LEU B O 1
ATOM 2691 N N . ALA B 1 43 ? -9 -9.094 15.156 1 86.38 43 ALA B N 1
ATOM 2692 C CA . ALA B 1 43 ? -8.992 -10.32 15.953 1 86.38 43 ALA B CA 1
ATOM 2693 C C . ALA B 1 43 ? -9.258 -11.547 15.086 1 86.38 43 ALA B C 1
ATOM 2695 O O . ALA B 1 43 ? -8.656 -12.602 15.289 1 86.38 43 ALA B O 1
ATOM 2696 N N . GLY B 1 44 ? -10.148 -11.406 14.195 1 86.69 44 GLY B N 1
ATOM 2697 C CA . GLY B 1 44 ? -10.484 -12.5 13.297 1 86.69 44 GLY B CA 1
ATOM 2698 C C . GLY B 1 44 ? -9.32 -12.93 12.422 1 86.69 44 GLY B C 1
ATOM 2699 O O . GLY B 1 44 ? -9.039 -14.125 12.297 1 86.69 44 GLY B O 1
ATOM 2700 N N . VAL B 1 45 ? -8.617 -11.977 11.859 1 84.56 45 VAL B N 1
ATOM 2701 C CA . VAL B 1 45 ? -7.461 -12.281 11.023 1 84.56 45 VAL B CA 1
ATOM 2702 C C . VAL B 1 45 ? -6.398 -13 11.859 1 84.56 45 VAL B C 1
ATOM 2704 O O . VAL B 1 45 ? -5.879 -14.039 11.453 1 84.56 45 VAL B O 1
ATOM 2707 N N . ALA B 1 46 ? -6.117 -12.414 13.023 1 87.44 46 ALA B N 1
ATOM 2708 C CA . ALA B 1 46 ? -5.109 -13.008 13.906 1 87.44 46 ALA B CA 1
ATOM 2709 C C . ALA B 1 46 ? -5.504 -14.422 14.312 1 87.44 46 ALA B C 1
ATOM 2711 O O . ALA B 1 46 ? -4.68 -15.336 14.266 1 87.44 46 ALA B O 1
ATOM 2712 N N . PHE B 1 47 ? -6.691 -14.562 14.68 1 89.69 47 PHE B N 1
ATOM 2713 C CA . PHE B 1 47 ? -7.188 -15.852 15.148 1 89.69 47 PHE B CA 1
ATOM 2714 C C . PHE B 1 47 ? -7.16 -16.875 14.023 1 89.69 47 PHE B C 1
ATOM 2716 O O . PHE B 1 47 ? -6.742 -18.016 14.234 1 89.69 47 PHE B O 1
ATOM 2723 N N . PHE B 1 48 ? -7.605 -16.547 12.938 1 86.38 48 PHE B N 1
ATOM 2724 C CA . PHE B 1 48 ? -7.617 -17.453 11.797 1 86.38 48 PHE B CA 1
ATOM 2725 C C . PHE B 1 48 ? -6.199 -17.891 11.438 1 86.38 48 PHE B C 1
ATOM 2727 O O . PHE B 1 48 ? -5.949 -19.062 11.195 1 86.38 48 PHE B O 1
ATOM 2734 N N . LEU B 1 49 ? -5.289 -16.953 11.305 1 89.56 49 LEU B N 1
ATOM 2735 C CA . LEU B 1 49 ? -3.906 -17.297 10.984 1 89.56 49 LEU B CA 1
ATOM 2736 C C . LEU B 1 49 ? -3.328 -18.25 12.016 1 89.56 49 LEU B C 1
ATOM 2738 O O . LEU B 1 49 ? -2.604 -19.188 11.664 1 89.56 49 LEU B O 1
ATOM 2742 N N . PHE B 1 50 ? -3.717 -18.016 13.242 1 92.19 50 PHE B N 1
ATOM 2743 C CA . PHE B 1 50 ? -3.221 -18.859 14.312 1 92.19 50 PHE B CA 1
ATOM 2744 C C . PHE B 1 50 ? -3.771 -20.281 14.172 1 92.19 50 PHE B C 1
ATOM 2746 O O . PHE B 1 50 ? -3.021 -21.25 14.258 1 92.19 50 PHE B O 1
ATOM 2753 N N . LEU B 1 51 ? -5.039 -20.406 13.93 1 91.38 51 LEU B N 1
ATOM 2754 C CA . LEU B 1 51 ? -5.684 -21.719 13.797 1 91.38 51 LEU B CA 1
ATOM 2755 C C . LEU B 1 51 ? -5.129 -22.469 12.594 1 91.38 51 LEU B C 1
ATOM 2757 O O . LEU B 1 51 ? -4.918 -23.688 12.664 1 91.38 51 LEU B O 1
ATOM 2761 N N . GLN B 1 52 ? -4.906 -21.781 11.523 1 89.81 52 GLN B N 1
ATOM 2762 C CA . GLN B 1 52 ? -4.43 -22.406 10.289 1 89.81 52 GLN B CA 1
ATOM 2763 C C . GLN B 1 52 ? -2.949 -22.766 10.398 1 89.81 52 GLN B C 1
ATOM 2765 O O . GLN B 1 52 ? -2.428 -23.531 9.57 1 89.81 52 GLN B O 1
ATOM 2770 N N . SER B 1 53 ? -2.316 -22.234 11.422 1 93.06 53 SER B N 1
ATOM 2771 C CA . SER B 1 53 ? -0.889 -22.484 11.594 1 93.06 53 SER B CA 1
ATOM 2772 C C . SER B 1 53 ? -0.643 -23.703 12.484 1 93.06 53 SER B C 1
ATOM 2774 O O . SER B 1 53 ? 0.504 -24.094 12.688 1 93.06 53 SER B O 1
ATOM 2776 N N . THR B 1 54 ? -1.652 -24.328 12.992 1 93.81 54 THR B N 1
ATOM 2777 C CA . THR B 1 54 ? -1.523 -25.406 13.961 1 93.81 54 THR B CA 1
ATOM 2778 C C . THR B 1 54 ? -0.866 -26.625 13.32 1 93.81 54 THR B C 1
ATOM 2780 O O . THR B 1 54 ? -0.083 -27.328 13.969 1 93.81 54 THR B O 1
ATOM 2783 N N . ASP B 1 55 ? -1.169 -26.906 12.031 1 92.94 55 ASP B N 1
ATOM 2784 C CA . ASP B 1 55 ? -0.578 -28.047 11.352 1 92.94 55 ASP B CA 1
ATOM 2785 C C . ASP B 1 55 ? 0.939 -27.906 11.25 1 92.94 55 ASP B C 1
ATOM 2787 O O . ASP B 1 55 ? 1.673 -28.891 11.43 1 92.94 55 ASP B O 1
ATOM 2791 N N . THR B 1 56 ? 1.337 -26.766 10.945 1 93.44 56 THR B N 1
ATOM 2792 C CA . THR B 1 56 ? 2.768 -26.484 10.859 1 93.44 56 THR B CA 1
ATOM 2793 C C . THR B 1 56 ? 3.43 -26.625 12.227 1 93.44 56 THR B C 1
ATOM 2795 O O . THR B 1 56 ? 4.523 -27.188 12.336 1 93.44 56 THR B O 1
ATOM 2798 N N . ILE B 1 57 ? 2.758 -26.156 13.266 1 92.5 57 ILE B N 1
ATOM 2799 C CA . ILE B 1 57 ? 3.289 -26.234 14.625 1 92.5 57 ILE B CA 1
ATOM 2800 C C . ILE B 1 57 ? 3.406 -27.703 15.047 1 92.5 57 ILE B C 1
ATOM 2802 O O . ILE B 1 57 ? 4.449 -28.125 15.547 1 92.5 57 ILE B O 1
ATOM 2806 N N . LYS B 1 58 ? 2.441 -28.406 14.734 1 93.19 58 LYS B N 1
ATOM 2807 C CA . LYS B 1 58 ? 2.439 -29.828 15.07 1 93.19 58 LYS B CA 1
ATOM 2808 C C . LYS B 1 58 ? 3.52 -30.578 14.297 1 93.19 58 LYS B C 1
ATOM 2810 O O . LYS B 1 58 ? 4.254 -31.391 14.867 1 93.19 58 LYS B O 1
ATOM 2815 N N . ALA B 1 59 ? 3.574 -30.297 13.055 1 92.62 59 ALA B N 1
ATOM 2816 C CA . ALA B 1 59 ? 4.562 -30.953 12.211 1 92.62 59 ALA B CA 1
ATOM 2817 C C . ALA B 1 59 ? 5.98 -30.625 12.656 1 92.62 59 ALA B C 1
ATOM 2819 O O . ALA B 1 59 ? 6.871 -31.469 12.625 1 92.62 59 ALA B O 1
ATOM 2820 N N . SER B 1 60 ? 6.137 -29.406 12.992 1 90.94 60 SER B N 1
ATOM 2821 C CA . SER B 1 60 ? 7.453 -28.969 13.43 1 90.94 60 SER B CA 1
ATOM 2822 C C . SER B 1 60 ? 7.879 -29.672 14.711 1 90.94 60 SER B C 1
ATOM 2824 O O . SER B 1 60 ? 9.062 -29.938 14.914 1 90.94 60 SER B O 1
ATOM 2826 N N . PHE B 1 61 ? 6.977 -29.953 15.617 1 91.19 61 PHE B N 1
ATOM 2827 C CA . PHE B 1 61 ? 7.266 -30.625 16.875 1 91.19 61 PHE B CA 1
ATOM 2828 C C . PHE B 1 61 ? 7.359 -32.125 16.672 1 91.19 61 PHE B C 1
ATOM 2830 O O . PHE B 1 61 ? 8.227 -32.781 17.25 1 91.19 61 PHE B O 1
ATOM 2837 N N . ASP B 1 62 ? 6.547 -32.719 15.805 1 92.38 62 ASP B N 1
ATOM 2838 C CA . ASP B 1 62 ? 6.477 -34.188 15.602 1 92.38 62 ASP B CA 1
ATOM 2839 C C . ASP B 1 62 ? 7.602 -34.656 14.695 1 92.38 62 ASP B C 1
ATOM 2841 O O . ASP B 1 62 ? 8.258 -35.656 14.992 1 92.38 62 ASP B O 1
ATOM 2845 N N . ASP B 1 63 ? 7.727 -33.938 13.5 1 93.44 63 ASP B N 1
ATOM 2846 C CA . ASP B 1 63 ? 8.75 -34.312 12.523 1 93.44 63 ASP B CA 1
ATOM 2847 C C . ASP B 1 63 ? 9.273 -33.062 11.781 1 93.44 63 ASP B C 1
ATOM 2849 O O . ASP B 1 63 ? 8.836 -32.781 10.672 1 93.44 63 ASP B O 1
ATOM 2853 N N . PRO B 1 64 ? 10.242 -32.5 12.328 1 89.56 64 PRO B N 1
ATOM 2854 C CA . PRO B 1 64 ? 10.797 -31.25 11.766 1 89.56 64 PRO B CA 1
ATOM 2855 C C . PRO B 1 64 ? 11.266 -31.422 10.32 1 89.56 64 PRO B C 1
ATOM 2857 O O . PRO B 1 64 ? 11.406 -30.438 9.594 1 89.56 64 PRO B O 1
ATOM 2860 N N . SER B 1 65 ? 11.5 -32.625 9.906 1 91.5 65 SER B N 1
ATOM 2861 C CA . SER B 1 65 ? 12 -32.875 8.562 1 91.5 65 SER B CA 1
ATOM 2862 C C . SER B 1 65 ? 10.93 -32.594 7.508 1 91.5 65 SER B C 1
ATOM 2864 O O . SER B 1 65 ? 11.234 -32.438 6.328 1 91.5 65 SER B O 1
ATOM 2866 N N . THR B 1 66 ? 9.688 -32.469 7.906 1 90.56 66 THR B N 1
ATOM 2867 C CA . THR B 1 66 ? 8.578 -32.281 6.98 1 90.56 66 THR B CA 1
ATOM 2868 C C . THR B 1 66 ? 8.43 -30.797 6.633 1 90.56 66 THR B C 1
ATOM 2870 O O . THR B 1 66 ? 7.746 -30.453 5.672 1 90.56 66 THR B O 1
ATOM 2873 N N . ILE B 1 67 ? 9.078 -30.062 7.391 1 92.06 67 ILE B N 1
ATOM 2874 C CA . ILE B 1 67 ? 8.992 -28.625 7.16 1 92.06 67 ILE B CA 1
ATOM 2875 C C . ILE B 1 67 ? 10.016 -28.203 6.109 1 92.06 67 ILE B C 1
ATOM 2877 O O . ILE B 1 67 ? 11.094 -28.812 6.012 1 92.06 67 ILE B O 1
ATOM 2881 N N . THR B 1 68 ? 9.633 -27.219 5.344 1 91 68 THR B N 1
ATOM 2882 C CA . THR B 1 68 ? 10.539 -26.688 4.328 1 91 68 THR B CA 1
ATOM 2883 C C . THR B 1 68 ? 11.93 -26.453 4.918 1 91 68 THR B C 1
ATOM 2885 O O . THR B 1 68 ? 12.055 -25.844 5.984 1 91 68 THR B O 1
ATOM 2888 N N . GLY B 1 69 ? 12.938 -26.922 4.223 1 89.12 69 GLY B N 1
ATOM 2889 C CA . GLY B 1 69 ? 14.305 -26.828 4.707 1 89.12 69 GLY B CA 1
ATOM 2890 C C . GLY B 1 69 ? 14.727 -28.016 5.539 1 89.12 69 GLY B C 1
ATOM 2891 O O . GLY B 1 69 ? 15.914 -28.234 5.77 1 89.12 69 GLY B O 1
ATOM 2892 N N . GLY B 1 70 ? 13.797 -28.734 6.164 1 89.94 70 GLY B N 1
ATOM 2893 C CA . GLY B 1 70 ? 14.047 -30.016 6.809 1 89.94 70 GLY B CA 1
ATOM 2894 C C . GLY B 1 70 ? 14.508 -29.875 8.25 1 89.94 70 GLY B C 1
ATOM 2895 O O . GLY B 1 70 ? 14.914 -30.859 8.875 1 89.94 70 GLY B O 1
ATOM 2896 N N . ARG B 1 71 ? 14.602 -28.688 8.805 1 91.69 71 ARG B N 1
ATOM 2897 C CA . ARG B 1 71 ? 15.156 -28.5 10.141 1 91.69 71 ARG B CA 1
ATOM 2898 C C . ARG B 1 71 ? 14.141 -27.844 11.062 1 91.69 71 ARG B C 1
ATOM 2900 O O . ARG B 1 71 ? 14.508 -27.156 12.016 1 91.69 71 ARG B O 1
ATOM 2907 N N . GLY B 1 72 ? 12.898 -27.938 10.625 1 92.31 72 GLY B N 1
ATOM 2908 C CA . GLY B 1 72 ? 11.875 -27.344 11.469 1 92.31 72 GLY B CA 1
ATOM 2909 C C . GLY B 1 72 ? 11.461 -25.953 11.016 1 92.31 72 GLY B C 1
ATOM 2910 O O . GLY B 1 72 ? 11.992 -25.438 10.031 1 92.31 72 GLY B O 1
ATOM 2911 N N . PHE B 1 73 ? 10.555 -25.375 11.797 1 95.25 73 PHE B N 1
ATOM 2912 C CA . PHE B 1 73 ? 9.93 -24.125 11.391 1 95.25 73 PHE B CA 1
ATOM 2913 C C . PHE B 1 73 ? 10.844 -22.938 11.68 1 95.25 73 PHE B C 1
ATOM 2915 O O . PHE B 1 73 ? 10.953 -22.016 10.867 1 95.25 73 PHE B O 1
ATOM 2922 N N . LEU B 1 74 ? 11.531 -22.906 12.805 1 94 74 LEU B N 1
ATOM 2923 C CA . LEU B 1 74 ? 12.328 -21.75 13.211 1 94 74 LEU B CA 1
ATOM 2924 C C . LEU B 1 74 ? 13.5 -21.531 12.258 1 94 74 LEU B C 1
ATOM 2926 O O . LEU B 1 74 ? 13.742 -20.406 11.82 1 94 74 LEU B O 1
ATOM 2930 N N . PRO B 1 75 ? 14.211 -22.609 11.906 1 94.5 75 PRO B N 1
ATOM 2931 C CA . PRO B 1 75 ? 15.281 -22.422 10.922 1 94.5 75 PRO B CA 1
ATOM 2932 C C . PRO B 1 75 ? 14.766 -21.953 9.562 1 94.5 75 PRO B C 1
ATOM 2934 O O . PRO B 1 75 ? 15.477 -21.281 8.82 1 94.5 75 PRO B O 1
ATOM 2937 N N . TYR B 1 76 ? 13.547 -22.344 9.25 1 95 76 TYR B N 1
ATOM 2938 C CA . TYR B 1 76 ? 12.922 -21.953 7.992 1 95 76 TYR B CA 1
ATOM 2939 C C . TYR B 1 76 ? 12.562 -20.469 7.996 1 95 76 TYR B C 1
ATOM 2941 O O . TYR B 1 76 ? 12.859 -19.75 7.043 1 95 76 TYR B O 1
ATOM 2949 N N . VAL B 1 77 ? 12.023 -20.047 9.102 1 96.69 77 VAL B N 1
ATOM 2950 C CA . VAL B 1 77 ? 11.414 -18.719 9.109 1 96.69 77 VAL B CA 1
ATOM 2951 C C . VAL B 1 77 ? 12.461 -17.672 9.5 1 96.69 77 VAL B C 1
ATOM 2953 O O . VAL B 1 77 ? 12.375 -16.516 9.102 1 96.69 77 VAL B O 1
ATOM 2956 N N . PHE B 1 78 ? 13.469 -18.016 10.164 1 97.25 78 PHE B N 1
ATOM 2957 C CA . PHE B 1 78 ? 14.438 -17.078 10.727 1 97.25 78 PHE B CA 1
ATOM 2958 C C . PHE B 1 78 ? 15.102 -16.266 9.617 1 97.25 78 PHE B C 1
ATOM 2960 O O . PHE B 1 78 ? 15.133 -15.039 9.68 1 97.25 78 PHE B O 1
ATOM 2967 N N . PRO B 1 79 ? 15.641 -16.938 8.586 1 97 79 PRO B N 1
ATOM 2968 C CA . PRO B 1 79 ? 16.25 -16.156 7.508 1 97 79 PRO B CA 1
ATOM 2969 C C . PRO B 1 79 ? 15.258 -15.195 6.84 1 97 79 PRO B C 1
ATOM 2971 O O . PRO B 1 79 ? 15.656 -14.117 6.391 1 97 79 PRO B O 1
ATOM 2974 N N . LEU B 1 80 ? 14.039 -15.586 6.773 1 97.62 80 LEU B N 1
ATOM 2975 C CA . LEU B 1 80 ? 13.016 -14.758 6.152 1 97.62 80 LEU B CA 1
ATOM 2976 C C . LEU B 1 80 ? 12.766 -13.5 6.98 1 97.62 80 LEU B C 1
ATOM 2978 O O . LEU B 1 80 ? 12.555 -12.422 6.43 1 97.62 80 LEU B O 1
ATOM 2982 N N . ILE B 1 81 ? 12.789 -13.703 8.297 1 97.62 81 ILE B N 1
ATOM 2983 C CA . ILE B 1 81 ? 12.617 -12.57 9.203 1 97.62 81 ILE B CA 1
ATOM 2984 C C . ILE B 1 81 ? 13.75 -11.562 8.984 1 97.62 81 ILE B C 1
ATOM 2986 O O . ILE B 1 81 ? 13.5 -10.367 8.859 1 97.62 81 ILE B O 1
ATOM 2990 N N . ILE B 1 82 ? 14.914 -12.055 8.875 1 97.31 82 ILE B N 1
ATOM 2991 C CA . ILE B 1 82 ? 16.094 -11.203 8.703 1 97.31 82 ILE B CA 1
ATOM 2992 C C . ILE B 1 82 ? 16 -10.453 7.379 1 97.31 82 ILE B C 1
ATOM 2994 O O . ILE B 1 82 ? 16.25 -9.25 7.32 1 97.31 82 ILE B O 1
ATOM 2998 N N . GLY B 1 83 ? 15.711 -11.203 6.336 1 97.25 83 GLY B N 1
ATOM 2999 C CA . GLY B 1 83 ? 15.555 -10.562 5.043 1 97.25 83 GLY B CA 1
ATOM 3000 C C . GLY B 1 83 ? 14.5 -9.469 5.047 1 97.25 83 GLY B C 1
ATOM 3001 O O . GLY B 1 83 ? 14.695 -8.406 4.449 1 97.25 83 GLY B O 1
ATOM 3002 N N . THR B 1 84 ? 13.398 -9.727 5.727 1 97.06 84 THR B N 1
ATOM 3003 C CA . THR B 1 84 ? 12.305 -8.766 5.828 1 97.06 84 THR B CA 1
ATOM 3004 C C . THR B 1 84 ? 12.758 -7.504 6.562 1 97.06 84 THR B C 1
ATOM 3006 O O . THR B 1 84 ? 12.531 -6.391 6.086 1 97.06 84 THR B O 1
ATOM 3009 N N . LEU B 1 85 ? 13.43 -7.684 7.637 1 96.56 85 LEU B N 1
ATOM 3010 C CA . LEU B 1 85 ? 13.859 -6.559 8.461 1 96.56 85 LEU B CA 1
ATOM 3011 C C . LEU B 1 85 ? 14.961 -5.762 7.766 1 96.56 85 LEU B C 1
ATOM 3013 O O . LEU B 1 85 ? 14.93 -4.531 7.758 1 96.56 85 LEU B O 1
ATOM 3017 N N . ILE B 1 86 ? 15.898 -6.43 7.164 1 96.94 86 ILE B N 1
ATOM 3018 C CA . ILE B 1 86 ? 17.031 -5.766 6.516 1 96.94 86 ILE B CA 1
ATOM 3019 C C . ILE B 1 86 ? 16.531 -4.934 5.34 1 96.94 86 ILE B C 1
ATOM 3021 O O . ILE B 1 86 ? 16.922 -3.779 5.168 1 96.94 86 ILE B O 1
ATOM 3025 N N . SER B 1 87 ? 15.688 -5.543 4.527 1 97.06 87 SER B N 1
ATOM 3026 C CA . SER B 1 87 ? 15.172 -4.809 3.379 1 97.06 87 SER B CA 1
ATOM 3027 C C . SER B 1 87 ? 14.398 -3.568 3.818 1 97.06 87 SER B C 1
ATOM 3029 O O . SER B 1 87 ? 14.547 -2.496 3.229 1 97.06 87 SER B O 1
ATOM 3031 N N . ALA B 1 88 ? 13.617 -3.707 4.871 1 96.5 88 ALA B N 1
ATOM 3032 C CA . ALA B 1 88 ? 12.836 -2.58 5.371 1 96.5 88 ALA B CA 1
ATOM 3033 C C . ALA B 1 88 ? 13.742 -1.49 5.938 1 96.5 88 ALA B C 1
ATOM 3035 O O . ALA B 1 88 ? 13.531 -0.303 5.672 1 96.5 88 ALA B O 1
ATOM 3036 N N . ILE B 1 89 ? 14.719 -1.869 6.676 1 96.06 89 ILE B N 1
ATOM 3037 C CA . ILE B 1 89 ? 15.625 -0.924 7.328 1 96.06 89 ILE B CA 1
ATOM 3038 C C . ILE B 1 89 ? 16.422 -0.171 6.27 1 96.06 89 ILE B C 1
ATOM 3040 O O . ILE B 1 89 ? 16.547 1.055 6.332 1 96.06 89 ILE B O 1
ATOM 3044 N N . ILE B 1 90 ? 16.969 -0.864 5.32 1 97.06 90 ILE B N 1
ATOM 3045 C CA . ILE B 1 90 ? 17.75 -0.225 4.266 1 97.06 90 ILE B CA 1
ATOM 3046 C C . ILE B 1 90 ? 16.875 0.756 3.492 1 97.06 90 ILE B C 1
ATOM 3048 O O . ILE B 1 90 ? 17.281 1.884 3.215 1 97.06 90 ILE B O 1
ATOM 3052 N N . SER B 1 91 ? 15.672 0.306 3.146 1 97.56 91 SER B N 1
ATOM 3053 C CA . SER B 1 91 ? 14.766 1.173 2.402 1 97.56 91 SER B CA 1
ATOM 3054 C C . SER B 1 91 ? 14.469 2.455 3.172 1 97.56 91 SER B C 1
ATOM 3056 O O . SER B 1 91 ? 14.43 3.541 2.59 1 97.56 91 SER B O 1
ATOM 3058 N N . LEU B 1 92 ? 14.336 2.328 4.457 1 96.19 92 LEU B N 1
ATOM 3059 C CA . LEU B 1 92 ? 14.039 3.482 5.297 1 96.19 92 LEU B CA 1
ATOM 3060 C C . LEU B 1 92 ? 15.234 4.422 5.375 1 96.19 92 LEU B C 1
ATOM 3062 O O . LEU B 1 92 ? 15.078 5.645 5.297 1 96.19 92 LEU B O 1
ATOM 3066 N N . ILE B 1 93 ? 16.359 3.863 5.613 1 96.56 93 ILE B N 1
ATOM 3067 C CA . ILE B 1 93 ? 17.578 4.645 5.754 1 96.56 93 ILE B CA 1
ATOM 3068 C C . ILE B 1 93 ? 17.828 5.453 4.48 1 96.56 93 ILE B C 1
ATOM 3070 O O . ILE B 1 93 ? 18.234 6.613 4.543 1 96.56 93 ILE B O 1
ATOM 3074 N N . VAL B 1 94 ? 17.531 4.855 3.385 1 95.5 94 VAL B N 1
ATOM 3075 C CA . VAL B 1 94 ? 17.797 5.5 2.102 1 95.5 94 VAL B CA 1
ATOM 3076 C C . VAL B 1 94 ? 16.703 6.527 1.809 1 95.5 94 VAL B C 1
ATOM 3078 O O . VAL B 1 94 ? 17 7.66 1.426 1 95.5 94 VAL B O 1
ATOM 3081 N N . ALA B 1 95 ? 15.469 6.195 2.004 1 95.88 95 ALA B N 1
ATOM 3082 C CA . ALA B 1 95 ? 14.328 7.02 1.593 1 95.88 95 ALA B CA 1
ATOM 3083 C C . ALA B 1 95 ? 14.172 8.227 2.508 1 95.88 95 ALA B C 1
ATOM 3085 O O . ALA B 1 95 ? 13.812 9.32 2.055 1 95.88 95 ALA B O 1
ATOM 3086 N N . THR B 1 96 ? 14.484 8.102 3.805 1 95.44 96 THR B N 1
ATOM 3087 C CA . THR B 1 96 ? 14.102 9.086 4.812 1 95.44 96 THR B CA 1
ATOM 3088 C C . THR B 1 96 ? 14.836 10.398 4.594 1 95.44 96 THR B C 1
ATOM 3090 O O . THR B 1 96 ? 14.211 11.461 4.547 1 95.44 96 THR B O 1
ATOM 3093 N N . PRO B 1 97 ? 16.172 10.383 4.426 1 92.94 97 PRO B N 1
ATOM 3094 C CA . PRO B 1 97 ? 16.844 11.664 4.203 1 92.94 97 PRO B CA 1
ATOM 3095 C C . PRO B 1 97 ? 16.359 12.383 2.949 1 92.94 97 PRO B C 1
ATOM 3097 O O . PRO B 1 97 ? 16.203 13.602 2.955 1 92.94 97 PRO B O 1
ATOM 3100 N N . PHE B 1 98 ? 16.094 11.648 1.909 1 91.81 98 PHE B N 1
ATOM 3101 C CA . PHE B 1 98 ? 15.594 12.258 0.681 1 91.81 98 PHE B CA 1
ATOM 3102 C C . PHE B 1 98 ? 14.18 12.797 0.87 1 91.81 98 PHE B C 1
ATOM 3104 O O . PHE B 1 98 ? 13.844 13.867 0.365 1 91.81 98 PHE B O 1
ATOM 3111 N N . ALA B 1 99 ? 13.398 12 1.538 1 94.25 99 ALA B N 1
ATOM 3112 C CA . ALA B 1 99 ? 12.023 12.414 1.776 1 94.25 99 ALA B CA 1
ATOM 3113 C C . ALA B 1 99 ? 11.977 13.719 2.57 1 94.25 99 ALA B C 1
ATOM 3115 O O . ALA B 1 99 ? 11.227 14.633 2.227 1 94.25 99 ALA B O 1
ATOM 3116 N N . ILE B 1 100 ? 12.766 13.797 3.625 1 91.75 100 ILE B N 1
ATOM 3117 C CA . ILE B 1 100 ? 12.82 15 4.449 1 91.75 100 ILE B CA 1
ATOM 3118 C C . ILE B 1 100 ? 13.352 16.172 3.623 1 91.75 100 ILE B C 1
ATOM 3120 O O . ILE B 1 100 ? 12.797 17.266 3.674 1 91.75 100 ILE B O 1
ATOM 3124 N N . GLY B 1 101 ? 14.43 15.93 2.871 1 89.31 101 GLY B N 1
ATOM 3125 C CA . GLY B 1 101 ? 14.984 16.969 2.016 1 89.31 101 GLY B CA 1
ATOM 3126 C C . GLY B 1 101 ? 13.992 17.5 1.004 1 89.31 101 GLY B C 1
ATOM 3127 O O . GLY B 1 101 ? 13.859 18.719 0.835 1 89.31 101 GLY B O 1
ATOM 3128 N N . ILE B 1 102 ? 13.258 16.641 0.38 1 90.75 102 ILE B N 1
ATOM 3129 C CA . ILE B 1 102 ? 12.281 17.031 -0.625 1 90.75 102 ILE B CA 1
ATOM 3130 C C . ILE B 1 102 ? 11.148 17.812 0.04 1 90.75 102 ILE B C 1
ATOM 3132 O O . ILE B 1 102 ? 10.688 18.828 -0.492 1 90.75 102 ILE B O 1
ATOM 3136 N N . ALA B 1 103 ? 10.711 17.297 1.131 1 91.31 103 ALA B N 1
ATOM 3137 C CA . ALA B 1 103 ? 9.648 17.984 1.856 1 91.31 103 ALA B CA 1
ATOM 3138 C C . ALA B 1 103 ? 10.07 19.391 2.258 1 91.31 103 ALA B C 1
ATOM 3140 O O . ALA B 1 103 ? 9.297 20.344 2.117 1 91.31 103 ALA B O 1
ATOM 3141 N N . LEU B 1 104 ? 11.25 19.531 2.77 1 89.31 104 LEU B N 1
ATOM 3142 C CA . LEU B 1 104 ? 11.766 20.844 3.156 1 89.31 104 LEU B CA 1
ATOM 3143 C C . LEU B 1 104 ? 11.859 21.766 1.948 1 89.31 104 LEU B C 1
ATOM 3145 O O . LEU B 1 104 ? 11.484 22.938 2.029 1 89.31 104 LEU B O 1
ATOM 3149 N N . PHE B 1 105 ? 12.328 21.25 0.899 1 88.5 105 PHE B N 1
ATOM 3150 C CA . PHE B 1 105 ? 12.484 22.062 -0.311 1 88.5 105 PHE B CA 1
ATOM 3151 C C . PHE B 1 105 ? 11.133 22.516 -0.835 1 88.5 105 PHE B C 1
ATOM 3153 O O . PHE B 1 105 ? 10.961 23.672 -1.205 1 88.5 105 PHE B O 1
ATOM 3160 N N . THR B 1 106 ? 10.242 21.656 -0.872 1 88.56 106 THR B N 1
ATOM 3161 C CA . THR B 1 106 ? 8.945 21.953 -1.466 1 88.56 106 THR B CA 1
ATOM 3162 C C . THR B 1 106 ? 8.148 22.906 -0.573 1 88.56 106 THR B C 1
ATOM 3164 O O . THR B 1 106 ? 7.297 23.656 -1.056 1 88.56 106 THR B O 1
ATOM 3167 N N . THR B 1 107 ? 8.438 22.953 0.719 1 87.75 107 THR B N 1
ATOM 3168 C CA . THR B 1 107 ? 7.645 23.766 1.634 1 87.75 107 THR B CA 1
ATOM 3169 C C . THR B 1 107 ? 8.336 25.094 1.907 1 87.75 107 THR B C 1
ATOM 3171 O O . THR B 1 107 ? 7.676 26.109 2.121 1 87.75 107 THR B O 1
ATOM 3174 N N . HIS B 1 108 ? 9.648 25.172 1.91 1 86.38 108 HIS B N 1
ATOM 3175 C CA . HIS B 1 108 ? 10.289 26.375 2.428 1 86.38 108 HIS B CA 1
ATOM 3176 C C . HIS B 1 108 ? 11.289 26.953 1.427 1 86.38 108 HIS B C 1
ATOM 3178 O O . HIS B 1 108 ? 11.734 28.094 1.57 1 86.38 108 HIS B O 1
ATOM 3184 N N . MET B 1 109 ? 11.578 26.234 0.47 1 83.69 109 MET B N 1
ATOM 3185 C CA . MET B 1 109 ? 12.664 26.719 -0.381 1 83.69 109 MET B CA 1
ATOM 3186 C C . MET B 1 109 ? 12.203 26.844 -1.829 1 83.69 109 MET B C 1
ATOM 3188 O O . MET B 1 109 ? 12.789 27.609 -2.604 1 83.69 109 MET B O 1
ATOM 3192 N N . ALA B 1 110 ? 11.227 26.062 -2.176 1 84.19 110 ALA B N 1
ATOM 3193 C CA . ALA B 1 110 ? 10.805 26.047 -3.572 1 84.19 110 ALA B CA 1
ATOM 3194 C C . ALA B 1 110 ? 10.078 27.328 -3.945 1 84.19 110 ALA B C 1
ATOM 3196 O O . ALA B 1 110 ? 9.305 27.875 -3.146 1 84.19 110 ALA B O 1
ATOM 3197 N N . PRO B 1 111 ? 10.383 27.797 -5.219 1 83.44 111 PRO B N 1
ATOM 3198 C CA . PRO B 1 111 ? 9.594 28.922 -5.711 1 83.44 111 PRO B CA 1
ATOM 3199 C C . PRO B 1 111 ? 8.094 28.641 -5.711 1 83.44 111 PRO B C 1
ATOM 3201 O O . PRO B 1 111 ? 7.676 27.484 -5.844 1 83.44 111 PRO B O 1
ATOM 3204 N N . ARG B 1 112 ? 7.336 29.641 -5.652 1 83.5 112 ARG B N 1
ATOM 3205 C CA . ARG B 1 112 ? 5.887 29.578 -5.484 1 83.5 112 ARG B CA 1
ATOM 3206 C C . ARG B 1 112 ? 5.238 28.812 -6.633 1 83.5 112 ARG B C 1
ATOM 3208 O O . ARG B 1 112 ? 4.246 28.109 -6.438 1 83.5 112 ARG B O 1
ATOM 3215 N N . LYS B 1 113 ? 5.824 28.875 -7.734 1 86.44 113 LYS B N 1
ATOM 3216 C CA . LYS B 1 113 ? 5.211 28.234 -8.891 1 86.44 113 LYS B CA 1
ATOM 3217 C C . LYS B 1 113 ? 5.598 26.766 -8.969 1 86.44 113 LYS B C 1
ATOM 3219 O O . LYS B 1 113 ? 4.863 25.953 -9.547 1 86.44 113 LYS B O 1
ATOM 3224 N N . LEU B 1 114 ? 6.68 26.375 -8.391 1 85.19 114 LEU B N 1
ATOM 3225 C CA . LEU B 1 114 ? 7.207 25.016 -8.508 1 85.19 114 LEU B CA 1
ATOM 3226 C C . LEU B 1 114 ? 6.68 24.141 -7.383 1 85.19 114 LEU B C 1
ATOM 3228 O O . LEU B 1 114 ? 6.52 22.922 -7.562 1 85.19 114 LEU B O 1
ATOM 3232 N N . ALA B 1 115 ? 6.379 24.75 -6.266 1 85.44 115 ALA B N 1
ATOM 3233 C CA . ALA B 1 115 ? 6.004 24 -5.066 1 85.44 115 ALA B CA 1
ATOM 3234 C C . ALA B 1 115 ? 4.746 23.172 -5.305 1 85.44 115 ALA B C 1
ATOM 3236 O O . ALA B 1 115 ? 4.727 21.969 -5.035 1 85.44 115 ALA B O 1
ATOM 3237 N N . PRO B 1 116 ? 3.803 23.766 -6.031 1 83 116 PRO B N 1
ATOM 3238 C CA . PRO B 1 116 ? 2.594 22.984 -6.266 1 83 116 PRO B CA 1
ATOM 3239 C C . PRO B 1 116 ? 2.814 21.844 -7.266 1 83 116 PRO B C 1
ATOM 3241 O O . PRO B 1 116 ? 2.229 20.766 -7.121 1 83 116 PRO B O 1
ATOM 3244 N N . VAL B 1 117 ? 3.615 22.109 -8.18 1 83 117 VAL B N 1
ATOM 3245 C CA . VAL B 1 117 ? 3.902 21.109 -9.188 1 83 117 VAL B CA 1
ATOM 3246 C C . VAL B 1 117 ? 4.621 19.922 -8.547 1 83 117 VAL B C 1
ATOM 3248 O O . VAL B 1 117 ? 4.281 18.766 -8.812 1 83 117 VAL B O 1
ATOM 3251 N N . LEU B 1 118 ? 5.527 20.219 -7.711 1 85.62 118 LEU B N 1
ATOM 3252 C CA . LEU B 1 118 ? 6.273 19.156 -7.039 1 85.62 118 LEU B CA 1
ATOM 3253 C C . LEU B 1 118 ? 5.379 18.391 -6.062 1 85.62 118 LEU B C 1
ATOM 3255 O O . LEU B 1 118 ? 5.469 17.172 -5.961 1 85.62 118 LEU B O 1
ATOM 3259 N N . GLY B 1 119 ? 4.578 19.188 -5.402 1 83.56 119 GLY B N 1
ATOM 3260 C CA . GLY B 1 119 ? 3.623 18.547 -4.512 1 83.56 119 GLY B CA 1
ATOM 3261 C C . GLY B 1 119 ? 2.693 17.578 -5.227 1 83.56 119 GLY B C 1
ATOM 3262 O O . GLY B 1 119 ? 2.484 16.453 -4.766 1 83.56 119 GLY B O 1
ATOM 3263 N N . TYR B 1 120 ? 2.285 17.984 -6.355 1 81.19 120 TYR B N 1
ATOM 3264 C CA . TYR B 1 120 ? 1.397 17.156 -7.168 1 81.19 120 TYR B CA 1
ATOM 3265 C C . TYR B 1 120 ? 2.113 15.914 -7.664 1 81.19 120 TYR B C 1
ATOM 3267 O O . TYR B 1 120 ? 1.54 14.82 -7.664 1 81.19 120 TYR B O 1
ATOM 3275 N N . THR B 1 121 ? 3.246 16.094 -8.086 1 83.56 121 THR B N 1
ATOM 3276 C CA . THR B 1 121 ? 4.035 14.969 -8.586 1 83.56 121 THR B CA 1
ATOM 3277 C C . THR B 1 121 ? 4.27 13.938 -7.492 1 83.56 121 THR B C 1
ATOM 3279 O O . THR B 1 121 ? 4.211 12.727 -7.746 1 83.56 121 THR B O 1
ATOM 3282 N N . ILE B 1 122 ? 4.523 14.391 -6.324 1 85.12 122 ILE B N 1
ATOM 3283 C CA . ILE B 1 122 ? 4.742 13.5 -5.188 1 85.12 122 ILE B CA 1
ATOM 3284 C C . ILE B 1 122 ? 3.482 12.68 -4.926 1 85.12 122 ILE B C 1
ATOM 3286 O O . ILE B 1 122 ? 3.562 11.461 -4.727 1 85.12 122 ILE B O 1
ATOM 3290 N N . ASP B 1 123 ? 2.428 13.258 -5.082 1 79 123 ASP B N 1
ATOM 3291 C CA . ASP B 1 123 ? 1.159 12.586 -4.832 1 79 123 ASP B CA 1
ATOM 3292 C C . ASP B 1 123 ? 0.862 11.555 -5.922 1 79 123 ASP B C 1
ATOM 3294 O O . ASP B 1 123 ? 0.309 10.492 -5.645 1 79 123 ASP B O 1
ATOM 3298 N N . LEU B 1 124 ? 1.23 11.891 -7.059 1 80.81 124 LEU B N 1
ATOM 3299 C CA . LEU B 1 124 ? 1.04 10.961 -8.172 1 80.81 124 LEU B CA 1
ATOM 3300 C C . LEU B 1 124 ? 1.948 9.75 -8.023 1 80.81 124 LEU B C 1
ATOM 3302 O O . LEU B 1 124 ? 1.539 8.617 -8.312 1 80.81 124 LEU B O 1
ATOM 3306 N N . LEU B 1 125 ? 3.145 10.016 -7.582 1 82.19 125 LEU B N 1
ATOM 3307 C CA . LEU B 1 125 ? 4.082 8.914 -7.367 1 82.19 125 LEU B CA 1
ATOM 3308 C C . LEU B 1 125 ? 3.576 7.977 -6.273 1 82.19 125 LEU B C 1
ATOM 3310 O O . LEU B 1 125 ? 3.775 6.762 -6.352 1 82.19 125 LEU B O 1
ATOM 3314 N N . ALA B 1 126 ? 2.988 8.562 -5.324 1 80.62 126 ALA B N 1
ATOM 3315 C CA . ALA B 1 126 ? 2.465 7.777 -4.211 1 80.62 126 ALA B CA 1
ATOM 3316 C C . ALA B 1 126 ? 1.343 6.855 -4.672 1 80.62 126 ALA B C 1
ATOM 3318 O O . ALA B 1 126 ? 1.063 5.836 -4.031 1 80.62 126 ALA B O 1
ATOM 3319 N N . ALA B 1 127 ? 0.772 7.121 -5.828 1 80 127 ALA B N 1
ATOM 3320 C CA . ALA B 1 127 ? -0.378 6.375 -6.332 1 80 127 ALA B CA 1
ATOM 3321 C C . ALA B 1 127 ? 0.065 5.242 -7.254 1 80 127 ALA B C 1
ATOM 3323 O O . ALA B 1 127 ? -0.739 4.379 -7.617 1 80 127 ALA B O 1
ATOM 3324 N N . ILE B 1 128 ? 1.308 5.199 -7.535 1 86.44 128 ILE B N 1
ATOM 3325 C CA . ILE B 1 128 ? 1.813 4.16 -8.43 1 86.44 128 ILE B CA 1
ATOM 3326 C C . ILE B 1 128 ? 1.66 2.793 -7.766 1 86.44 128 ILE B C 1
ATOM 3328 O O . ILE B 1 128 ? 2.086 2.596 -6.625 1 86.44 128 ILE B O 1
ATOM 3332 N N . PRO B 1 129 ? 1.091 1.882 -8.484 1 87.5 129 PRO B N 1
ATOM 3333 C CA . PRO B 1 129 ? 0.966 0.525 -7.945 1 87.5 129 PRO B CA 1
ATOM 3334 C C . PRO B 1 129 ? 2.318 -0.144 -7.715 1 87.5 129 PRO B C 1
ATOM 3336 O O . PRO B 1 129 ? 3.246 0.04 -8.508 1 87.5 129 PRO B O 1
ATOM 3339 N N . SER B 1 130 ? 2.367 -0.904 -6.676 1 89.81 130 SER B N 1
ATOM 3340 C CA . SER B 1 130 ? 3.641 -1.506 -6.293 1 89.81 130 SER B CA 1
ATOM 3341 C C . SER B 1 130 ? 4.145 -2.461 -7.371 1 89.81 130 SER B C 1
ATOM 3343 O O . SER B 1 130 ? 5.355 -2.584 -7.582 1 89.81 130 SER B O 1
ATOM 3345 N N . VAL B 1 131 ? 3.232 -3.111 -8.031 1 91.12 131 VAL B N 1
ATOM 3346 C CA . VAL B 1 131 ? 3.598 -4.066 -9.078 1 91.12 131 VAL B CA 1
ATOM 3347 C C . VAL B 1 131 ? 4.371 -3.355 -10.18 1 91.12 131 VAL B C 1
ATOM 3349 O O . VAL B 1 131 ? 5.281 -3.934 -10.781 1 91.12 131 VAL B O 1
ATOM 3352 N N . VAL B 1 132 ? 4.027 -2.152 -10.43 1 90.69 132 VAL B N 1
ATOM 3353 C CA . VAL B 1 132 ? 4.707 -1.361 -11.453 1 90.69 132 VAL B CA 1
ATOM 3354 C C . VAL B 1 132 ? 6.145 -1.078 -11.008 1 90.69 132 VAL B C 1
ATOM 3356 O O . VAL B 1 132 ? 7.074 -1.173 -11.812 1 90.69 132 VAL B O 1
ATOM 3359 N N . TYR B 1 133 ? 6.336 -0.749 -9.766 1 91.56 133 TYR B N 1
ATOM 3360 C CA . TYR B 1 133 ? 7.68 -0.573 -9.227 1 91.56 133 TYR B CA 1
ATOM 3361 C C . TYR B 1 133 ? 8.484 -1.86 -9.344 1 91.56 133 TYR B C 1
ATOM 3363 O O . TYR B 1 133 ? 9.68 -1.825 -9.648 1 91.56 133 TYR B O 1
ATOM 3371 N N . GLY B 1 134 ? 7.824 -2.945 -9.086 1 91.5 134 GLY B N 1
ATOM 3372 C CA . GLY B 1 134 ? 8.484 -4.234 -9.211 1 91.5 134 GLY B CA 1
ATOM 3373 C C . GLY B 1 134 ? 8.953 -4.531 -10.617 1 91.5 134 GLY B C 1
ATOM 3374 O O . GLY B 1 134 ? 10.094 -4.957 -10.82 1 91.5 134 GLY B O 1
ATOM 3375 N N . LEU B 1 135 ? 8.062 -4.316 -11.578 1 90.06 135 LEU B N 1
ATOM 3376 C CA . LEU B 1 135 ? 8.422 -4.535 -12.977 1 90.06 135 LEU B CA 1
ATOM 3377 C C . LEU B 1 135 ? 9.57 -3.623 -13.398 1 90.06 135 LEU B C 1
ATOM 3379 O O . LEU B 1 135 ? 10.492 -4.055 -14.086 1 90.06 135 LEU B O 1
ATOM 3383 N N . TRP B 1 136 ? 9.461 -2.453 -12.969 1 88.88 136 TRP B N 1
ATOM 3384 C CA . TRP B 1 136 ? 10.508 -1.479 -13.258 1 88.88 136 TRP B CA 1
ATOM 3385 C C . TRP B 1 136 ? 11.828 -1.893 -12.625 1 88.88 136 TRP B C 1
ATOM 3387 O O . TRP B 1 136 ? 12.883 -1.83 -13.266 1 88.88 136 TRP B O 1
ATOM 3397 N N . GLY B 1 137 ? 11.812 -2.242 -11.359 1 89.75 137 GLY B N 1
ATOM 3398 C CA . GLY B 1 137 ? 13.008 -2.709 -10.672 1 89.75 137 GLY B CA 1
ATOM 3399 C C . GLY B 1 137 ? 13.625 -3.932 -11.312 1 89.75 137 GLY B C 1
ATOM 3400 O O . GLY B 1 137 ? 14.852 -4.047 -11.383 1 89.75 137 GLY B O 1
ATOM 3401 N N . LEU B 1 138 ? 12.789 -4.836 -11.742 1 88.69 138 LEU B N 1
ATOM 3402 C CA . LEU B 1 138 ? 13.266 -6.031 -12.43 1 88.69 138 LEU B CA 1
ATOM 3403 C C . LEU B 1 138 ? 13.992 -5.664 -13.719 1 88.69 138 LEU B C 1
ATOM 3405 O O . LEU B 1 138 ? 15.07 -6.199 -14 1 88.69 138 LEU B O 1
ATOM 3409 N N . ALA B 1 139 ? 13.453 -4.766 -14.398 1 82.62 139 ALA B N 1
ATOM 3410 C CA . ALA B 1 139 ? 14.023 -4.367 -15.68 1 82.62 139 ALA B CA 1
ATOM 3411 C C . ALA B 1 139 ? 15.336 -3.615 -15.492 1 82.62 139 ALA B C 1
ATOM 3413 O O . ALA B 1 139 ? 16.234 -3.709 -16.328 1 82.62 139 ALA B O 1
ATOM 3414 N N . LEU B 1 140 ? 15.477 -2.932 -14.391 1 85.25 140 LEU B N 1
ATOM 3415 C CA . LEU B 1 140 ? 16.641 -2.086 -14.18 1 85.25 140 LEU B CA 1
ATOM 3416 C C . LEU B 1 140 ? 17.672 -2.789 -13.305 1 85.25 140 LEU B C 1
ATOM 3418 O O . LEU B 1 140 ? 18.75 -2.246 -13.047 1 85.25 140 LEU B O 1
ATOM 3422 N N . SER B 1 141 ? 17.375 -3.924 -12.875 1 90.94 141 SER B N 1
ATOM 3423 C CA . SER B 1 141 ? 18.234 -4.617 -11.93 1 90.94 141 SER B CA 1
ATOM 3424 C C . SER B 1 141 ? 19.656 -4.742 -12.469 1 90.94 141 SER B C 1
ATOM 3426 O O . SER B 1 141 ? 20.625 -4.516 -11.742 1 90.94 141 SER B O 1
ATOM 3428 N N . SER B 1 142 ? 19.797 -5.039 -13.758 1 91.25 142 SER B N 1
ATOM 3429 C CA . SER B 1 142 ? 21.109 -5.234 -14.359 1 91.25 142 SER B CA 1
ATOM 3430 C C . SER B 1 142 ? 21.906 -3.938 -14.383 1 91.25 142 SER B C 1
ATOM 3432 O O . SER B 1 142 ? 23.141 -3.959 -14.406 1 91.25 142 SER B O 1
ATOM 3434 N N . SER B 1 143 ? 21.266 -2.84 -14.375 1 89.81 143 SER B N 1
ATOM 3435 C CA . SER B 1 143 ? 21.922 -1.535 -14.43 1 89.81 143 SER B CA 1
ATOM 3436 C C . SER B 1 143 ? 22.609 -1.2 -13.117 1 89.81 143 SER B C 1
ATOM 3438 O O . SER B 1 143 ? 23.438 -0.295 -13.055 1 89.81 143 SER B O 1
ATOM 3440 N N . PHE B 1 144 ? 22.312 -1.947 -12.055 1 93.31 144 PHE B N 1
ATOM 3441 C CA . PHE B 1 144 ? 22.906 -1.688 -10.75 1 93.31 144 PHE B CA 1
ATOM 3442 C C . PHE B 1 144 ? 24.219 -2.451 -10.594 1 93.31 144 PHE B C 1
ATOM 3444 O O . PHE B 1 144 ? 24.984 -2.203 -9.656 1 93.31 144 PHE B O 1
ATOM 3451 N N . VAL B 1 145 ? 24.531 -3.33 -11.492 1 95.19 145 VAL B N 1
ATOM 3452 C CA . VAL B 1 145 ? 25.656 -4.238 -11.367 1 95.19 145 VAL B CA 1
ATOM 3453 C C . VAL B 1 145 ? 26.969 -3.434 -11.32 1 95.19 145 VAL B C 1
ATOM 3455 O O . VAL B 1 145 ? 27.828 -3.701 -10.492 1 95.19 145 VAL B O 1
ATOM 3458 N N . PRO B 1 146 ? 27.125 -2.404 -12.203 1 94.38 146 PRO B N 1
ATOM 3459 C CA . PRO B 1 146 ? 28.359 -1.612 -12.102 1 94.38 146 PRO B CA 1
ATOM 3460 C C . PRO B 1 146 ? 28.516 -0.947 -10.734 1 94.38 146 PRO B C 1
ATOM 3462 O O . PRO B 1 146 ? 29.625 -0.838 -10.227 1 94.38 146 PRO B O 1
ATOM 3465 N N . LEU B 1 147 ? 27.469 -0.529 -10.18 1 93.38 147 LEU B N 1
ATOM 3466 C CA . LEU B 1 147 ? 27.5 0.052 -8.844 1 93.38 147 LEU B CA 1
ATOM 3467 C C . LEU B 1 147 ? 27.938 -0.982 -7.809 1 93.38 147 LEU B C 1
ATOM 3469 O O . LEU B 1 147 ? 28.688 -0.666 -6.891 1 93.38 147 LEU B O 1
ATOM 3473 N N . TYR B 1 148 ? 27.453 -2.15 -7.949 1 95.31 148 TYR B N 1
ATOM 3474 C CA . TYR B 1 148 ? 27.812 -3.219 -7.02 1 95.31 148 TYR B CA 1
ATOM 3475 C C . TYR B 1 148 ? 29.281 -3.572 -7.129 1 95.31 148 TYR B C 1
ATOM 3477 O O . TYR B 1 148 ? 29.938 -3.857 -6.121 1 95.31 148 TYR B O 1
ATOM 3485 N N . ARG B 1 149 ? 29.719 -3.568 -8.359 1 95.19 149 ARG B N 1
ATOM 3486 C CA . ARG B 1 149 ? 31.156 -3.809 -8.562 1 95.19 149 ARG B CA 1
ATOM 3487 C C . ARG B 1 149 ? 31.984 -2.727 -7.891 1 95.19 149 ARG B C 1
ATOM 3489 O O . ARG B 1 149 ? 33.062 -3.016 -7.328 1 95.19 149 ARG B O 1
ATOM 3496 N N . TRP B 1 150 ? 31.531 -1.547 -7.988 1 95.44 150 TRP B N 1
ATOM 3497 C CA . TRP B 1 150 ? 32.188 -0.437 -7.324 1 95.44 150 TRP B CA 1
ATOM 3498 C C . TRP B 1 150 ? 32.219 -0.636 -5.812 1 95.44 150 TRP B C 1
ATOM 3500 O O . TRP B 1 150 ? 33.25 -0.439 -5.16 1 95.44 150 TRP B O 1
ATOM 3510 N N . PHE B 1 151 ? 31.094 -0.989 -5.215 1 95.56 151 PHE B N 1
ATOM 3511 C CA . PHE B 1 151 ? 31.016 -1.237 -3.781 1 95.56 151 PHE B CA 1
ATOM 3512 C C . PHE B 1 151 ? 31.953 -2.369 -3.371 1 95.56 151 PHE B C 1
ATOM 3514 O O . PHE B 1 151 ? 32.625 -2.281 -2.344 1 95.56 151 PHE B O 1
ATOM 3521 N N . ALA B 1 152 ? 31.922 -3.396 -4.18 1 95.06 152 ALA B N 1
ATOM 3522 C CA . ALA B 1 152 ? 32.781 -4.543 -3.879 1 95.06 152 ALA B CA 1
ATOM 3523 C C . ALA B 1 152 ? 34.25 -4.156 -3.9 1 95.06 152 ALA B C 1
ATOM 3525 O O . ALA B 1 152 ? 35.031 -4.621 -3.07 1 95.06 152 ALA B O 1
ATOM 3526 N N . LYS B 1 153 ? 34.625 -3.34 -4.82 1 94.38 153 LYS B N 1
ATOM 3527 C CA . LYS B 1 153 ? 36 -2.932 -4.992 1 94.38 153 LYS B CA 1
ATOM 3528 C C . LYS B 1 153 ? 36.469 -2.053 -3.834 1 94.38 153 LYS B C 1
ATOM 3530 O O . LYS B 1 153 ? 37.562 -2.24 -3.305 1 94.38 153 LYS B O 1
ATOM 3535 N N . TYR B 1 154 ? 35.625 -1.169 -3.373 1 94.88 154 TYR B N 1
ATOM 3536 C CA . TYR B 1 154 ? 36.094 -0.159 -2.426 1 94.88 154 TYR B CA 1
ATOM 3537 C C . TYR B 1 154 ? 35.594 -0.48 -1.013 1 94.88 154 TYR B C 1
ATOM 3539 O O . TYR B 1 154 ? 36.25 -0.109 -0.034 1 94.88 154 TYR B O 1
ATOM 3547 N N . LEU B 1 155 ? 34.5 -1.167 -0.917 1 94.75 155 LEU B N 1
ATOM 3548 C CA . LEU B 1 155 ? 33.938 -1.413 0.407 1 94.75 155 LEU B CA 1
ATOM 3549 C C . LEU B 1 155 ? 33.844 -2.91 0.686 1 94.75 155 LEU B C 1
ATOM 3551 O O . LEU B 1 155 ? 33.156 -3.326 1.627 1 94.75 155 LEU B O 1
ATOM 3555 N N . GLY B 1 156 ? 34.406 -3.645 -0.106 1 92.81 156 GLY B N 1
ATOM 3556 C CA . GLY B 1 156 ? 34.344 -5.094 -0.001 1 92.81 156 GLY B CA 1
ATOM 3557 C C . GLY B 1 156 ? 34.812 -5.617 1.34 1 92.81 156 GLY B C 1
ATOM 3558 O O . GLY B 1 156 ? 34.5 -6.754 1.71 1 92.81 156 GLY B O 1
ATOM 3559 N N . TRP B 1 157 ? 35.5 -4.758 2.107 1 92.56 157 TRP B N 1
ATOM 3560 C CA . TRP B 1 157 ? 36 -5.168 3.418 1 92.56 157 TRP B CA 1
ATOM 3561 C C . TRP B 1 157 ? 34.875 -5.215 4.438 1 92.56 157 TRP B C 1
ATOM 3563 O O . TRP B 1 157 ? 35 -5.859 5.48 1 92.56 157 TRP B O 1
ATOM 3573 N N . ILE B 1 158 ? 33.812 -4.547 4.125 1 93.94 158 ILE B N 1
ATOM 3574 C CA . ILE B 1 158 ? 32.594 -4.629 4.941 1 93.94 158 ILE B CA 1
ATOM 3575 C C . ILE B 1 158 ? 31.781 -5.855 4.539 1 93.94 158 ILE B C 1
ATOM 3577 O O . ILE B 1 158 ? 31.422 -6.016 3.367 1 93.94 158 ILE B O 1
ATOM 3581 N N . PRO B 1 159 ? 31.438 -6.664 5.375 1 93.38 159 PRO B N 1
ATOM 3582 C CA . PRO B 1 159 ? 30.781 -7.93 5.059 1 93.38 159 PRO B CA 1
ATOM 3583 C C . PRO B 1 159 ? 29.516 -7.742 4.207 1 93.38 159 PRO B C 1
ATOM 3585 O O . PRO B 1 159 ? 29.25 -8.547 3.309 1 93.38 159 PRO B O 1
ATOM 3588 N N . ILE B 1 160 ? 28.812 -6.758 4.352 1 93.44 160 ILE B N 1
ATOM 3589 C CA . ILE B 1 160 ? 27.547 -6.547 3.637 1 93.44 160 ILE B CA 1
ATOM 3590 C C . ILE B 1 160 ? 27.844 -6.199 2.18 1 93.44 160 ILE B C 1
ATOM 3592 O O . ILE B 1 160 ? 26.953 -6.285 1.324 1 93.44 160 ILE B O 1
ATOM 3596 N N . PHE B 1 161 ? 29.125 -5.836 1.888 1 95.56 161 PHE B N 1
ATOM 3597 C CA . PHE B 1 161 ? 29.5 -5.469 0.528 1 95.56 161 PHE B CA 1
ATOM 3598 C C . PHE B 1 161 ? 30.578 -6.414 -0.004 1 95.56 161 PHE B C 1
ATOM 3600 O O . PHE B 1 161 ? 31.297 -6.074 -0.947 1 95.56 161 PHE B O 1
ATOM 3607 N N . ALA B 1 162 ? 30.688 -7.531 0.581 1 93.94 162 ALA B N 1
ATOM 3608 C CA . ALA B 1 162 ? 31.734 -8.477 0.19 1 93.94 162 ALA B CA 1
ATOM 3609 C C . ALA B 1 162 ? 31.328 -9.242 -1.07 1 93.94 162 ALA B C 1
ATOM 3611 O O . ALA B 1 162 ? 30.203 -9.711 -1.188 1 93.94 162 ALA B O 1
ATOM 3612 N N . PRO B 1 163 ? 32.219 -9.305 -2.002 1 93.5 163 PRO B N 1
ATOM 3613 C CA . PRO B 1 163 ? 31.984 -10.18 -3.152 1 93.5 163 PRO B CA 1
ATOM 3614 C C . PRO B 1 163 ? 32.125 -11.656 -2.809 1 93.5 163 PRO B C 1
ATOM 3616 O O . PRO B 1 163 ? 32.406 -12.008 -1.662 1 93.5 163 PRO B O 1
ATOM 3619 N N . ASP B 1 164 ? 31.797 -12.461 -3.764 1 92.5 164 ASP B N 1
ATOM 3620 C CA . ASP B 1 164 ? 31.953 -13.891 -3.518 1 92.5 164 ASP B CA 1
ATOM 3621 C C . ASP B 1 164 ? 33.438 -14.289 -3.514 1 92.5 164 ASP B C 1
ATOM 3623 O O . ASP B 1 164 ? 34.312 -13.43 -3.598 1 92.5 164 ASP B O 1
ATOM 3627 N N . ASP B 1 165 ? 33.625 -15.539 -3.318 1 89.88 165 ASP B N 1
ATOM 3628 C CA . ASP B 1 165 ? 35 -16.031 -3.176 1 89.88 165 ASP B CA 1
ATOM 3629 C C . ASP B 1 165 ? 35.812 -15.734 -4.422 1 89.88 165 ASP B C 1
ATOM 3631 O O . ASP B 1 165 ? 37.031 -15.57 -4.34 1 89.88 165 ASP B O 1
ATOM 3635 N N . ASP B 1 166 ? 35.188 -15.57 -5.551 1 90.94 166 ASP B N 1
ATOM 3636 C CA . ASP B 1 166 ? 35.875 -15.305 -6.809 1 90.94 166 ASP B CA 1
ATOM 3637 C C . ASP B 1 166 ? 35.875 -13.805 -7.109 1 90.94 166 ASP B C 1
ATOM 3639 O O . ASP B 1 166 ? 36.312 -13.391 -8.195 1 90.94 166 ASP B O 1
ATOM 3643 N N . GLY B 1 167 ? 35.375 -13.102 -6.121 1 88.75 167 GLY B N 1
ATOM 3644 C CA . GLY B 1 167 ? 35.375 -11.656 -6.281 1 88.75 167 GLY B CA 1
ATOM 3645 C C . GLY B 1 167 ? 34.219 -11.148 -7.117 1 88.75 167 GLY B C 1
ATOM 3646 O O . GLY B 1 167 ? 34.188 -9.961 -7.469 1 88.75 167 GLY B O 1
ATOM 3647 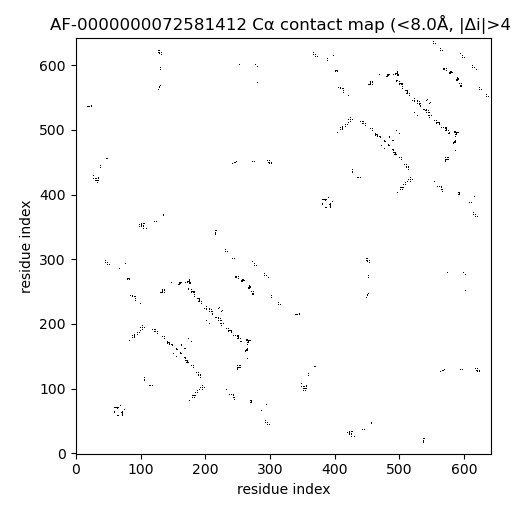N N . ALA B 1 168 ? 33.344 -11.977 -7.344 1 91.44 168 ALA B N 1
ATOM 3648 C CA . ALA B 1 168 ? 32.25 -11.602 -8.242 1 91.44 168 ALA B CA 1
ATOM 3649 C C . ALA B 1 168 ? 31.016 -11.141 -7.457 1 91.44 168 ALA B C 1
ATOM 3651 O O . ALA B 1 168 ? 30.891 -11.453 -6.27 1 91.44 168 ALA B O 1
ATOM 3652 N N . VAL B 1 169 ? 30.234 -10.273 -8.109 1 95.06 169 VAL B N 1
ATOM 3653 C CA . VAL B 1 169 ? 28.953 -9.844 -7.578 1 95.06 169 VAL B CA 1
ATOM 3654 C C . VAL B 1 169 ? 27.828 -10.406 -8.445 1 95.06 169 VAL B C 1
ATOM 3656 O O . VAL B 1 169 ? 28.078 -11.117 -9.422 1 95.06 169 VAL B O 1
ATOM 3659 N N . SER B 1 170 ? 26.641 -10.203 -8.008 1 94.69 170 SER B N 1
ATOM 3660 C CA . SER B 1 170 ? 25.5 -10.695 -8.789 1 94.69 170 SER B CA 1
ATOM 3661 C C . SER B 1 170 ? 25.578 -10.203 -10.227 1 94.69 170 SER B C 1
ATOM 3663 O O . SER B 1 170 ? 25.812 -9.016 -10.477 1 94.69 170 SER B O 1
ATOM 3665 N N . GLN B 1 171 ? 25.328 -11.039 -11.211 1 93 171 GLN B N 1
ATOM 3666 C CA . GLN B 1 171 ? 25.391 -10.695 -12.625 1 93 171 GLN B CA 1
ATOM 3667 C C . GLN B 1 171 ? 24.062 -10.07 -13.086 1 93 171 GLN B C 1
ATOM 3669 O O . GLN B 1 171 ? 24.047 -9.266 -14.016 1 93 171 GLN B O 1
ATOM 3674 N N . THR B 1 172 ? 23.047 -10.43 -12.422 1 92.88 172 THR B N 1
ATOM 3675 C CA . THR B 1 172 ? 21.719 -9.961 -12.836 1 92.88 172 THR B CA 1
ATOM 3676 C C . THR B 1 172 ? 21.328 -8.703 -12.07 1 92.88 172 THR B C 1
ATOM 3678 O O . THR B 1 172 ? 20.422 -7.98 -12.469 1 92.88 172 THR B O 1
ATOM 3681 N N . GLY B 1 173 ? 22 -8.492 -10.914 1 95.75 173 GLY B N 1
ATOM 3682 C CA . GLY B 1 173 ? 21.656 -7.371 -10.062 1 95.75 173 GLY B CA 1
ATOM 3683 C C . GLY B 1 173 ? 20.406 -7.621 -9.227 1 95.75 173 GLY B C 1
ATOM 3684 O O . GLY B 1 173 ? 19.938 -6.723 -8.531 1 95.75 173 GLY B O 1
ATOM 3685 N N . ARG B 1 174 ? 19.875 -8.828 -9.336 1 95.75 174 ARG B N 1
ATOM 3686 C CA . ARG B 1 174 ? 18.703 -9.18 -8.547 1 95.75 174 ARG B CA 1
ATOM 3687 C C . ARG B 1 174 ? 19.094 -9.602 -7.137 1 95.75 174 ARG B C 1
ATOM 3689 O O . ARG B 1 174 ? 19.188 -10.797 -6.848 1 95.75 174 ARG B O 1
ATOM 3696 N N . THR B 1 175 ? 19.312 -8.617 -6.289 1 97.06 175 THR B N 1
ATOM 3697 C CA . THR B 1 175 ? 19.797 -8.812 -4.922 1 97.06 175 THR B CA 1
ATOM 3698 C C . THR B 1 175 ? 18.859 -8.125 -3.924 1 97.06 175 THR B C 1
ATOM 3700 O O . THR B 1 175 ? 17.953 -7.383 -4.312 1 97.06 175 THR B O 1
ATOM 3703 N N . LEU B 1 176 ? 19.156 -8.492 -2.688 1 96.94 176 LEU B N 1
ATOM 3704 C CA . LEU B 1 176 ? 18.359 -7.852 -1.641 1 96.94 176 LEU B CA 1
ATOM 3705 C C . LEU B 1 176 ? 18.594 -6.344 -1.627 1 96.94 176 LEU B C 1
ATOM 3707 O O . LEU B 1 176 ? 17.672 -5.574 -1.312 1 96.94 176 LEU B O 1
ATOM 3711 N N . LEU B 1 177 ? 19.781 -5.926 -1.994 1 97.12 177 LEU B N 1
ATOM 3712 C CA . LEU B 1 177 ? 20.062 -4.496 -2.043 1 97.12 177 LEU B CA 1
ATOM 3713 C C . LEU B 1 177 ? 19.234 -3.816 -3.123 1 97.12 177 LEU B C 1
ATOM 3715 O O . LEU B 1 177 ? 18.641 -2.754 -2.887 1 97.12 177 LEU B O 1
ATOM 3719 N N . THR B 1 178 ? 19.156 -4.422 -4.266 1 96.94 178 THR B N 1
ATOM 3720 C CA . THR B 1 178 ? 18.344 -3.863 -5.34 1 96.94 178 THR B CA 1
ATOM 3721 C C . THR B 1 178 ? 16.875 -3.773 -4.926 1 96.94 178 THR B C 1
ATOM 3723 O O . THR B 1 178 ? 16.219 -2.75 -5.148 1 96.94 178 THR B O 1
ATOM 3726 N N . ALA B 1 179 ? 16.375 -4.875 -4.363 1 96.81 179 ALA B N 1
ATOM 3727 C CA . ALA B 1 179 ? 14.984 -4.887 -3.887 1 96.81 179 ALA B CA 1
ATOM 3728 C C . ALA B 1 179 ? 14.75 -3.773 -2.869 1 96.81 179 ALA B C 1
ATOM 3730 O O . ALA B 1 179 ? 13.711 -3.102 -2.906 1 96.81 179 ALA B O 1
ATOM 3731 N N . SER B 1 180 ? 15.703 -3.586 -2.018 1 97.19 180 SER B N 1
ATOM 3732 C CA . SER B 1 180 ? 15.586 -2.564 -0.982 1 97.19 180 SER B CA 1
ATOM 3733 C C . SER B 1 180 ? 15.602 -1.163 -1.584 1 97.19 180 SER B C 1
ATOM 3735 O O . SER B 1 180 ? 14.914 -0.265 -1.092 1 97.19 180 SER B O 1
ATOM 3737 N N . LEU B 1 181 ? 16.359 -0.96 -2.574 1 95.5 181 LEU B N 1
ATOM 3738 C CA . LEU B 1 181 ? 16.422 0.34 -3.234 1 95.5 181 LEU B CA 1
ATOM 3739 C C . LEU B 1 181 ? 15.109 0.642 -3.951 1 95.5 181 LEU B C 1
ATOM 3741 O O . LEU B 1 181 ? 14.625 1.775 -3.916 1 95.5 181 LEU B O 1
ATOM 3745 N N . VAL B 1 182 ? 14.602 -0.364 -4.59 1 94.25 182 VAL B N 1
ATOM 3746 C CA . VAL B 1 182 ? 13.297 -0.206 -5.23 1 94.25 182 VAL B CA 1
ATOM 3747 C C . VAL B 1 182 ? 12.242 0.127 -4.18 1 94.25 182 VAL B C 1
ATOM 3749 O O . VAL B 1 182 ? 11.398 1.004 -4.391 1 94.25 182 VAL B O 1
ATOM 3752 N N . LEU B 1 183 ? 12.328 -0.554 -3.09 1 95.94 183 LEU B N 1
ATOM 3753 C CA . LEU B 1 183 ? 11.422 -0.303 -1.973 1 95.94 183 LEU B CA 1
ATOM 3754 C C . LEU B 1 183 ? 11.57 1.126 -1.462 1 95.94 183 LEU B C 1
ATOM 3756 O O . LEU B 1 183 ? 10.586 1.764 -1.09 1 95.94 183 LEU B O 1
ATOM 3760 N N . SER B 1 184 ? 12.789 1.59 -1.415 1 95.88 184 SER B N 1
ATOM 3761 C CA . SER B 1 184 ? 13.039 2.953 -0.957 1 95.88 184 SER B CA 1
ATOM 3762 C C . SER B 1 184 ? 12.336 3.971 -1.853 1 95.88 184 SER B C 1
ATOM 3764 O O . SER B 1 184 ? 11.766 4.945 -1.362 1 95.88 184 SER B O 1
ATOM 3766 N N . ILE B 1 185 ? 12.375 3.754 -3.045 1 92.19 185 ILE B N 1
ATOM 3767 C CA . ILE B 1 185 ? 11.734 4.652 -4.004 1 92.19 185 ILE B CA 1
ATOM 3768 C C . ILE B 1 185 ? 10.219 4.59 -3.842 1 92.19 185 ILE B C 1
ATOM 3770 O O . ILE B 1 185 ? 9.531 5.602 -3.982 1 92.19 185 ILE B O 1
ATOM 3774 N N . MET B 1 186 ? 9.812 3.434 -3.57 1 92.38 186 MET B N 1
ATOM 3775 C CA . MET B 1 186 ? 8.375 3.215 -3.426 1 92.38 186 MET B CA 1
ATOM 3776 C C . MET B 1 186 ? 7.832 3.955 -2.207 1 92.38 186 MET B C 1
ATOM 3778 O O . MET B 1 186 ? 6.754 4.543 -2.264 1 92.38 186 MET B O 1
ATOM 3782 N N . ILE B 1 187 ? 8.547 3.996 -1.105 1 93.81 187 ILE B N 1
ATOM 3783 C CA . ILE B 1 187 ? 8.008 4.562 0.126 1 93.81 187 ILE B CA 1
ATOM 3784 C C . ILE B 1 187 ? 8.375 6.043 0.214 1 93.81 187 ILE B C 1
ATOM 3786 O O . ILE B 1 187 ? 7.852 6.77 1.064 1 93.81 187 ILE B O 1
ATOM 3790 N N . LEU B 1 188 ? 9.242 6.535 -0.66 1 93.38 188 LEU B N 1
ATOM 3791 C CA . LEU B 1 188 ? 9.719 7.91 -0.667 1 93.38 188 LEU B CA 1
ATOM 3792 C C . LEU B 1 188 ? 8.555 8.891 -0.771 1 93.38 188 LEU B C 1
ATOM 3794 O O . LEU B 1 188 ? 8.438 9.812 0.044 1 93.38 188 LEU B O 1
ATOM 3798 N N . PRO B 1 189 ? 7.699 8.719 -1.707 1 89.75 189 PRO B N 1
ATOM 3799 C CA . PRO B 1 189 ? 6.617 9.695 -1.861 1 89.75 189 PRO B CA 1
ATOM 3800 C C . PRO B 1 189 ? 5.676 9.727 -0.659 1 89.75 189 PRO B C 1
ATOM 3802 O O . PRO B 1 189 ? 5.176 10.789 -0.29 1 89.75 189 PRO B O 1
ATOM 3805 N N . ILE B 1 190 ? 5.395 8.602 -0.086 1 86.62 190 ILE B N 1
ATOM 3806 C CA . ILE B 1 190 ? 4.496 8.547 1.061 1 86.62 190 ILE B CA 1
ATOM 3807 C C . ILE B 1 190 ? 5.117 9.297 2.238 1 86.62 190 ILE B C 1
ATOM 3809 O O . ILE B 1 190 ? 4.449 10.109 2.885 1 86.62 190 ILE B O 1
ATOM 3813 N N . ILE B 1 191 ? 6.34 9.062 2.518 1 92.19 191 ILE B N 1
ATOM 3814 C CA . ILE B 1 191 ? 7.031 9.758 3.604 1 92.19 191 ILE B CA 1
ATOM 3815 C C . ILE B 1 191 ? 7.117 11.25 3.291 1 92.19 191 ILE B C 1
ATOM 3817 O O . ILE B 1 191 ? 6.855 12.086 4.156 1 92.19 191 ILE B O 1
ATOM 3821 N N . THR B 1 192 ? 7.461 11.547 2.055 1 92.25 192 THR B N 1
ATOM 3822 C CA . THR B 1 192 ? 7.59 12.938 1.641 1 92.25 192 THR B CA 1
ATOM 3823 C C . THR B 1 192 ? 6.27 13.68 1.818 1 92.25 192 THR B C 1
ATOM 3825 O O . THR B 1 192 ? 6.242 14.797 2.348 1 92.25 192 THR B O 1
ATOM 3828 N N . SER B 1 193 ? 5.223 13.078 1.373 1 87.31 193 SER B N 1
ATOM 3829 C CA . SER B 1 193 ? 3.91 13.719 1.451 1 87.31 193 SER B CA 1
ATOM 3830 C C . SER B 1 193 ? 3.508 13.977 2.898 1 87.31 193 SER B C 1
ATOM 3832 O O . SER B 1 193 ? 2.992 15.047 3.223 1 87.31 193 SER B O 1
ATOM 3834 N N . LEU B 1 194 ? 3.752 13.086 3.762 1 84.38 194 LEU B N 1
ATOM 3835 C CA . LEU B 1 194 ? 3.385 13.227 5.168 1 84.38 194 LEU B CA 1
ATOM 3836 C C . LEU B 1 194 ? 4.281 14.2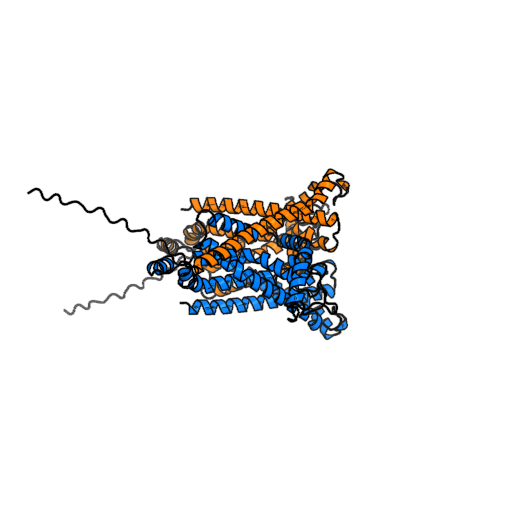42 5.863 1 84.38 194 LEU B C 1
ATOM 3838 O O . LEU B 1 194 ? 3.799 15.07 6.641 1 84.38 194 LEU B O 1
ATOM 3842 N N . VAL B 1 195 ? 5.531 14.227 5.586 1 90.69 195 VAL B N 1
ATOM 3843 C CA . VAL B 1 195 ? 6.473 15.172 6.188 1 90.69 195 VAL B CA 1
ATOM 3844 C C . VAL B 1 195 ? 6.184 16.578 5.691 1 90.69 195 VAL B C 1
ATOM 3846 O O . VAL B 1 195 ? 6.273 17.547 6.453 1 90.69 195 VAL B O 1
ATOM 3849 N N . ARG B 1 196 ? 5.895 16.656 4.469 1 89.31 196 ARG B N 1
ATOM 3850 C CA . ARG B 1 196 ? 5.523 17.953 3.908 1 89.31 196 ARG B CA 1
ATOM 3851 C C . ARG B 1 196 ? 4.332 18.547 4.652 1 89.31 196 ARG B C 1
ATOM 3853 O O . ARG B 1 196 ? 4.324 19.734 4.977 1 89.31 196 ARG B O 1
ATOM 3860 N N . GLU B 1 197 ? 3.355 17.75 4.879 1 81.31 197 GLU B N 1
ATOM 3861 C CA . GLU B 1 197 ? 2.18 18.203 5.613 1 81.31 197 GLU B CA 1
ATOM 3862 C C . GLU B 1 197 ? 2.551 18.672 7.02 1 81.31 197 GLU B C 1
ATOM 3864 O O . GLU B 1 197 ? 2.01 19.656 7.52 1 81.31 197 GLU B O 1
ATOM 3869 N N . VAL B 1 198 ? 3.428 17.984 7.633 1 82.81 198 VAL B N 1
ATOM 3870 C CA . VAL B 1 198 ? 3.906 18.344 8.969 1 82.81 198 VAL B CA 1
ATOM 3871 C C . VAL B 1 198 ? 4.613 19.688 8.922 1 82.81 198 VAL B C 1
ATOM 3873 O O . VAL B 1 198 ? 4.367 20.547 9.773 1 82.81 198 VAL B O 1
ATOM 3876 N N . PHE B 1 199 ? 5.445 19.906 7.953 1 89.69 199 PHE B N 1
ATOM 3877 C CA . PHE B 1 199 ? 6.207 21.141 7.84 1 89.69 199 PHE B CA 1
ATOM 3878 C C . PHE B 1 199 ? 5.289 22.328 7.547 1 89.69 199 PHE B C 1
ATOM 3880 O O . PHE B 1 199 ? 5.52 23.438 8.023 1 89.69 199 PHE B O 1
ATOM 3887 N N . LEU B 1 200 ? 4.285 22.109 6.863 1 85.38 200 LEU B N 1
ATOM 3888 C CA . LEU B 1 200 ? 3.342 23.172 6.523 1 85.38 200 LEU B CA 1
ATOM 3889 C C . LEU B 1 200 ? 2.547 23.594 7.754 1 85.38 200 LEU B C 1
ATOM 3891 O O . LEU B 1 200 ? 1.98 24.688 7.777 1 85.38 200 LEU B O 1
ATOM 3895 N N . GLN B 1 201 ? 2.543 22.766 8.68 1 78.38 201 GLN B N 1
ATOM 3896 C CA . GLN B 1 201 ? 1.771 23.078 9.883 1 78.38 201 GLN B CA 1
ATOM 3897 C C . GLN B 1 201 ? 2.604 23.859 10.891 1 78.38 201 GLN B C 1
ATOM 3899 O O . GLN B 1 201 ? 2.09 24.297 11.914 1 78.38 201 GLN B O 1
ATOM 3904 N N . THR B 1 202 ? 3.854 24.109 10.609 1 84 202 THR B N 1
ATOM 3905 C CA . THR B 1 202 ? 4.691 24.906 11.5 1 84 202 THR B CA 1
ATOM 3906 C C . THR B 1 202 ? 4.133 26.328 11.648 1 84 202 THR B C 1
ATOM 3908 O O . THR B 1 202 ? 3.85 27 10.648 1 84 202 THR B O 1
ATOM 3911 N N . PRO B 1 203 ? 3.951 26.734 12.891 1 84.25 203 PRO B N 1
ATOM 3912 C CA . PRO B 1 203 ? 3.422 28.078 13.094 1 84.25 203 PRO B CA 1
ATOM 3913 C C . PRO B 1 203 ? 4.273 29.156 12.414 1 84.25 203 PRO B C 1
ATOM 3915 O O . PRO B 1 203 ? 5.477 29.234 12.664 1 84.25 203 PRO B O 1
ATOM 3918 N N . ARG B 1 204 ? 3.65 29.953 11.734 1 87.25 204 ARG B N 1
ATOM 3919 C CA . ARG B 1 204 ? 4.32 31.016 10.977 1 87.25 204 ARG B CA 1
ATOM 3920 C C . ARG B 1 204 ? 5.023 32 11.914 1 87.25 204 ARG B C 1
ATOM 3922 O O . ARG B 1 204 ? 6.074 32.531 11.57 1 87.25 204 ARG B O 1
ATOM 3929 N N . LEU B 1 205 ? 4.375 32.156 12.984 1 88.44 205 LEU B N 1
ATOM 3930 C CA . LEU B 1 205 ? 4.93 33.094 13.953 1 88.44 205 LEU B CA 1
ATOM 3931 C C . LEU B 1 205 ? 6.328 32.688 14.391 1 88.44 205 LEU B C 1
ATOM 3933 O O . LEU B 1 205 ? 7.203 33.531 14.586 1 88.44 205 LEU B O 1
ATOM 3937 N N . GLN B 1 206 ? 6.5 31.375 14.539 1 88.75 206 GLN B N 1
ATOM 3938 C CA . GLN B 1 206 ? 7.809 30.859 14.93 1 88.75 206 GLN B CA 1
ATOM 3939 C C . GLN B 1 206 ? 8.828 31.047 13.812 1 88.75 206 GLN B C 1
ATOM 3941 O O . GLN B 1 206 ? 10 31.344 14.07 1 88.75 206 GLN B O 1
ATOM 3946 N N . GLU B 1 207 ? 8.414 30.891 12.688 1 90.62 207 GLU B N 1
ATOM 3947 C CA . GLU B 1 207 ? 9.297 31.062 11.539 1 90.62 207 GLU B CA 1
ATOM 3948 C C . GLU B 1 207 ? 9.688 32.531 11.359 1 90.62 207 GLU B C 1
ATOM 3950 O O . GLU B 1 207 ? 10.859 32.844 11.18 1 90.62 207 GLU B O 1
ATOM 3955 N N . GLU B 1 208 ? 8.711 33.375 11.461 1 90 208 GLU B N 1
ATOM 3956 C CA . GLU B 1 208 ? 8.938 34.812 11.289 1 90 208 GLU B CA 1
ATOM 3957 C C . GLU B 1 208 ? 9.805 35.375 12.414 1 90 208 GLU B C 1
ATOM 3959 O O . GLU B 1 208 ? 10.625 36.25 12.18 1 90 208 GLU B O 1
ATOM 3964 N N . ALA B 1 209 ? 9.562 34.875 13.531 1 90.25 209 ALA B N 1
ATOM 3965 C CA . ALA B 1 209 ? 10.367 35.312 14.672 1 90.25 209 ALA B CA 1
ATOM 3966 C C . ALA B 1 209 ? 11.844 35 14.453 1 90.25 209 ALA B C 1
ATOM 3968 O O . ALA B 1 209 ? 12.711 35.844 14.734 1 90.25 209 ALA B O 1
ATOM 3969 N N . ALA B 1 210 ? 12.125 33.875 13.977 1 88.94 210 ALA B N 1
ATOM 3970 C CA . ALA B 1 210 ? 13.5 33.469 13.703 1 88.94 210 ALA B CA 1
ATOM 3971 C C . ALA B 1 210 ? 14.117 34.344 12.617 1 88.94 210 ALA B C 1
ATOM 3973 O O . ALA B 1 210 ? 15.266 34.781 12.734 1 88.94 210 ALA B O 1
ATOM 3974 N N . LEU B 1 211 ? 13.391 34.625 11.68 1 87 211 LEU B N 1
ATOM 3975 C CA . LEU B 1 211 ? 13.867 35.469 10.578 1 87 211 LEU B CA 1
ATOM 3976 C C . LEU B 1 211 ? 14.07 36.906 11.023 1 87 211 LEU B C 1
ATOM 3978 O O . LEU B 1 211 ? 15.008 37.562 10.578 1 87 211 LEU B O 1
ATOM 3982 N N . ALA B 1 212 ? 13.172 37.312 11.812 1 89.94 212 ALA B N 1
ATOM 3983 C CA . ALA B 1 212 ? 13.266 38.688 12.328 1 89.94 212 ALA B CA 1
ATOM 3984 C C . ALA B 1 212 ? 14.523 38.844 13.172 1 89.94 212 ALA B C 1
ATOM 3986 O O . ALA B 1 212 ? 15.086 39.938 13.234 1 89.94 212 ALA B O 1
ATOM 3987 N N . LEU B 1 213 ? 14.953 37.781 13.82 1 91.5 213 LEU B N 1
ATOM 3988 C CA . LEU B 1 213 ? 16.156 37.812 14.633 1 91.5 213 LEU B CA 1
ATOM 3989 C C . LEU B 1 213 ? 17.406 37.719 13.758 1 91.5 213 LEU B C 1
ATOM 3991 O O . LEU B 1 213 ? 18.531 37.688 14.266 1 91.5 213 LEU B O 1
ATOM 3995 N N . GLY B 1 214 ? 17.281 37.625 12.398 1 87.5 214 GLY B N 1
ATOM 3996 C CA . GLY B 1 214 ? 18.391 37.625 11.477 1 87.5 214 GLY B CA 1
ATOM 3997 C C . GLY B 1 214 ? 18.828 36.219 11.07 1 87.5 214 GLY B C 1
ATOM 3998 O O . GLY B 1 214 ? 19.891 36.031 10.469 1 87.5 214 GLY B O 1
ATOM 3999 N N . ALA B 1 215 ? 18.047 35.312 11.453 1 88.38 215 ALA B N 1
ATOM 4000 C CA . ALA B 1 215 ? 18.391 33.938 11.086 1 88.38 215 ALA B CA 1
ATOM 4001 C C . ALA B 1 215 ? 18.266 33.719 9.586 1 88.38 215 ALA B C 1
ATOM 4003 O O . ALA B 1 215 ? 17.422 34.344 8.93 1 88.38 215 ALA B O 1
ATOM 4004 N N . THR B 1 216 ? 19.188 32.875 9.094 1 86.25 216 THR B N 1
ATOM 4005 C CA . THR B 1 216 ? 19.047 32.438 7.707 1 86.25 216 THR B CA 1
ATOM 4006 C C . THR B 1 216 ? 17.906 31.422 7.566 1 86.25 216 THR B C 1
ATOM 4008 O O . THR B 1 216 ? 17.359 30.953 8.57 1 86.25 216 THR B O 1
ATOM 4011 N N . ARG B 1 217 ? 17.516 31.172 6.328 1 84.75 217 ARG B N 1
ATOM 4012 C CA . ARG B 1 217 ? 16.453 30.203 6.09 1 84.75 217 ARG B CA 1
ATOM 4013 C C . ARG B 1 217 ? 16.781 28.844 6.695 1 84.75 217 ARG B C 1
ATOM 4015 O O . ARG B 1 217 ? 15.93 28.219 7.316 1 84.75 217 ARG B O 1
ATOM 4022 N N . TRP B 1 218 ? 18 28.484 6.531 1 85.62 218 TRP B N 1
ATOM 4023 C CA . TRP B 1 218 ? 18.438 27.203 7.066 1 85.62 218 TRP B CA 1
ATOM 4024 C C . TRP B 1 218 ? 18.391 27.188 8.586 1 85.62 218 TRP B C 1
ATOM 4026 O O . TRP B 1 218 ? 18 26.203 9.195 1 85.62 218 TRP B O 1
ATOM 4036 N N . GLU B 1 219 ? 18.812 28.266 9.109 1 88.06 219 GLU B N 1
ATOM 4037 C CA . GLU B 1 219 ? 18.781 28.375 10.57 1 88.06 219 GLU B CA 1
ATOM 4038 C C . GLU B 1 219 ? 17.344 28.375 11.094 1 88.06 219 GLU B C 1
ATOM 4040 O O . GLU B 1 219 ? 17.062 27.766 12.125 1 88.06 219 GLU B O 1
ATOM 4045 N N . MET B 1 220 ? 16.562 29.062 10.328 1 90.25 220 MET B N 1
ATOM 4046 C CA . MET B 1 220 ? 15.156 29.078 10.703 1 90.25 220 MET B CA 1
ATOM 4047 C C . MET B 1 220 ? 14.562 27.672 10.664 1 90.25 220 MET B C 1
ATOM 4049 O O . MET B 1 220 ? 13.836 27.281 11.578 1 90.25 220 MET B O 1
ATOM 4053 N N . ILE B 1 221 ? 14.891 26.906 9.664 1 90 221 ILE B N 1
ATOM 4054 C CA . ILE B 1 221 ? 14.414 25.531 9.508 1 90 221 ILE B CA 1
ATOM 4055 C C . ILE B 1 221 ? 14.914 24.688 10.672 1 90 221 ILE B C 1
ATOM 4057 O O . ILE B 1 221 ? 14.141 23.938 11.281 1 90 221 ILE B O 1
ATOM 4061 N N . ARG B 1 222 ? 16.125 24.828 11 1 89.06 222 ARG B N 1
ATOM 4062 C CA . ARG B 1 222 ? 16.734 24.031 12.047 1 89.06 222 ARG B CA 1
ATOM 4063 C C . ARG B 1 222 ? 16.172 24.406 13.422 1 89.06 222 ARG B C 1
ATOM 4065 O O . ARG B 1 222 ? 16.047 23.547 14.297 1 89.06 222 ARG B O 1
ATOM 4072 N N . MET B 1 223 ? 15.766 25.656 13.555 1 89.62 223 MET B N 1
ATOM 4073 C CA . MET B 1 223 ? 15.383 26.156 14.867 1 89.62 223 MET B CA 1
ATOM 4074 C C . MET B 1 223 ? 13.875 26.047 15.078 1 89.62 223 MET B C 1
ATOM 4076 O O . MET B 1 223 ? 13.414 25.859 16.203 1 89.62 223 MET B O 1
ATOM 4080 N N . ALA B 1 224 ? 13.18 26.109 14.016 1 90.38 224 ALA B N 1
ATOM 4081 C CA . ALA B 1 224 ? 11.727 26.188 14.18 1 90.38 224 ALA B CA 1
ATOM 4082 C C . ALA B 1 224 ? 11.023 25.016 13.508 1 90.38 224 ALA B C 1
ATOM 4084 O O . ALA B 1 224 ? 10.266 24.297 14.148 1 90.38 224 ALA B O 1
ATOM 4085 N N . VAL B 1 225 ? 11.375 24.719 12.344 1 90.69 225 VAL B N 1
ATOM 4086 C CA . VAL B 1 225 ? 10.609 23.781 11.523 1 90.69 225 VAL B CA 1
ATOM 4087 C C . VAL B 1 225 ? 10.922 22.359 11.953 1 90.69 225 VAL B C 1
ATOM 4089 O O . VAL B 1 225 ? 10.016 21.578 12.242 1 90.69 225 VAL B O 1
ATOM 4092 N N . LEU B 1 226 ? 12.227 21.984 12.078 1 91.44 226 LEU B N 1
ATOM 4093 C CA . LEU B 1 226 ? 12.633 20.609 12.359 1 91.44 226 LEU B CA 1
ATOM 4094 C C . LEU B 1 226 ? 12.219 20.203 13.773 1 91.44 226 LEU B C 1
ATOM 4096 O O . LEU B 1 226 ? 11.633 19.141 13.969 1 91.44 226 LEU B O 1
ATOM 4100 N N . PRO B 1 227 ? 12.484 21.062 14.727 1 88.56 227 PRO B N 1
ATOM 4101 C CA . PRO B 1 227 ? 12.07 20.688 16.078 1 88.56 227 PRO B CA 1
ATOM 4102 C C . PRO B 1 227 ? 10.555 20.578 16.219 1 88.56 227 PRO B C 1
ATOM 4104 O O . PRO B 1 227 ? 10.062 19.703 16.938 1 88.56 227 PRO B O 1
ATOM 4107 N N . PHE B 1 228 ? 9.852 21.438 15.578 1 84.69 228 PHE B N 1
ATOM 4108 C CA . PHE B 1 228 ? 8.391 21.406 15.617 1 84.69 228 PHE B CA 1
ATOM 4109 C C . PHE B 1 228 ? 7.867 20.125 14.969 1 84.69 228 PHE B C 1
ATOM 4111 O O . PHE B 1 228 ? 6.871 19.562 15.422 1 84.69 228 PHE B O 1
ATOM 4118 N N . GLY B 1 229 ? 8.531 19.641 13.977 1 87.69 229 GLY B N 1
ATOM 4119 C CA . GLY B 1 229 ? 7.996 18.578 13.156 1 87.69 229 GLY B CA 1
ATOM 4120 C C . GLY B 1 229 ? 8.578 17.219 13.484 1 87.69 229 GLY B C 1
ATOM 4121 O O . GLY B 1 229 ? 8.328 16.234 12.781 1 87.69 229 GLY B O 1
ATOM 4122 N N . ILE B 1 230 ? 9.344 17.094 14.539 1 89.25 230 ILE B N 1
ATOM 4123 C CA . ILE B 1 230 ? 10.086 15.859 14.797 1 89.25 230 ILE B CA 1
ATOM 4124 C C . ILE B 1 230 ? 9.109 14.703 15.023 1 89.25 230 ILE B C 1
ATOM 4126 O O . ILE B 1 230 ? 9.305 13.609 14.5 1 89.25 230 ILE B O 1
ATOM 4130 N N . SER B 1 231 ? 8.094 14.906 15.812 1 82.19 231 SER B N 1
ATOM 4131 C CA . SER B 1 231 ? 7.121 13.852 16.062 1 82.19 231 SER B CA 1
ATOM 4132 C C . SER B 1 231 ? 6.391 13.445 14.797 1 82.19 231 SER B C 1
ATOM 4134 O O . SER B 1 231 ? 6.137 12.266 14.562 1 82.19 231 SER B O 1
ATOM 4136 N N . GLY B 1 232 ? 6.098 14.469 13.984 1 82.12 232 GLY B N 1
ATOM 4137 C CA . GLY B 1 232 ? 5.457 14.195 12.711 1 82.12 232 GLY B CA 1
ATOM 4138 C C . GLY B 1 232 ? 6.355 13.453 11.742 1 82.12 232 GLY B C 1
ATOM 4139 O O . GLY B 1 232 ? 5.895 12.562 11.023 1 82.12 232 GLY B O 1
ATOM 4140 N N . ILE B 1 233 ? 7.566 13.781 11.75 1 89.38 233 ILE B N 1
ATOM 4141 C CA . ILE B 1 233 ? 8.547 13.125 10.898 1 89.38 233 ILE B CA 1
ATOM 4142 C C . ILE B 1 233 ? 8.672 11.656 11.297 1 89.38 233 ILE B C 1
ATOM 4144 O O . ILE B 1 233 ? 8.648 10.766 10.445 1 89.38 233 ILE B O 1
ATOM 4148 N N . VAL B 1 234 ? 8.742 11.414 12.555 1 86.38 234 VAL B N 1
ATOM 4149 C CA . VAL B 1 234 ? 8.875 10.055 13.062 1 86.38 234 VAL B CA 1
ATOM 4150 C C . VAL B 1 234 ? 7.633 9.242 12.695 1 86.38 234 VAL B C 1
ATOM 4152 O O . VAL B 1 234 ? 7.742 8.094 12.273 1 86.38 234 VAL B O 1
ATOM 4155 N N . SER B 1 235 ? 6.496 9.852 12.812 1 80.75 235 SER B N 1
ATOM 4156 C CA . SER B 1 235 ? 5.258 9.172 12.453 1 80.75 235 SER B CA 1
ATOM 4157 C C . SER B 1 235 ? 5.234 8.812 10.969 1 80.75 235 SER B C 1
ATOM 4159 O O . SER B 1 235 ? 4.809 7.719 10.602 1 80.75 235 SER B O 1
ATOM 4161 N N . ALA B 1 236 ? 5.691 9.766 10.164 1 86.12 236 ALA B N 1
ATOM 4162 C CA . ALA B 1 236 ? 5.746 9.531 8.719 1 86.12 236 ALA B CA 1
ATOM 4163 C C . ALA B 1 236 ? 6.695 8.391 8.391 1 86.12 236 ALA B C 1
ATOM 4165 O O . ALA B 1 236 ? 6.387 7.539 7.547 1 86.12 236 ALA B O 1
ATOM 4166 N N . VAL B 1 237 ? 7.793 8.352 9.055 1 90.88 237 VAL B N 1
ATOM 4167 C CA . VAL B 1 237 ? 8.805 7.32 8.828 1 90.88 237 VAL B CA 1
ATOM 4168 C C . VAL B 1 237 ? 8.273 5.965 9.273 1 90.88 237 VAL B C 1
ATOM 4170 O O . VAL B 1 237 ? 8.508 4.949 8.617 1 90.88 237 VAL B O 1
ATOM 4173 N N . MET B 1 238 ? 7.566 5.957 10.273 1 84.62 238 MET B N 1
ATOM 4174 C CA . MET B 1 238 ? 6.996 4.715 10.781 1 84.62 238 MET B CA 1
ATOM 4175 C C . MET B 1 238 ? 5.926 4.176 9.836 1 84.62 238 MET B C 1
ATOM 4177 O O . MET B 1 238 ? 5.797 2.961 9.672 1 84.62 238 MET B O 1
ATOM 4181 N N . LEU B 1 239 ? 5.176 5.082 9.336 1 81.06 239 LEU B N 1
ATOM 4182 C CA . LEU B 1 239 ? 4.215 4.645 8.328 1 81.06 239 LEU B CA 1
ATOM 4183 C C . LEU B 1 239 ? 4.93 4.043 7.121 1 81.06 239 LEU B C 1
ATOM 4185 O O . LEU B 1 239 ? 4.492 3.023 6.582 1 81.06 239 LEU B O 1
ATOM 4189 N N . GLY B 1 240 ? 5.988 4.695 6.711 1 87.5 240 GLY B N 1
ATOM 4190 C CA . GLY B 1 240 ? 6.82 4.148 5.648 1 87.5 240 GLY B CA 1
ATOM 4191 C C . GLY B 1 240 ? 7.387 2.783 5.984 1 87.5 240 GLY B C 1
ATOM 4192 O O . GLY B 1 240 ? 7.445 1.903 5.121 1 87.5 240 GLY B O 1
ATOM 4193 N N . LEU B 1 241 ? 7.75 2.619 7.23 1 90.19 241 LEU B N 1
ATOM 4194 C CA . LEU B 1 241 ? 8.273 1.335 7.688 1 90.19 241 LEU B CA 1
ATOM 4195 C C . LEU B 1 241 ? 7.211 0.245 7.57 1 90.19 241 LEU B C 1
ATOM 4197 O O . LEU B 1 241 ? 7.508 -0.875 7.152 1 90.19 241 LEU B O 1
ATOM 4201 N N . GLY B 1 242 ? 6.043 0.54 8.008 1 86 242 GLY B N 1
ATOM 4202 C CA . GLY B 1 242 ? 4.953 -0.415 7.871 1 86 242 GLY B CA 1
ATOM 4203 C C . GLY B 1 242 ? 4.738 -0.869 6.438 1 86 242 GLY B C 1
ATOM 4204 O O . GLY B 1 242 ? 4.574 -2.062 6.18 1 86 242 GLY B O 1
ATOM 4205 N N . ARG B 1 243 ? 4.828 0.046 5.578 1 87.62 243 ARG B N 1
ATOM 4206 C CA . ARG B 1 243 ? 4.648 -0.272 4.164 1 87.62 243 ARG B CA 1
ATOM 4207 C C . ARG B 1 243 ? 5.805 -1.121 3.645 1 87.62 243 ARG B C 1
ATOM 4209 O O . ARG B 1 243 ? 5.594 -2.043 2.854 1 87.62 243 ARG B O 1
ATOM 4216 N N . ALA B 1 244 ? 6.945 -0.76 4.074 1 93.56 244 ALA B N 1
ATOM 4217 C CA . ALA B 1 244 ? 8.133 -1.491 3.629 1 93.56 244 ALA B CA 1
ATOM 4218 C C . ALA B 1 244 ? 8.109 -2.93 4.141 1 93.56 244 ALA B C 1
ATOM 4220 O O . ALA B 1 244 ? 8.453 -3.859 3.404 1 93.56 244 ALA B O 1
ATOM 4221 N N . LEU B 1 245 ? 7.715 -3.107 5.336 1 93.38 245 LEU B N 1
ATOM 4222 C CA . LEU B 1 245 ? 7.688 -4.43 5.949 1 93.38 245 LEU B CA 1
ATOM 4223 C C . LEU B 1 245 ? 6.684 -5.336 5.238 1 93.38 245 LEU B C 1
ATOM 4225 O O . LEU B 1 245 ? 6.898 -6.547 5.141 1 93.38 245 LEU B O 1
ATOM 4229 N N . GLY B 1 246 ? 5.676 -4.742 4.758 1 90.81 246 GLY B N 1
ATOM 4230 C CA . GLY B 1 246 ? 4.598 -5.523 4.172 1 90.81 246 GLY B CA 1
ATOM 4231 C C . GLY B 1 246 ? 4.688 -5.629 2.662 1 90.81 246 GLY B C 1
ATOM 4232 O O . GLY B 1 246 ? 3.848 -6.273 2.027 1 90.81 246 GLY B O 1
ATOM 4233 N N . GLU B 1 247 ? 5.66 -5.008 2.094 1 92.56 247 GLU B N 1
ATOM 4234 C CA . GLU B 1 247 ? 5.77 -5.047 0.638 1 92.56 247 GLU B CA 1
ATOM 4235 C C . GLU B 1 247 ? 6.008 -6.469 0.14 1 92.56 247 GLU B C 1
ATOM 4237 O O . GLU B 1 247 ? 6.84 -7.191 0.69 1 92.56 247 GLU B O 1
ATOM 4242 N N . THR B 1 248 ? 5.305 -6.844 -0.9 1 93.12 248 THR B N 1
ATOM 4243 C CA . THR B 1 248 ? 5.312 -8.234 -1.353 1 93.12 248 THR B CA 1
ATOM 4244 C C . THR B 1 248 ? 5.824 -8.328 -2.787 1 93.12 248 THR B C 1
ATOM 4246 O O . THR B 1 248 ? 6.98 -8.688 -3.018 1 93.12 248 THR B O 1
ATOM 4249 N N . MET B 1 249 ? 5.074 -7.73 -3.674 1 91.44 249 MET B N 1
ATOM 4250 C CA . MET B 1 249 ? 5.297 -8.008 -5.09 1 91.44 249 MET B CA 1
ATOM 4251 C C . MET B 1 249 ? 6.531 -7.273 -5.602 1 91.44 249 MET B C 1
ATOM 4253 O O . MET B 1 249 ? 7.277 -7.805 -6.43 1 91.44 249 MET B O 1
ATOM 4257 N N . ALA B 1 250 ? 6.723 -6.094 -5.164 1 92.81 250 ALA B N 1
ATOM 4258 C CA . ALA B 1 250 ? 7.91 -5.367 -5.617 1 92.81 250 ALA B CA 1
ATOM 4259 C C . ALA B 1 250 ? 9.188 -6.125 -5.262 1 92.81 250 ALA B C 1
ATOM 4261 O O . ALA B 1 250 ? 10.117 -6.191 -6.066 1 92.81 250 ALA B O 1
ATOM 4262 N N . VAL B 1 251 ? 9.164 -6.691 -4.129 1 94.75 251 VAL B N 1
ATOM 4263 C CA . VAL B 1 251 ? 10.336 -7.434 -3.682 1 94.75 251 VAL B CA 1
ATOM 4264 C C . VAL B 1 251 ? 10.398 -8.781 -4.398 1 94.75 251 VAL B C 1
ATOM 4266 O O . VAL B 1 251 ? 11.461 -9.18 -4.887 1 94.75 251 VAL B O 1
ATOM 4269 N N . ALA B 1 252 ? 9.312 -9.461 -4.523 1 93.62 252 ALA B N 1
ATOM 4270 C CA . ALA B 1 252 ? 9.258 -10.789 -5.125 1 93.62 252 ALA B CA 1
ATOM 4271 C C . ALA B 1 252 ? 9.711 -10.75 -6.582 1 93.62 252 ALA B C 1
ATOM 4273 O O . ALA B 1 252 ? 10.336 -11.703 -7.066 1 93.62 252 ALA B O 1
ATOM 4274 N N . MET B 1 253 ? 9.43 -9.703 -7.227 1 92.31 253 MET B N 1
ATOM 4275 C CA . MET B 1 253 ? 9.734 -9.617 -8.648 1 92.31 253 MET B CA 1
ATOM 4276 C C . MET B 1 253 ? 11.203 -9.266 -8.875 1 92.31 253 MET B C 1
ATOM 4278 O O . MET B 1 253 ? 11.805 -9.688 -9.867 1 92.31 253 MET B O 1
ATOM 4282 N N . VAL B 1 254 ? 11.797 -8.602 -7.977 1 93.62 254 VAL B N 1
ATOM 4283 C CA . VAL B 1 254 ? 13.141 -8.078 -8.172 1 93.62 254 VAL B CA 1
ATOM 4284 C C . VAL B 1 254 ? 14.172 -9.039 -7.582 1 93.62 254 VAL B C 1
ATOM 4286 O O . VAL B 1 254 ? 15.273 -9.188 -8.109 1 93.62 254 VAL B O 1
ATOM 4289 N N . LEU B 1 255 ? 13.82 -9.727 -6.578 1 94.25 255 LEU B N 1
ATOM 4290 C CA . LEU B 1 255 ? 14.773 -10.508 -5.793 1 94.25 255 LEU B CA 1
ATOM 4291 C C . LEU B 1 255 ? 14.93 -11.914 -6.359 1 94.25 255 LEU B C 1
ATOM 4293 O O . LEU B 1 255 ? 13.938 -12.562 -6.695 1 94.25 255 LEU B O 1
ATOM 4297 N N . SER B 1 256 ? 16.219 -12.25 -6.621 1 93.62 256 SER B N 1
ATOM 4298 C CA . SER B 1 256 ? 16.531 -13.656 -6.832 1 93.62 256 SER B CA 1
ATOM 4299 C C . SER B 1 256 ? 16.781 -14.375 -5.508 1 93.62 256 SER B C 1
ATOM 4301 O O . SER B 1 256 ? 17.844 -14.234 -4.906 1 93.62 256 SER B O 1
ATOM 4303 N N . SER B 1 257 ? 15.82 -15.125 -5.113 1 90.94 257 SER B N 1
ATOM 4304 C CA . SER B 1 257 ? 15.766 -15.664 -3.76 1 90.94 257 SER B CA 1
ATOM 4305 C C . SER B 1 257 ? 16.828 -16.734 -3.551 1 90.94 257 SER B C 1
ATOM 4307 O O . SER B 1 257 ? 17.344 -17.297 -4.516 1 90.94 257 SER B O 1
ATOM 4309 N N . GLY B 1 258 ? 17.219 -16.922 -2.299 1 92.12 258 GLY B N 1
ATOM 4310 C CA . GLY B 1 258 ? 18.156 -17.938 -1.872 1 92.12 258 GLY B CA 1
ATOM 4311 C C . GLY B 1 258 ? 18.359 -17.969 -0.368 1 92.12 258 GLY B C 1
ATOM 4312 O O . GLY B 1 258 ? 17.531 -17.469 0.385 1 92.12 258 GLY B O 1
ATOM 4313 N N . GLY B 1 259 ? 19.375 -18.688 0.059 1 92.75 259 GLY B N 1
ATOM 4314 C CA . GLY B 1 259 ? 19.688 -18.781 1.479 1 92.75 259 GLY B CA 1
ATOM 4315 C C . GLY B 1 259 ? 20.141 -17.469 2.08 1 92.75 259 GLY B C 1
ATOM 4316 O O . GLY B 1 259 ? 20.406 -16.516 1.354 1 92.75 259 GLY B O 1
ATOM 4317 N N . LEU B 1 260 ? 20.141 -17.5 3.342 1 94.62 260 LEU B N 1
ATOM 4318 C CA . LEU B 1 260 ? 20.578 -16.297 4.055 1 94.62 260 LEU B CA 1
ATOM 4319 C C . LEU B 1 260 ? 22.062 -16.047 3.824 1 94.62 260 LEU B C 1
ATOM 4321 O O . LEU B 1 260 ? 22.891 -16.938 4.051 1 94.62 260 LEU B O 1
ATOM 4325 N N . ILE B 1 261 ? 22.359 -14.906 3.342 1 94.75 261 ILE B N 1
ATOM 4326 C CA . ILE B 1 261 ? 23.75 -14.492 3.135 1 94.75 261 ILE B CA 1
ATOM 4327 C C . ILE B 1 261 ? 23.953 -13.078 3.664 1 94.75 261 ILE B C 1
ATOM 4329 O O . ILE B 1 261 ? 23.016 -12.281 3.695 1 94.75 261 ILE B O 1
ATOM 4333 N N . VAL B 1 262 ? 25.078 -12.789 3.992 1 93.62 262 VAL B N 1
ATOM 4334 C CA . VAL B 1 262 ? 25.375 -11.5 4.605 1 93.62 262 VAL B CA 1
ATOM 4335 C C . VAL B 1 262 ? 25.516 -10.43 3.525 1 93.62 262 VAL B C 1
ATOM 4337 O O . VAL B 1 262 ? 25.047 -9.305 3.707 1 93.62 262 VAL B O 1
ATOM 4340 N N . SER B 1 263 ? 26.094 -10.852 2.449 1 95 263 SER B N 1
ATOM 4341 C CA . SER B 1 263 ? 26.359 -9.883 1.394 1 95 263 SER B CA 1
ATOM 4342 C C . SER B 1 263 ? 25.078 -9.43 0.71 1 95 263 SER B C 1
ATOM 4344 O O . SER B 1 263 ? 24.234 -10.25 0.357 1 95 263 SER B O 1
ATOM 4346 N N . LEU B 1 264 ? 25 -8.156 0.455 1 95.88 264 LEU B N 1
ATOM 4347 C CA . LEU B 1 264 ? 23.828 -7.578 -0.186 1 95.88 264 LEU B CA 1
ATOM 4348 C C . LEU B 1 264 ? 24.062 -7.406 -1.685 1 95.88 264 LEU B C 1
ATOM 4350 O O . LEU B 1 264 ? 23.156 -6.965 -2.406 1 95.88 264 LEU B O 1
ATOM 4354 N N . LEU B 1 265 ? 25.266 -7.793 -2.102 1 95.94 265 LEU B N 1
ATOM 4355 C CA . LEU B 1 265 ? 25.625 -7.617 -3.506 1 95.94 265 LEU B CA 1
ATOM 4356 C C . LEU B 1 265 ? 25.406 -8.906 -4.289 1 95.94 265 LEU B C 1
ATOM 4358 O O . LEU B 1 265 ? 25.5 -8.914 -5.516 1 95.94 265 LEU B O 1
ATOM 4362 N N . LEU B 1 266 ? 25.125 -9.953 -3.584 1 96 266 LEU B N 1
ATOM 4363 C CA . LEU B 1 266 ? 24.953 -11.273 -4.184 1 96 266 LEU B CA 1
ATOM 4364 C C . LEU B 1 266 ? 23.5 -11.711 -4.125 1 96 266 LEU B C 1
ATOM 4366 O O . LEU B 1 266 ? 22.719 -11.219 -3.299 1 96 266 LEU B O 1
ATOM 4370 N N . SER B 1 267 ? 23.172 -12.586 -5.082 1 94.31 267 SER B N 1
ATOM 4371 C CA . SER B 1 267 ? 21.828 -13.172 -5.039 1 94.31 267 SER B CA 1
ATOM 4372 C C . SER B 1 267 ? 21.641 -14.016 -3.781 1 94.31 267 SER B C 1
ATOM 4374 O O . SER B 1 267 ? 22.578 -14.672 -3.322 1 94.31 267 SER B O 1
ATOM 4376 N N . GLY B 1 268 ? 20.484 -13.914 -3.266 1 94.62 268 GLY B N 1
ATOM 4377 C CA . GLY B 1 268 ? 20.156 -14.602 -2.027 1 94.62 268 GLY B CA 1
ATOM 4378 C C . GLY B 1 268 ? 19.156 -13.844 -1.175 1 94.62 268 GL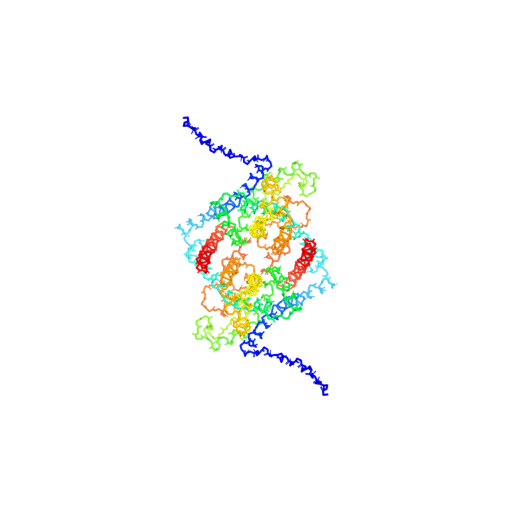Y B C 1
ATOM 4379 O O . GLY B 1 268 ? 18.547 -12.883 -1.638 1 94.62 268 GLY B O 1
ATOM 4380 N N . ASN B 1 269 ? 18.953 -14.398 -0.04 1 95.19 269 ASN B N 1
ATOM 4381 C CA . ASN B 1 269 ? 18.031 -13.805 0.908 1 95.19 269 ASN B CA 1
ATOM 4382 C C . ASN B 1 269 ? 16.594 -13.805 0.364 1 95.19 269 ASN B C 1
ATOM 4384 O O . ASN B 1 269 ? 16.375 -14.062 -0.823 1 95.19 269 ASN B O 1
ATOM 4388 N N . GLN B 1 270 ? 15.703 -13.625 1.255 1 96.56 270 GLN B N 1
ATOM 4389 C CA . GLN B 1 270 ? 14.273 -13.602 0.943 1 96.56 270 GLN B CA 1
ATOM 4390 C C . GLN B 1 270 ? 13.484 -12.906 2.051 1 96.56 270 GLN B C 1
ATOM 4392 O O . GLN B 1 270 ? 13.945 -12.828 3.191 1 96.56 270 GLN B O 1
ATOM 4397 N N . THR B 1 271 ? 12.406 -12.375 1.672 1 97.12 271 THR B N 1
ATOM 4398 C CA . THR B 1 271 ? 11.5 -11.812 2.674 1 97.12 271 THR B CA 1
ATOM 4399 C C . THR B 1 271 ? 10.289 -12.727 2.877 1 97.12 271 THR B C 1
ATOM 4401 O O . THR B 1 271 ? 10 -13.578 2.037 1 97.12 271 THR B O 1
ATOM 4404 N N . ILE B 1 272 ? 9.633 -12.523 3.963 1 97 272 ILE B N 1
ATOM 4405 C CA . ILE B 1 272 ? 8.477 -13.352 4.289 1 97 272 ILE B CA 1
ATOM 4406 C C . ILE B 1 272 ? 7.391 -13.156 3.234 1 97 272 ILE B C 1
ATOM 4408 O O . ILE B 1 272 ? 6.871 -14.125 2.682 1 97 272 ILE B O 1
ATOM 4412 N N . ALA B 1 273 ? 7.07 -11.898 2.916 1 95.44 273 ALA B N 1
ATOM 4413 C CA . ALA B 1 273 ? 5.996 -11.602 1.969 1 95.44 273 ALA B CA 1
ATOM 4414 C C . ALA B 1 273 ? 6.328 -12.1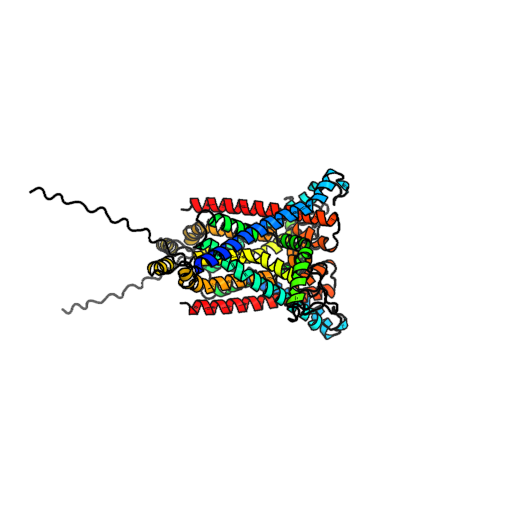41 0.579 1 95.44 273 ALA B C 1
ATOM 4416 O O . ALA B 1 273 ? 5.461 -12.688 -0.105 1 95.44 273 ALA B O 1
ATOM 4417 N N . ALA B 1 274 ? 7.535 -11.984 0.207 1 94.12 274 ALA B N 1
ATOM 4418 C CA . ALA B 1 274 ? 7.961 -12.484 -1.101 1 94.12 274 ALA B CA 1
ATOM 4419 C C . ALA B 1 274 ? 7.895 -14.008 -1.159 1 94.12 274 ALA B C 1
ATOM 4421 O O . ALA B 1 274 ? 7.543 -14.578 -2.193 1 94.12 274 ALA B O 1
ATOM 4422 N N . GLU B 1 275 ? 8.32 -14.68 -0.092 1 94.69 275 GLU B N 1
ATOM 4423 C CA . GLU B 1 275 ? 8.234 -16.141 0.002 1 94.69 275 GLU B CA 1
ATOM 4424 C C . GLU B 1 275 ? 6.793 -16.609 -0.173 1 94.69 275 GLU B C 1
ATOM 4426 O O . GLU B 1 275 ? 6.543 -17.594 -0.875 1 94.69 275 GLU B O 1
ATOM 4431 N N . ILE B 1 276 ? 5.898 -15.93 0.422 1 92.56 276 ILE B N 1
ATOM 4432 C CA . ILE B 1 276 ? 4.484 -16.281 0.315 1 92.56 276 ILE B CA 1
ATOM 4433 C C . ILE B 1 276 ? 4.004 -16.062 -1.117 1 92.56 276 ILE B C 1
ATOM 4435 O O . ILE B 1 276 ? 3.365 -16.938 -1.706 1 92.56 276 ILE B O 1
ATOM 4439 N N . ALA B 1 277 ? 4.352 -14.984 -1.632 1 89.88 277 ALA B N 1
ATOM 4440 C CA . ALA B 1 277 ? 3.902 -14.609 -2.973 1 89.88 277 ALA B CA 1
ATOM 4441 C C . ALA B 1 277 ? 4.387 -15.617 -4.012 1 89.88 277 ALA B C 1
ATOM 4443 O O . ALA B 1 277 ? 3.645 -15.977 -4.93 1 89.88 277 ALA B O 1
ATOM 4444 N N . GLN B 1 278 ? 5.551 -16.094 -3.877 1 88.88 278 GLN B N 1
ATOM 4445 C CA . GLN B 1 278 ? 6.168 -16.938 -4.887 1 88.88 278 GLN B CA 1
ATOM 4446 C C . GLN B 1 278 ? 5.664 -18.375 -4.773 1 88.88 278 GLN B C 1
ATOM 4448 O O . GLN B 1 278 ? 5.652 -19.125 -5.762 1 88.88 278 GLN B O 1
ATOM 4453 N N . ASN B 1 279 ? 5.184 -18.75 -3.611 1 89.38 279 ASN B N 1
ATOM 4454 C CA . ASN B 1 279 ? 4.93 -20.172 -3.408 1 89.38 279 ASN B CA 1
ATOM 4455 C C . ASN B 1 279 ? 3.445 -20.438 -3.191 1 89.38 279 ASN B C 1
ATOM 4457 O O . ASN B 1 279 ? 3.01 -21.594 -3.262 1 89.38 279 ASN B O 1
ATOM 4461 N N . PHE B 1 280 ? 2.625 -19.484 -2.98 1 86.5 280 PHE B N 1
ATOM 4462 C CA . PHE B 1 280 ? 1.226 -19.672 -2.609 1 86.5 280 PHE B CA 1
ATOM 4463 C C . PHE B 1 280 ? 0.461 -20.391 -3.719 1 86.5 280 PHE B C 1
ATOM 4465 O O . PHE B 1 280 ? -0.387 -21.234 -3.447 1 86.5 280 PHE B O 1
ATOM 4472 N N . PRO B 1 281 ? 0.724 -20.078 -5.012 1 78.19 281 PRO B N 1
ATOM 4473 C CA . PRO B 1 281 ? -0.098 -20.688 -6.059 1 78.19 281 PRO B CA 1
ATOM 4474 C C . PRO B 1 281 ? 0.024 -22.203 -6.09 1 78.19 281 PRO B C 1
ATOM 4476 O O . PRO B 1 281 ? -0.921 -22.906 -6.477 1 78.19 281 PRO B O 1
ATOM 4479 N N . GLU B 1 282 ? 1.114 -22.734 -5.637 1 82.25 282 GLU B N 1
ATOM 4480 C CA . GLU B 1 282 ? 1.357 -24.172 -5.695 1 82.25 282 GLU B CA 1
ATOM 4481 C C . GLU B 1 282 ? 1.224 -24.812 -4.316 1 82.25 282 GLU B C 1
ATOM 4483 O O . GLU B 1 282 ? 1.386 -26.031 -4.172 1 82.25 282 GLU B O 1
ATOM 4488 N N . ALA B 1 283 ? 0.924 -24.047 -3.408 1 87.44 283 ALA B N 1
ATOM 4489 C CA . ALA B 1 283 ? 0.925 -24.547 -2.035 1 87.44 283 ALA B CA 1
ATOM 4490 C C . ALA B 1 283 ? -0.368 -25.297 -1.721 1 87.44 283 ALA B C 1
ATOM 4492 O O . ALA B 1 283 ? -1.452 -24.875 -2.127 1 87.44 283 ALA B O 1
ATOM 4493 N N . ALA B 1 284 ? -0.157 -26.516 -1.15 1 87.94 284 ALA B N 1
ATOM 4494 C CA . ALA B 1 284 ? -1.284 -27.312 -0.675 1 87.94 284 ALA B CA 1
ATOM 4495 C C . ALA B 1 284 ? -0.937 -28.031 0.623 1 87.94 284 ALA B C 1
ATOM 4497 O O . ALA B 1 284 ? 0.239 -28.172 0.971 1 87.94 284 ALA B O 1
ATOM 4498 N N . GLY B 1 285 ? -1.939 -28.344 1.409 1 91.19 285 GLY B N 1
ATOM 4499 C CA . GLY B 1 285 ? -1.723 -29.109 2.629 1 91.19 285 GLY B CA 1
ATOM 4500 C C . GLY B 1 285 ? -0.79 -28.422 3.605 1 91.19 285 GLY B C 1
ATOM 4501 O O . GLY B 1 285 ? -1.007 -27.266 3.965 1 91.19 285 GLY B O 1
ATOM 4502 N N . LEU B 1 286 ? 0.309 -29.172 3.898 1 92.62 286 LEU B N 1
ATOM 4503 C CA . LEU B 1 286 ? 1.246 -28.656 4.895 1 92.62 286 LEU B CA 1
ATOM 4504 C C . LEU B 1 286 ? 1.982 -27.422 4.379 1 92.62 286 LEU B C 1
ATOM 4506 O O . LEU B 1 286 ? 2.275 -26.516 5.141 1 92.62 286 LEU B O 1
ATOM 4510 N N . ARG B 1 287 ? 2.277 -27.438 3.123 1 93.19 287 ARG B N 1
ATOM 4511 C CA . ARG B 1 287 ? 2.977 -26.297 2.539 1 93.19 287 ARG B CA 1
ATOM 4512 C C . ARG B 1 287 ? 2.145 -25.016 2.664 1 93.19 287 ARG B C 1
ATOM 4514 O O . ARG B 1 287 ? 2.684 -23.953 2.932 1 93.19 287 ARG B O 1
ATOM 4521 N N . MET B 1 288 ? 0.865 -25.188 2.502 1 91.25 288 MET B N 1
ATOM 4522 C CA . MET B 1 288 ? -0.023 -24.031 2.682 1 91.25 288 MET B CA 1
ATOM 4523 C C . MET B 1 288 ? -0.047 -23.594 4.141 1 91.25 288 MET B C 1
ATOM 4525 O O . MET B 1 288 ? -0.004 -22.391 4.43 1 91.25 288 MET B O 1
ATOM 4529 N N . SER B 1 289 ? -0.069 -24.531 4.969 1 93.56 289 SER B N 1
ATOM 4530 C CA . SER B 1 289 ? -0.02 -24.219 6.391 1 93.56 289 SER B CA 1
ATOM 4531 C C . SER B 1 289 ? 1.273 -23.5 6.758 1 93.56 289 SER B C 1
ATOM 4533 O O . SER B 1 289 ? 1.271 -22.594 7.59 1 93.56 289 SER B O 1
ATOM 4535 N N . GLU B 1 290 ? 2.35 -23.859 6.137 1 94.88 290 GLU B N 1
ATOM 4536 C CA . GLU B 1 290 ? 3.641 -23.203 6.359 1 94.88 290 GLU B CA 1
ATOM 4537 C C . GLU B 1 290 ? 3.604 -21.75 5.934 1 94.88 290 GLU B C 1
ATOM 4539 O O . GLU B 1 290 ? 4.086 -20.875 6.656 1 94.88 290 GLU B O 1
ATOM 4544 N N . LEU B 1 291 ? 3.008 -21.562 4.812 1 93.5 291 LEU B N 1
ATOM 4545 C CA . LEU B 1 291 ? 2.941 -20.219 4.285 1 93.5 291 LEU B CA 1
ATOM 4546 C C . LEU B 1 291 ? 2.055 -19.328 5.156 1 93.5 291 LEU B C 1
ATOM 4548 O O . LEU B 1 291 ? 2.391 -18.172 5.422 1 93.5 291 LEU B O 1
ATOM 4552 N N . ILE B 1 292 ? 1.003 -19.875 5.656 1 93.38 292 ILE B N 1
ATOM 4553 C CA . ILE B 1 292 ? 0.124 -19.125 6.555 1 93.38 292 ILE B CA 1
ATOM 4554 C C . ILE B 1 292 ? 0.849 -18.828 7.867 1 93.38 292 ILE B C 1
ATOM 4556 O O . ILE B 1 292 ? 0.7 -17.75 8.438 1 93.38 292 ILE B O 1
ATOM 4560 N N . SER B 1 293 ? 1.625 -19.797 8.258 1 95.38 293 SER B N 1
ATOM 4561 C CA . SER B 1 293 ? 2.369 -19.641 9.508 1 95.38 293 SER B CA 1
ATOM 4562 C C . SER B 1 293 ? 3.379 -18.5 9.398 1 95.38 293 SER B C 1
ATOM 4564 O O . SER B 1 293 ? 3.541 -17.719 10.336 1 95.38 293 SER B O 1
ATOM 4566 N N . ILE B 1 294 ? 4.098 -18.453 8.297 1 95.62 294 ILE B N 1
ATOM 4567 C CA . ILE B 1 294 ? 5.055 -17.359 8.188 1 95.62 294 ILE B CA 1
ATOM 4568 C C . ILE B 1 294 ? 4.312 -16.047 7.965 1 95.62 294 ILE B C 1
ATOM 4570 O O . ILE B 1 294 ? 4.812 -14.977 8.312 1 95.62 294 ILE B O 1
ATOM 4574 N N . GLY B 1 295 ? 3.084 -16.141 7.387 1 94.19 295 GLY B N 1
ATOM 4575 C CA . GLY B 1 295 ? 2.215 -14.969 7.379 1 94.19 295 GLY B CA 1
ATOM 4576 C C . GLY B 1 295 ? 1.874 -14.469 8.766 1 94.19 295 GLY B C 1
ATOM 4577 O O . GLY B 1 295 ? 1.832 -13.258 9 1 94.19 295 GLY B O 1
ATOM 4578 N N . LEU B 1 296 ? 1.635 -15.375 9.641 1 94.25 296 LEU B N 1
ATOM 4579 C CA . LEU B 1 296 ? 1.38 -15.039 11.031 1 94.25 296 LEU B CA 1
ATOM 4580 C C . LEU B 1 296 ? 2.594 -14.352 11.656 1 94.25 296 LEU B C 1
ATOM 4582 O O . LEU B 1 296 ? 2.449 -13.391 12.414 1 94.25 296 LEU B O 1
ATOM 4586 N N . VAL B 1 297 ? 3.732 -14.898 11.344 1 96.06 297 VAL B N 1
ATOM 4587 C CA . VAL B 1 297 ? 4.965 -14.297 11.852 1 96.06 297 VAL B CA 1
ATOM 4588 C C . VAL B 1 297 ? 5.094 -12.867 11.328 1 96.06 297 VAL B C 1
ATOM 4590 O O . VAL B 1 297 ? 5.434 -11.953 12.078 1 96.06 297 VAL B O 1
ATOM 4593 N N . LEU B 1 298 ? 4.867 -12.719 10.07 1 95.31 298 LEU B N 1
ATOM 4594 C CA . LEU B 1 298 ? 4.922 -11.391 9.469 1 95.31 298 LEU B CA 1
ATOM 4595 C C . LEU B 1 298 ? 3.941 -10.445 10.156 1 95.31 298 LEU B C 1
ATOM 4597 O O . LEU B 1 298 ? 4.281 -9.289 10.445 1 95.31 298 LEU B O 1
ATOM 4601 N N . PHE B 1 299 ? 2.768 -10.914 10.375 1 92.81 299 PHE B N 1
ATOM 4602 C CA . PHE B 1 299 ? 1.74 -10.141 11.062 1 92.81 299 PHE B CA 1
ATOM 4603 C C . PHE B 1 299 ? 2.219 -9.703 12.445 1 92.81 299 PHE B C 1
ATOM 4605 O O . PHE B 1 299 ? 2.072 -8.531 12.812 1 92.81 299 PHE B O 1
ATOM 4612 N N . THR B 1 300 ? 2.777 -10.609 13.125 1 93.38 300 THR B N 1
ATOM 4613 C CA . THR B 1 300 ? 3.25 -10.359 14.484 1 93.38 300 THR B CA 1
ATOM 4614 C C . THR B 1 300 ? 4.391 -9.344 14.484 1 93.38 300 THR B C 1
ATOM 4616 O O . THR B 1 300 ? 4.406 -8.414 15.289 1 93.38 300 THR B O 1
ATOM 4619 N N . ILE B 1 301 ? 5.289 -9.508 13.578 1 93.81 301 ILE B N 1
ATOM 4620 C CA . ILE B 1 301 ? 6.422 -8.594 13.477 1 93.81 301 ILE B CA 1
ATOM 4621 C C . ILE B 1 301 ? 5.926 -7.188 13.148 1 93.81 301 ILE B C 1
ATOM 4623 O O . ILE B 1 301 ? 6.367 -6.211 13.758 1 93.81 301 ILE B O 1
ATOM 4627 N N . THR B 1 302 ? 5.055 -7.156 12.211 1 89.25 302 THR B N 1
ATOM 4628 C CA . THR B 1 302 ? 4.535 -5.852 11.805 1 89.25 302 THR B CA 1
ATOM 4629 C C . THR B 1 302 ? 3.795 -5.184 12.953 1 89.25 302 THR B C 1
ATOM 4631 O O . THR B 1 302 ? 3.916 -3.973 13.156 1 89.25 302 THR B O 1
ATOM 4634 N N . LEU B 1 303 ? 3.039 -5.922 13.711 1 88.25 303 LEU B N 1
ATOM 4635 C CA . LEU B 1 303 ? 2.32 -5.383 14.859 1 88.25 303 LEU B CA 1
ATOM 4636 C C . LEU B 1 303 ? 3.293 -4.871 15.914 1 88.25 303 LEU B C 1
ATOM 4638 O O . LEU B 1 303 ? 3.1 -3.789 16.469 1 88.25 303 LEU B O 1
ATOM 4642 N N . ILE B 1 304 ? 4.285 -5.621 16.188 1 91 304 ILE B N 1
ATOM 4643 C CA . ILE B 1 304 ? 5.258 -5.273 17.219 1 91 304 ILE B CA 1
ATOM 4644 C C . ILE B 1 304 ? 6.016 -4.012 16.812 1 91 304 ILE B C 1
ATOM 4646 O O . ILE B 1 304 ? 6.16 -3.078 17.594 1 91 304 ILE B O 1
ATOM 4650 N N . VAL B 1 305 ? 6.457 -4.035 15.609 1 87.06 305 VAL B N 1
ATOM 4651 C CA . VAL B 1 305 ? 7.246 -2.91 15.117 1 87.06 305 VAL B CA 1
ATOM 4652 C C . VAL B 1 305 ? 6.387 -1.646 15.094 1 87.06 305 VAL B C 1
ATOM 4654 O O . VAL B 1 305 ? 6.836 -0.579 15.523 1 87.06 305 VAL B O 1
ATOM 4657 N N . ASN B 1 306 ? 5.141 -1.77 14.703 1 82.19 306 ASN B N 1
ATOM 4658 C CA . ASN B 1 306 ? 4.254 -0.612 14.648 1 82.19 306 ASN B CA 1
ATOM 4659 C C . ASN B 1 306 ? 3.85 -0.143 16.047 1 82.19 306 ASN B C 1
ATOM 4661 O O . ASN B 1 306 ? 3.754 1.06 16.297 1 82.19 306 ASN B O 1
ATOM 4665 N N . MET B 1 307 ? 3.637 -1 16.891 1 84.75 307 MET B N 1
ATOM 4666 C CA . MET B 1 307 ? 3.297 -0.646 18.266 1 84.75 307 MET B CA 1
ATOM 4667 C C . MET B 1 307 ? 4.473 0.038 18.969 1 84.75 307 MET B C 1
ATOM 4669 O O . MET B 1 307 ? 4.285 1.001 19.703 1 84.75 307 MET B O 1
ATOM 4673 N N . THR B 1 308 ? 5.605 -0.472 18.766 1 83.81 308 THR B N 1
ATOM 4674 C CA . THR B 1 308 ? 6.809 0.123 19.344 1 83.81 308 THR B CA 1
ATOM 4675 C C . THR B 1 308 ? 7.051 1.516 18.766 1 83.81 308 THR B C 1
ATOM 4677 O O . THR B 1 308 ? 7.391 2.445 19.5 1 83.81 308 THR B O 1
ATOM 4680 N N . ALA B 1 309 ? 6.895 1.607 17.516 1 75.06 309 ALA B N 1
ATOM 4681 C CA . ALA B 1 309 ? 7.062 2.9 16.859 1 75.06 309 ALA B CA 1
ATOM 4682 C C . ALA B 1 309 ? 6.074 3.928 17.406 1 75.06 309 ALA B C 1
ATOM 4684 O O . ALA B 1 309 ? 6.453 5.066 17.703 1 75.06 309 ALA B O 1
ATOM 4685 N N . ARG B 1 310 ? 4.863 3.602 17.625 1 73.31 310 ARG B N 1
ATOM 4686 C CA . ARG B 1 310 ? 3.846 4.504 18.156 1 73.31 310 ARG B CA 1
ATOM 4687 C C . ARG B 1 310 ? 4.141 4.879 19.594 1 73.31 310 ARG B C 1
ATOM 4689 O O . ARG B 1 310 ? 3.857 6 20.031 1 73.31 310 ARG B O 1
ATOM 4696 N N . TRP B 1 311 ? 4.59 3.863 20.266 1 79.38 311 TRP B N 1
ATOM 4697 C CA . TRP B 1 311 ? 4.969 4.105 21.656 1 79.38 311 TRP B CA 1
ATOM 4698 C C . TRP B 1 311 ? 6.086 5.133 21.734 1 79.38 311 TRP B C 1
ATOM 4700 O O . TRP B 1 311 ? 6.074 6 22.625 1 79.38 311 TRP B O 1
ATOM 4710 N N . ILE B 1 312 ? 6.938 5.113 20.891 1 74.88 312 ILE B N 1
ATOM 4711 C CA . ILE B 1 312 ? 8.062 6.043 20.859 1 74.88 312 ILE B CA 1
ATOM 4712 C C . ILE B 1 312 ? 7.562 7.445 20.516 1 74.88 312 ILE B C 1
ATOM 4714 O O . ILE B 1 312 ? 7.949 8.422 21.156 1 74.88 312 ILE B O 1
ATOM 4718 N N . VAL B 1 313 ? 6.715 7.559 19.594 1 72 313 VAL B N 1
ATOM 4719 C CA . VAL B 1 313 ? 6.176 8.844 19.156 1 72 313 VAL B CA 1
ATOM 4720 C C . VAL B 1 313 ? 5.344 9.461 20.281 1 72 313 VAL B C 1
ATOM 4722 O O . VAL B 1 313 ? 5.41 10.672 20.516 1 72 313 VAL B O 1
ATOM 4725 N N . ALA B 1 314 ? 4.59 8.688 21 1 72.81 314 ALA B N 1
ATOM 4726 C CA . ALA B 1 314 ? 3.758 9.18 22.094 1 72.81 314 ALA B CA 1
ATOM 4727 C C . ALA B 1 314 ? 4.613 9.773 23.203 1 72.81 314 ALA B C 1
ATOM 4729 O O . ALA B 1 314 ? 4.199 10.727 23.875 1 72.81 314 ALA B O 1
ATOM 4730 N N . ARG B 1 315 ? 5.711 9.273 23.297 1 73.31 315 ARG B N 1
ATOM 4731 C CA . ARG B 1 315 ? 6.59 9.75 24.359 1 73.31 315 ARG B CA 1
ATOM 4732 C C . ARG B 1 315 ? 7.324 11.016 23.938 1 73.31 315 ARG B C 1
ATOM 4734 O O . ARG B 1 315 ? 7.699 11.836 24.781 1 73.31 315 ARG B O 1
ATOM 4741 N N . THR B 1 316 ? 7.59 11.117 22.703 1 63.09 316 THR B N 1
ATOM 4742 C CA . THR B 1 316 ? 8.305 12.297 22.219 1 63.09 316 THR B CA 1
ATOM 4743 C C . THR B 1 316 ? 7.367 13.5 22.109 1 63.09 316 THR B C 1
ATOM 4745 O O . THR B 1 316 ? 7.797 14.641 22.266 1 63.09 316 THR B O 1
ATOM 4748 N N . THR B 1 317 ? 6.137 13.289 21.688 1 59.5 317 THR B N 1
ATOM 4749 C CA . THR B 1 317 ? 5.168 14.383 21.625 1 59.5 317 THR B CA 1
ATOM 4750 C C . THR B 1 317 ? 4.883 14.938 23.016 1 59.5 317 THR B C 1
ATOM 4752 O O . THR B 1 317 ? 4.605 16.125 23.172 1 59.5 317 THR B O 1
ATOM 4755 N N . VAL B 1 318 ? 4.777 14.18 23.984 1 51.47 318 VAL B N 1
ATOM 4756 C CA . VAL B 1 318 ? 4.531 14.664 25.328 1 51.47 318 VAL B CA 1
ATOM 4757 C C . VAL B 1 318 ? 5.719 15.5 25.812 1 51.47 318 VAL B C 1
ATOM 4759 O O . VAL B 1 318 ? 5.547 16.469 26.547 1 51.47 318 VAL B O 1
ATOM 4762 N N . LYS B 1 319 ? 6.922 15.219 25.344 1 47.28 319 LYS B N 1
ATOM 4763 C CA . LYS B 1 319 ? 8.055 15.961 25.875 1 47.28 319 LYS B CA 1
ATOM 4764 C C . LYS B 1 319 ? 8.188 17.328 25.203 1 47.28 319 LYS B C 1
ATOM 4766 O O . LYS B 1 319 ? 8.922 18.188 25.688 1 47.28 319 LYS B O 1
ATOM 4771 N N . GLY B 1 320 ? 7.734 17.375 24.062 1 40.88 320 GLY B N 1
ATOM 4772 C CA . GLY B 1 320 ? 7.918 18.672 23.438 1 40.88 320 GLY B CA 1
ATOM 4773 C C . GLY B 1 320 ? 6.938 19.734 23.922 1 40.88 320 GLY B C 1
ATOM 4774 O O . GLY B 1 320 ? 6.934 20.859 23.422 1 40.88 320 GLY B O 1
ATOM 4775 N N . HIS B 1 321 ? 5.781 19.344 24.531 1 38.38 321 HIS B N 1
ATOM 4776 C CA . HIS B 1 321 ? 5.078 20.453 25.188 1 38.38 321 HIS B CA 1
ATOM 4777 C C . HIS B 1 321 ? 5.586 20.656 26.609 1 38.38 321 HIS B C 1
ATOM 4779 O O . HIS B 1 321 ? 5.918 19.688 27.297 1 38.38 321 HIS B O 1
#

Nearest PDB structures (foldseek):
  2onk-assembly2_I  TM=8.000E-01  e=2.688E-07  Archaeoglobus fulgidus
  3d31-assembly1_C  TM=7.842E-01  e=1.016E-05  unclassified
  7cad-assembly1_B  TM=6.250E-01  e=5.131E-05  Mycolicibacterium smegmatis MC2 155
  7ahh-assembly1_B  TM=4.186E-01  e=4.081E-03  Lactococcus lactis subsp. lactis
  7ahh-assembly1_A  TM=3.678E-01  e=8.973E-03  Lactococcus lactis subsp. lactis

Organism: Corynebacterium urealyticum (strain ATCC 43042 / DSM 7109) (NCBI:txid504474)

Secondary structure (DSSP, 8-state):
---------------------HHHHHHHHHHHHHHHHHHHHHHHHHHHHHHHTHHHHHHHHH-GGGSTTSS-HHHHHHHHHHHHHHHHHHHHHHHHHHHHHHHHIIIIIS-TTHHHHHHHHHHHHHTS-HHHHHHHHHHHGGGGHHHHHHHHHHHTTSGGG---TTS---SS--SHHHHHHHHHHHHHHHHHHHHHHHHHTS-HHHHHHHHHTT--HHHHIIIIIHHHHHHHHHHHHHHHHHHHHH--HHHHHH----S--S-SSSS----HHHHHHHHGGG--HHHHHHHHHHHHHHHHHHHHHHHHHHHHHHHHHHHT-/---------------------HHHHHHHHHHHHHHHHHHHHHHHHHHHHHHHTHHHHHHHHH-GGGSTTSS-HHHHHHHHHHHHHHHHHHHHHHHHHHHHHHHHIIIIIS-TTHHHHHHHHHHHHHTS-HHHHHHHHHHHGGGGHHHHHHHHHHHTTSGGG---TTS---SS--SHHHHHHHHHHHHHHHHHHHHHHHHHTS-HHHHHHHHHTT--HHHHIIIIIHHHHHHHHHHHHHHHHHHHHH--HHHHHH----S--S-SSSS----HHHHHHHHGGG--HHHHHHHHHHHHHHHHHHHHHHHHHHHHHHHHHHHT-